Protein AF-A4S7V4-F1 (afdb_monomer)

InterPro domains:
  IPR039261 Ferredoxin-NADP reductase (FNR), nucleotide-binding domain [G3DSA:3.40.50.80] (466-604)
  IPR039261 Ferredoxin-NADP reductase (FNR), nucleotide-binding domain [SSF52343] (468-603)

Mean predicted aligned error: 20.08 Å

pLDDT: mean 71.64, std 22.12, range [20.08, 97.38]

Solvent-accessible surface area (backbone atoms only — not comparable to full-atom values): 33658 Å² total; per-residue (Å²): 134,63,73,66,60,56,55,51,33,49,52,50,55,67,40,95,75,60,78,49,62,63,52,46,32,53,26,27,50,49,51,35,51,45,70,69,42,79,88,64,68,90,42,66,69,61,45,52,50,52,40,52,51,28,52,48,51,41,44,49,60,61,63,66,76,93,68,97,85,68,82,68,52,64,64,34,43,51,34,16,41,52,35,32,22,76,74,65,34,43,66,54,28,11,55,67,54,59,47,95,36,78,60,35,22,52,45,19,33,47,54,18,48,52,52,46,35,61,76,69,64,78,58,77,86,53,88,73,45,73,59,53,54,30,50,48,44,37,21,31,29,64,17,42,80,14,36,21,30,28,28,15,29,64,57,43,26,56,56,37,38,51,47,64,65,63,45,88,44,88,75,68,75,51,70,66,42,45,31,32,30,21,50,18,47,22,33,46,27,42,31,50,41,69,63,61,33,87,52,55,63,65,61,68,58,47,50,51,50,50,50,48,52,58,67,69,42,76,87,48,99,82,40,94,58,52,72,70,25,52,50,30,41,50,52,18,47,53,22,48,51,54,32,50,57,61,49,69,76,61,83,80,84,88,80,90,80,88,81,85,74,67,86,70,50,60,63,54,54,64,62,50,66,80,64,64,86,64,86,87,84,84,88,80,91,88,84,92,82,91,82,90,89,85,91,85,90,84,92,90,86,89,87,87,86,88,81,92,82,77,93,83,68,87,82,62,81,82,83,55,100,78,72,88,58,41,51,28,33,29,64,40,65,40,72,30,17,78,74,51,55,27,28,36,37,33,27,38,30,60,28,69,71,73,76,59,84,83,54,87,66,94,81,75,90,73,88,63,66,97,79,71,61,45,58,65,75,53,61,85,52,46,22,19,27,28,45,36,38,41,84,88,69,52,71,46,78,41,35,39,19,38,56,47,76,78,45,48,87,85,38,84,88,51,56,40,41,45,38,34,34,51,42,30,63,89,85,38,59,63,74,64,61,69,42,48,64,71,42,65,32,31,32,48,69,56,39,68,84,8,34,23,15,93,92,42,76,82,33,28,56,71,51,37,56,76,68,68,31,20,31,36,37,38,18,25,50,62,56,2,41,15,21,48,40,15,38,70,74,28,66,74,51,38,65,41,23,75,81,39,29,32,32,37,39,38,39,31,65,36,79,48,68,32,67,48,62,89,49,49,62,56,45,29,72,55,25,28,16,57,42,77,27,52,48,54,69,68,55,28,51,50,51,51,54,51,27,66,75,66,24,44,77,85,34,46,37,53,56,49,44,40,62,96,47,33,53,57,19,30,35,41,44,23,46,57,55,70,70,58,33,53,54,52,52,52,54,42,49,76,62,49,35,35,73,77,33,42,20,31,29,73,56,120

Organism: Ostreococcus lucimarinus (strain CCE9901) (NCBI:txid436017)

Foldseek 3Di:
DDPVVLVVLLCQLPDPPCLPLVSLQCSLLVLLVVLVPVPPVPDVPSLVSLLVSLLVVLVCLLPDPDDPRHPNDLVSNLSSLSSNCSRVNLLRSLVSQQHAGPSLLVSLLVLLVVLLCLLVVVPVPDPQDLQSSLSSLLSLLSNQAGSSVQSNQVNCSLVSLLSLLVDPDVVQDDLNSLQSSLNSLLSNLQCLLVVVHPHDHDLVSSLVSLVVSLVQQPVDPPGSHDPNSNVSSVSSNVSSVSNVVVVVVPDDDDDDDDDDDDPVVSVVVVVCVVPPPDDDDDDDDDDDDDDDDDDDDDDDDDDDDDDDDDDPPPPPDPVDPDDPFWKKFFADWAQFFLVSQKTKTKIWTQFADPPCVVDPDPDDPDDDHDPNDTLLRLPDEFLWWKWKAFPVRDIDIWHQQARLVVCCVPDVPPSTRITITMDGNVRDDCSRSVPDGGGMIGIHRIDFPAWAAPVDRCQGPVNLLVLLAFEEQEAEARFSNSRVNHVLNDPVNLVSLVPHAAEYEYEDADNRRDGNPVCLVVSLVSQYFYHYQHHDLVSSLVVVLVCQVAQPSPRHHDSHRCPPAVCSHAYETEDADDPSVVVVVVSSVVSVHHSNRYIYRPHD

Secondary structure (DSSP, 8-state):
--HHHHHHHHHHHH-TT---HHHHHHHHHHHHHHHHSGGG-S-HHHHHHHHHHHHHHHHHHHH--S-SS----HHHHHHHHHHHHHHHHHHHHHHHT----HHHHHHHHHHHHHHHHHHTTTTTT-SS-HHHHHHHHHHHHH-TTSHHHHHHHHTTHHHHHHHHHHS--SSPPPHHHHHHHHHHHHHHHHHHHTT-------HHHHHHHHHHHHHH--SSTT-SS-HHHHHHHHHHHHHHHHHHHHHHTS-----------STTHHHHHHHHTTTTTS--------------------------------SS-TT-TTS-TTS---EEEEEEEEE-SSSS-EEEEEEEEE----GGGS---TT------TTS--GGGG--STT-EEEEE-TTS-EEEEEEEE-GGGGTTT-TT-SEEEEEEEEETTTS-HHHHTPPTT-EEEEPPPBS-SSB-SS-TT-BHHHHHHTT--EEEEEEHHHHHHHHHHHHT-HHHHHHHHHS-EEEEEEES-TTT-TTGGGHHHHHHTT-EEEEEESSHHHHHHHHHHHHHHTTTTSSS-S-SS-S-GGG-EEEEES--HHHHHHHHHHHHHTT--GGGEEE-S--

Structure (mmCIF, N/CA/C/O backbone):
data_AF-A4S7V4-F1
#
_entry.id   AF-A4S7V4-F1
#
loop_
_atom_site.group_PDB
_atom_site.id
_atom_site.type_symbol
_atom_site.label_atom_id
_atom_site.label_alt_id
_atom_site.label_comp_id
_atom_site.label_asym_id
_atom_site.label_entity_id
_atom_site.label_seq_id
_atom_site.pdbx_PDB_ins_code
_atom_site.Cartn_x
_atom_site.Cartn_y
_atom_site.Cartn_z
_atom_site.occupancy
_atom_site.B_iso_or_equiv
_atom_site.auth_seq_id
_atom_site.auth_comp_id
_atom_site.auth_asym_id
_atom_site.auth_atom_id
_atom_site.pdbx_PDB_model_num
ATOM 1 N N . MET A 1 1 ? -13.646 15.409 21.646 1.00 45.00 1 MET A N 1
ATOM 2 C CA . MET A 1 1 ? -15.110 15.618 21.604 1.00 45.00 1 MET A CA 1
ATOM 3 C C . MET A 1 1 ? -15.737 14.403 22.270 1.00 45.00 1 MET A C 1
ATOM 5 O O . MET A 1 1 ? -15.413 13.305 21.851 1.00 45.00 1 MET A O 1
ATOM 9 N N . THR A 1 2 ? -16.477 14.573 23.367 1.00 41.22 2 THR A N 1
ATOM 10 C CA . THR A 1 2 ? -16.984 13.460 24.191 1.00 41.22 2 THR A CA 1
ATOM 11 C C . THR A 1 2 ? -18.103 12.693 23.479 1.00 41.22 2 THR A C 1
ATOM 13 O O . THR A 1 2 ? -18.887 13.295 22.742 1.00 41.22 2 THR A O 1
ATOM 16 N N . ARG A 1 3 ? -18.164 11.373 23.707 1.00 44.50 3 ARG A N 1
ATOM 17 C CA . ARG A 1 3 ? -19.149 10.407 23.173 1.00 44.50 3 ARG A CA 1
ATOM 18 C C . ARG A 1 3 ? -20.593 10.929 23.221 1.00 44.50 3 ARG A C 1
ATOM 20 O O . ARG A 1 3 ? -21.334 10.768 22.254 1.00 44.50 3 ARG A O 1
ATOM 27 N N . ASP A 1 4 ? -20.935 11.655 24.283 1.00 45.09 4 ASP A N 1
ATOM 28 C CA . ASP A 1 4 ? -22.266 12.229 24.507 1.00 45.09 4 ASP A CA 1
ATOM 29 C C . ASP A 1 4 ? -22.681 13.240 23.424 1.00 45.09 4 ASP A C 1
ATOM 31 O O . ASP A 1 4 ? -23.809 13.195 22.945 1.00 45.09 4 ASP A O 1
ATOM 35 N N . ARG A 1 5 ? -21.755 14.065 22.906 1.00 51.44 5 ARG A N 1
ATOM 36 C CA . ARG A 1 5 ? -22.082 15.057 21.861 1.00 51.44 5 ARG A CA 1
ATOM 37 C C . ARG A 1 5 ? -22.401 14.433 20.500 1.00 51.44 5 ARG A C 1
ATOM 39 O O . ARG A 1 5 ? -23.170 15.012 19.741 1.00 51.44 5 ARG A O 1
ATOM 46 N N . CYS A 1 6 ? -21.809 13.281 20.168 1.00 49.47 6 CYS A N 1
ATOM 47 C CA . CYS A 1 6 ? -22.135 12.570 18.923 1.00 49.47 6 CYS A CA 1
ATOM 48 C C . CYS A 1 6 ? -23.508 11.900 19.021 1.00 49.47 6 CYS A C 1
ATOM 50 O O . CYS A 1 6 ? -24.270 11.936 18.061 1.00 49.47 6 CYS A O 1
ATOM 52 N N . VAL A 1 7 ? -23.834 11.333 20.188 1.00 52.12 7 VAL A N 1
ATOM 53 C CA . VAL A 1 7 ? -25.144 10.727 20.467 1.00 52.12 7 VAL A CA 1
ATOM 54 C C . VAL A 1 7 ? -26.252 11.785 20.474 1.00 52.12 7 VAL A C 1
ATOM 56 O O . VAL A 1 7 ? -27.327 11.535 19.934 1.00 52.12 7 VAL A O 1
ATOM 59 N N . ASP A 1 8 ? -25.987 12.981 20.998 1.00 54.31 8 ASP A N 1
ATOM 60 C CA . ASP A 1 8 ? -26.950 14.086 20.978 1.00 54.31 8 ASP A CA 1
ATOM 61 C C . ASP A 1 8 ? -27.151 14.659 19.563 1.00 54.31 8 ASP A C 1
ATOM 63 O O . ASP A 1 8 ? -28.290 14.878 19.150 1.00 54.31 8 ASP A O 1
ATOM 67 N N . ALA A 1 9 ? -26.083 14.796 18.764 1.00 53.94 9 ALA A N 1
ATOM 68 C CA . ALA A 1 9 ? -26.182 15.182 17.350 1.00 53.94 9 ALA A CA 1
ATOM 69 C C . ALA A 1 9 ? -26.927 14.131 16.499 1.00 53.94 9 ALA A C 1
ATOM 71 O O . ALA A 1 9 ? -27.712 14.479 15.618 1.00 53.94 9 ALA A O 1
ATOM 72 N N . LEU A 1 10 ? -26.720 12.842 16.790 1.00 52.62 10 LEU A N 1
ATOM 73 C CA . LEU A 1 10 ? -27.449 11.720 16.190 1.00 52.62 10 LEU A CA 1
ATOM 74 C C . LEU A 1 10 ? -28.942 11.750 16.535 1.00 52.62 10 LEU A C 1
ATOM 76 O O . LEU A 1 10 ? -29.775 11.530 15.657 1.00 52.62 10 LEU A O 1
ATOM 80 N N . ARG A 1 11 ? -29.291 12.026 17.799 1.00 56.75 11 ARG A N 1
ATOM 81 C CA . ARG A 1 11 ? -30.688 12.164 18.242 1.00 56.75 11 ARG A CA 1
ATOM 82 C C . ARG A 1 11 ? -31.375 13.356 17.578 1.00 56.75 11 ARG A C 1
ATOM 84 O O . ARG A 1 11 ? -32.523 13.211 17.173 1.00 56.75 11 ARG A O 1
ATOM 91 N N . ALA A 1 12 ? -30.668 14.474 17.413 1.00 53.81 12 ALA A N 1
ATOM 92 C CA . ALA A 1 12 ? -31.172 15.648 16.702 1.00 53.81 12 ALA A CA 1
ATOM 93 C C . ALA A 1 12 ? -31.413 15.364 15.207 1.00 53.81 12 ALA A C 1
ATOM 95 O O . ALA A 1 12 ? -32.485 15.659 14.697 1.00 53.81 12 ALA A O 1
ATOM 96 N N . ALA A 1 13 ? -30.474 14.707 14.513 1.00 50.91 13 ALA A N 1
ATOM 97 C CA . ALA A 1 13 ? -30.620 14.377 13.088 1.00 50.91 13 ALA A CA 1
ATOM 98 C C . ALA A 1 13 ? -31.681 13.293 12.797 1.00 50.91 13 ALA A C 1
ATOM 100 O O . ALA A 1 13 ? -32.279 13.277 11.717 1.00 50.91 13 ALA A O 1
ATOM 101 N N . SER A 1 14 ? -31.903 12.380 13.749 1.00 50.50 14 SER A N 1
ATOM 102 C CA . SER 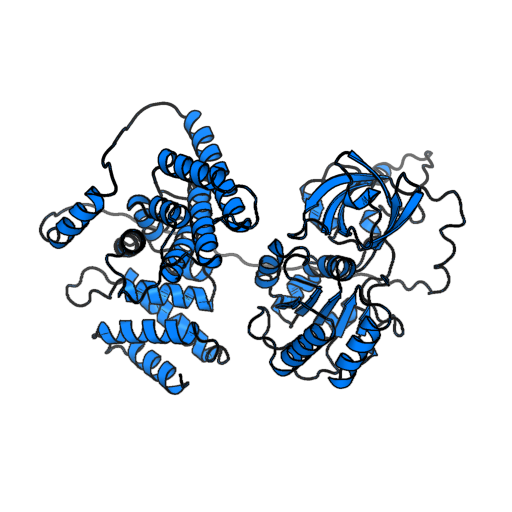A 1 14 ? -32.840 11.255 13.612 1.00 50.50 14 SER A CA 1
ATOM 103 C C . SER A 1 14 ? -34.269 11.589 14.050 1.00 50.50 14 SER A C 1
ATOM 105 O O . SER A 1 14 ? -35.187 10.820 13.754 1.00 50.50 14 SER A O 1
ATOM 107 N N . SER A 1 15 ? -34.491 12.695 14.774 1.00 53.59 15 SER A N 1
ATOM 108 C CA . SER A 1 15 ? -35.835 13.060 15.222 1.00 53.59 15 SER A CA 1
ATOM 109 C C . SER A 1 15 ? -36.698 13.462 14.016 1.00 53.59 15 SER A C 1
ATOM 111 O O . SER A 1 15 ? -36.267 14.168 13.104 1.00 53.59 15 SER A O 1
ATOM 113 N N . ARG A 1 16 ? -37.952 12.994 13.992 1.00 46.00 16 ARG A N 1
ATOM 114 C CA . ARG A 1 16 ? -38.960 13.406 12.996 1.00 46.00 16 ARG A CA 1
ATOM 115 C C . ARG A 1 16 ? -39.386 14.877 13.146 1.00 46.00 16 ARG A C 1
ATOM 117 O O . ARG A 1 16 ? -40.173 15.336 12.330 1.00 46.00 16 ARG A O 1
ATOM 124 N N . GLU A 1 17 ? -38.876 15.571 14.164 1.00 41.62 17 GLU A N 1
ATOM 125 C CA . GLU A 1 17 ? -39.132 16.983 14.480 1.00 41.62 17 GLU A CA 1
ATOM 126 C C . GLU A 1 17 ? -38.019 17.921 13.984 1.00 41.62 17 GLU A C 1
ATOM 128 O O . GLU A 1 17 ? -38.132 19.129 14.162 1.00 41.62 17 GLU A O 1
ATOM 133 N N . ALA A 1 18 ? -36.963 17.404 13.339 1.00 44.22 18 ALA A N 1
ATOM 134 C CA . ALA A 1 18 ? -35.942 18.218 12.678 1.00 44.22 18 ALA A CA 1
ATOM 135 C C . ALA A 1 18 ? -36.482 18.854 11.379 1.00 44.22 18 ALA A C 1
ATOM 137 O O . ALA A 1 18 ? -36.018 18.563 10.273 1.00 44.22 18 ALA A O 1
ATOM 138 N N . ASP A 1 19 ? -37.495 19.708 11.517 1.00 46.38 19 ASP A N 1
ATOM 139 C CA . ASP A 1 19 ? -37.868 20.697 10.504 1.00 46.38 19 ASP A CA 1
ATOM 140 C C . ASP A 1 19 ? -36.829 21.837 10.436 1.00 46.38 19 ASP A C 1
ATOM 142 O O . ASP A 1 19 ? -36.754 22.541 9.428 1.00 46.38 19 ASP A O 1
ATOM 146 N N . ASP A 1 20 ? -35.947 21.961 11.437 1.00 54.78 20 ASP A N 1
ATOM 147 C CA . ASP A 1 20 ? -34.873 22.952 11.450 1.00 54.78 20 ASP A CA 1
ATOM 148 C C . ASP A 1 20 ? -33.639 22.482 10.658 1.00 54.78 20 ASP A C 1
ATOM 150 O O . ASP A 1 20 ? -32.795 21.698 11.095 1.00 54.78 20 ASP A O 1
ATOM 154 N N . GLU A 1 21 ? -33.508 23.031 9.449 1.00 57.22 21 GLU A N 1
ATOM 155 C CA . GLU A 1 21 ? -32.388 22.860 8.514 1.00 57.22 21 GLU A CA 1
ATOM 156 C C . GLU A 1 21 ? -31.002 23.091 9.155 1.00 57.22 21 GLU A C 1
ATOM 158 O O . GLU A 1 21 ? -30.002 22.491 8.741 1.00 57.22 21 GLU A O 1
ATOM 163 N N . ALA A 1 22 ? -30.951 23.937 10.188 1.00 56.22 22 ALA A N 1
ATOM 164 C CA . ALA A 1 22 ? -29.751 24.233 10.957 1.00 56.22 22 ALA A CA 1
ATOM 165 C C . ALA A 1 22 ? -29.251 23.008 11.740 1.00 56.22 22 ALA A C 1
ATOM 167 O O . ALA A 1 22 ? -28.050 22.732 11.734 1.00 56.22 22 ALA A O 1
ATOM 168 N N . ASP A 1 23 ? -30.150 22.224 12.336 1.00 62.31 23 ASP A N 1
ATOM 169 C CA . ASP A 1 23 ? -29.788 21.074 13.169 1.00 62.31 23 ASP A CA 1
ATOM 170 C C . ASP A 1 23 ? -29.209 19.936 12.329 1.00 62.31 23 ASP A C 1
ATOM 172 O O . ASP A 1 23 ? -28.202 19.329 12.700 1.00 62.31 23 ASP A O 1
ATOM 176 N N . ALA A 1 24 ? -29.764 19.707 11.134 1.00 63.16 24 ALA A N 1
ATOM 177 C CA . ALA A 1 24 ? -29.216 18.744 10.181 1.00 63.16 24 ALA A CA 1
ATOM 178 C C . ALA A 1 24 ? -27.819 19.158 9.679 1.00 63.16 24 ALA A C 1
ATOM 180 O O . ALA A 1 24 ? -26.931 18.310 9.548 1.00 63.16 24 ALA A O 1
ATOM 181 N N . TYR A 1 25 ? -27.601 20.456 9.428 1.00 64.44 25 TYR A N 1
ATOM 182 C CA . TYR A 1 25 ? -26.291 20.995 9.052 1.00 64.44 25 TYR A CA 1
ATOM 183 C C . TYR A 1 25 ? -25.265 20.834 10.179 1.00 64.44 25 TYR A C 1
ATOM 185 O O . TYR A 1 25 ? -24.191 20.272 9.957 1.00 64.44 25 TYR A O 1
ATOM 193 N N . TYR A 1 26 ? -25.593 21.262 11.401 1.00 65.25 26 TYR A N 1
ATOM 194 C CA . TYR A 1 26 ? -24.684 21.151 12.540 1.00 65.25 26 TYR A CA 1
ATOM 195 C C . TYR A 1 26 ? -24.407 19.699 12.922 1.00 65.25 26 TYR A C 1
ATOM 197 O O . TYR A 1 26 ? -23.272 19.390 13.289 1.00 65.25 26 TYR A O 1
ATOM 205 N N . ALA A 1 27 ? -25.379 18.794 12.784 1.00 65.44 27 ALA A N 1
ATOM 206 C CA . ALA A 1 27 ? -25.168 17.368 12.995 1.00 65.44 27 ALA A CA 1
ATOM 207 C C . ALA A 1 27 ? -24.221 16.771 11.944 1.00 65.44 27 ALA A C 1
ATOM 209 O O . ALA A 1 27 ? -23.237 16.130 12.313 1.00 65.44 27 ALA A O 1
ATOM 210 N N . ALA A 1 28 ? -24.448 17.033 10.650 1.00 66.19 28 ALA A N 1
ATOM 211 C CA . ALA A 1 28 ? -23.570 16.558 9.578 1.00 66.19 28 ALA A CA 1
ATOM 212 C C . ALA A 1 28 ? -22.148 17.126 9.707 1.00 66.19 28 ALA A C 1
ATOM 214 O O . ALA A 1 28 ? -21.174 16.385 9.588 1.00 66.19 28 ALA A O 1
ATOM 215 N N . LEU A 1 29 ? -22.014 18.418 10.019 1.00 67.44 29 LEU A N 1
ATOM 216 C CA . LEU A 1 29 ? -20.727 19.074 10.249 1.00 67.44 29 LEU A CA 1
ATOM 217 C C . LEU A 1 29 ? -20.011 18.504 11.480 1.00 67.44 29 LEU A C 1
ATOM 219 O O . LEU A 1 29 ? -18.812 18.226 11.431 1.00 67.44 29 LEU A O 1
ATOM 223 N N . SER A 1 30 ? -20.737 18.299 12.580 1.00 66.25 30 SER A N 1
ATOM 224 C CA . SER A 1 30 ? -20.185 17.744 13.818 1.00 66.25 30 SER A CA 1
ATOM 225 C C . SER A 1 30 ? -19.737 16.300 13.635 1.00 66.25 30 SER A C 1
ATOM 227 O O . SER A 1 30 ? -18.648 15.958 14.083 1.00 66.25 30 SER A O 1
ATOM 229 N N . LEU A 1 31 ? -20.515 15.474 12.930 1.00 67.12 31 LEU A N 1
ATOM 230 C CA . LEU A 1 31 ? -20.145 14.101 12.581 1.00 67.12 31 LEU A CA 1
ATOM 231 C C . LEU A 1 31 ? -18.943 14.072 11.636 1.00 67.12 31 LEU A C 1
ATOM 233 O O . LEU A 1 31 ? -17.976 13.357 11.890 1.00 67.12 31 LEU A O 1
ATOM 237 N N . HIS A 1 32 ? -18.948 14.905 10.597 1.00 69.81 32 HIS A N 1
ATOM 238 C CA . HIS A 1 32 ? -17.836 15.016 9.662 1.00 69.81 32 HIS A CA 1
ATOM 239 C C . HIS A 1 32 ? -16.526 15.397 10.373 1.00 69.81 32 HIS A C 1
ATOM 241 O O . HIS A 1 32 ? -15.486 14.774 10.141 1.00 69.81 32 HIS A O 1
ATOM 247 N N . ARG A 1 33 ? -16.574 16.376 11.288 1.00 67.56 33 ARG A N 1
ATOM 248 C CA . ARG A 1 33 ? -15.438 16.808 12.124 1.00 67.56 33 ARG A CA 1
ATOM 249 C C . ARG A 1 33 ? -15.039 15.759 13.166 1.00 67.56 33 ARG A C 1
ATOM 251 O O . ARG A 1 33 ? -13.849 15.508 13.363 1.00 67.56 33 ARG A O 1
ATOM 258 N N . ALA A 1 34 ? -16.009 15.107 13.802 1.00 63.19 34 ALA A N 1
ATOM 259 C CA . ALA A 1 34 ? -15.776 14.031 14.761 1.00 63.19 34 ALA A CA 1
ATOM 260 C C . ALA A 1 34 ? -15.125 12.810 14.104 1.00 63.19 34 ALA A C 1
ATOM 262 O O . ALA A 1 34 ? -14.324 12.143 14.736 1.00 63.19 34 ALA A O 1
ATOM 263 N N . LEU A 1 35 ? -15.415 12.538 12.832 1.00 61.19 35 LEU A N 1
ATOM 264 C CA . LEU A 1 35 ? -14.782 11.467 12.058 1.00 61.19 35 LEU A CA 1
ATOM 265 C C . LEU A 1 35 ? -13.471 11.891 11.394 1.00 61.19 35 LEU A C 1
ATOM 267 O O . LEU A 1 35 ? -12.688 11.029 10.985 1.00 61.19 35 LEU A O 1
ATOM 271 N N . ALA A 1 36 ? -13.225 13.203 11.305 1.00 53.94 36 ALA A N 1
ATOM 272 C CA . ALA A 1 36 ? -11.910 13.768 11.012 1.00 53.94 36 ALA A CA 1
ATOM 273 C C . ALA A 1 36 ? -10.934 13.546 12.181 1.00 53.94 36 ALA A C 1
ATOM 275 O O . ALA A 1 36 ? -9.738 13.369 11.967 1.00 53.94 36 ALA A O 1
ATOM 276 N N . THR A 1 37 ? -11.443 13.537 13.418 1.00 50.00 37 THR A N 1
ATOM 277 C CA . THR A 1 37 ? -10.665 13.326 14.645 1.00 50.00 37 THR A CA 1
ATOM 278 C C . THR A 1 37 ? -10.775 11.863 15.096 1.00 50.00 37 THR A C 1
ATOM 280 O O . THR A 1 37 ? -11.810 11.418 15.564 1.00 50.00 37 THR A O 1
ATOM 283 N N . ARG A 1 38 ? -9.693 11.082 14.957 1.00 46.47 38 ARG A N 1
ATOM 284 C CA . ARG A 1 38 ? -9.644 9.602 15.103 1.00 46.47 38 ARG A CA 1
ATOM 285 C C . ARG A 1 38 ? -10.240 8.979 16.387 1.00 46.47 38 ARG A C 1
ATOM 287 O O . ARG A 1 38 ? -10.416 7.770 16.414 1.00 46.47 38 ARG A O 1
ATOM 294 N N . ALA A 1 39 ? -10.579 9.760 17.410 1.00 40.19 39 ALA A N 1
ATOM 295 C CA . ALA A 1 39 ? -10.985 9.296 18.741 1.00 40.19 39 ALA A CA 1
ATOM 296 C C . ALA A 1 39 ? -12.396 8.669 18.850 1.00 40.19 39 ALA A C 1
ATOM 298 O O . ALA A 1 39 ? -12.758 8.219 19.929 1.00 40.19 39 ALA A O 1
ATOM 299 N N . ASN A 1 40 ? -13.204 8.649 17.783 1.00 43.28 40 ASN A N 1
ATOM 300 C CA . ASN A 1 40 ? -14.600 8.175 17.831 1.00 43.28 40 ASN A CA 1
ATOM 301 C C . ASN A 1 40 ? -14.882 6.949 16.935 1.00 43.28 40 ASN A C 1
ATOM 303 O O . ASN A 1 40 ? -16.040 6.692 16.612 1.00 43.28 40 ASN A O 1
ATOM 307 N N . ARG A 1 41 ? -13.848 6.215 16.490 1.00 51.25 41 ARG A N 1
ATOM 308 C CA . ARG A 1 41 ? -14.004 5.039 15.605 1.00 51.25 41 ARG A CA 1
ATOM 309 C C . ARG A 1 41 ? -14.097 3.689 16.326 1.00 51.25 41 ARG A C 1
ATOM 311 O O . ARG A 1 41 ? -14.358 2.702 15.658 1.00 51.25 41 ARG A O 1
ATOM 318 N N . ASP A 1 42 ? -13.942 3.655 17.647 1.00 50.75 42 ASP A N 1
ATOM 319 C CA . ASP A 1 42 ? -13.883 2.409 18.434 1.00 50.75 42 ASP A CA 1
ATOM 320 C C . ASP A 1 42 ? -15.265 1.811 18.787 1.00 50.75 42 ASP A C 1
ATOM 322 O O . ASP A 1 42 ? -15.347 0.762 19.420 1.00 50.75 42 ASP A O 1
ATOM 326 N N . ASP A 1 43 ? -16.363 2.474 18.407 1.00 63.72 43 ASP A N 1
ATOM 327 C CA . ASP A 1 43 ? -17.742 2.014 18.623 1.00 63.72 43 ASP A CA 1
ATOM 328 C C . ASP A 1 43 ? -18.398 1.749 17.258 1.00 63.72 43 ASP A C 1
ATOM 330 O O . ASP A 1 43 ? -19.032 2.632 16.670 1.00 63.72 43 ASP A O 1
ATOM 334 N N . ASP A 1 44 ? -18.201 0.534 16.737 1.00 62.06 44 ASP A N 1
ATOM 335 C CA . ASP A 1 44 ? -18.710 0.088 15.430 1.00 62.06 44 ASP A CA 1
ATOM 336 C C . ASP A 1 44 ? -20.232 0.267 15.305 1.00 62.06 44 ASP A C 1
ATOM 338 O O . ASP A 1 44 ? -20.747 0.591 14.232 1.00 62.06 44 ASP A O 1
ATOM 342 N N . GLU A 1 45 ? -20.970 0.124 16.409 1.00 61.06 45 GLU A N 1
ATOM 343 C CA . GLU A 1 45 ? -22.424 0.278 16.441 1.00 61.06 45 GLU A CA 1
ATOM 344 C C . GLU A 1 45 ? -22.838 1.757 16.358 1.00 61.06 45 GLU A C 1
ATOM 346 O O . GLU A 1 45 ? -23.770 2.119 15.634 1.00 61.06 45 GLU A O 1
ATOM 351 N N . ALA A 1 46 ? -22.137 2.651 17.063 1.00 60.62 46 ALA A N 1
ATOM 352 C CA . ALA A 1 46 ? -22.319 4.094 16.912 1.00 60.62 46 ALA A CA 1
ATOM 353 C C . ALA A 1 46 ? -21.912 4.575 15.511 1.00 60.62 46 ALA A C 1
ATOM 355 O O . ALA A 1 46 ? -22.639 5.367 14.912 1.00 60.62 46 ALA A O 1
ATOM 356 N N . MET A 1 47 ? -20.815 4.053 14.955 1.00 68.81 47 MET A N 1
ATOM 357 C CA . MET A 1 47 ? -20.375 4.350 13.592 1.00 68.81 47 MET A CA 1
ATOM 358 C C . MET A 1 47 ? -21.414 3.915 12.559 1.00 68.81 47 MET A C 1
ATOM 360 O O . MET A 1 47 ? -21.779 4.700 11.685 1.00 68.81 47 MET A O 1
ATOM 364 N N . ALA A 1 48 ? -21.939 2.694 12.677 1.00 69.94 48 ALA A N 1
ATOM 365 C CA . ALA A 1 48 ? -22.977 2.186 11.790 1.00 69.94 48 ALA A CA 1
ATOM 366 C C . ALA A 1 48 ? -24.238 3.065 11.832 1.00 69.94 48 ALA A C 1
ATOM 368 O O . ALA A 1 48 ? -24.800 3.369 10.779 1.00 69.94 48 ALA A O 1
ATOM 369 N N . ARG A 1 49 ? -24.636 3.546 13.019 1.00 65.38 49 ARG A N 1
ATOM 370 C CA . ARG A 1 49 ? -25.743 4.506 13.184 1.00 65.38 49 ARG A CA 1
ATOM 371 C C . ARG A 1 49 ? -25.446 5.870 12.553 1.00 65.38 49 ARG A C 1
ATOM 373 O O . ARG A 1 49 ? -26.312 6.414 11.870 1.00 65.38 49 ARG A O 1
ATOM 380 N N . CYS A 1 50 ? -24.236 6.407 12.723 1.00 66.88 50 CYS A N 1
ATOM 381 C CA . CYS A 1 50 ? -23.793 7.647 12.070 1.00 66.88 50 CYS A CA 1
ATOM 382 C C . CYS A 1 50 ? -23.851 7.540 10.550 1.00 66.88 50 CYS A C 1
ATOM 384 O O . CYS A 1 50 ? -24.396 8.422 9.889 1.00 66.88 50 CYS A O 1
ATOM 386 N N . VAL A 1 51 ? -23.324 6.447 9.998 1.00 73.00 51 VAL A N 1
ATOM 387 C CA . VAL A 1 51 ? -23.330 6.223 8.554 1.00 73.00 51 VAL A CA 1
ATOM 388 C C . VAL A 1 51 ? -24.754 6.070 8.041 1.00 73.00 51 VAL A C 1
ATOM 390 O O . VAL A 1 51 ? -25.103 6.763 7.095 1.00 73.00 51 VAL A O 1
ATOM 393 N N . ALA A 1 52 ? -25.596 5.270 8.701 1.00 73.25 52 ALA A N 1
ATOM 394 C CA . ALA A 1 52 ? -27.003 5.128 8.327 1.00 73.25 52 ALA A CA 1
ATOM 395 C C . ALA A 1 52 ? -27.744 6.478 8.336 1.00 73.25 52 ALA A C 1
ATOM 397 O O . ALA A 1 52 ? -28.516 6.766 7.427 1.00 73.25 52 ALA A O 1
ATOM 398 N N . THR A 1 53 ? -27.453 7.344 9.313 1.00 71.00 53 THR A N 1
ATOM 399 C CA . THR A 1 53 ? -28.033 8.694 9.395 1.00 71.00 53 THR A CA 1
ATOM 400 C C . THR A 1 53 ? -27.561 9.581 8.239 1.00 71.00 53 THR A C 1
ATOM 402 O O . THR A 1 53 ? -28.362 10.282 7.626 1.00 71.00 53 THR A O 1
ATOM 405 N N . CYS A 1 54 ? -26.269 9.557 7.894 1.00 73.81 54 CYS A N 1
ATOM 406 C CA . CYS A 1 54 ? -25.744 10.321 6.759 1.00 73.81 54 CYS A CA 1
ATOM 407 C C . CYS A 1 54 ? -26.243 9.788 5.407 1.00 73.81 54 CYS A C 1
ATOM 409 O O . CYS A 1 54 ? -26.535 10.584 4.516 1.00 73.81 54 CYS A O 1
ATOM 411 N N . GLU A 1 55 ? -26.379 8.471 5.259 1.00 75.75 55 GLU A N 1
ATOM 412 C CA . GLU A 1 55 ? -27.005 7.838 4.093 1.00 75.75 55 GLU A CA 1
ATOM 413 C C . GLU A 1 55 ? -28.465 8.278 3.965 1.00 75.75 55 GLU A C 1
ATOM 415 O O . GLU A 1 55 ? -28.887 8.691 2.886 1.00 75.75 55 GLU A O 1
ATOM 420 N N . GLU A 1 56 ? -29.207 8.315 5.074 1.00 74.50 56 GLU A N 1
ATOM 421 C CA . GLU A 1 56 ? -30.577 8.819 5.100 1.00 74.50 56 GLU A CA 1
ATOM 422 C C . GLU A 1 56 ? -30.654 10.316 4.755 1.00 74.50 56 GLU A C 1
ATOM 424 O O . GLU A 1 56 ? -31.565 10.727 4.041 1.00 74.50 56 GLU A O 1
ATOM 429 N N . VAL A 1 57 ? -29.704 11.147 5.195 1.00 72.12 57 VAL A N 1
ATOM 430 C CA . VAL A 1 57 ? -29.628 12.573 4.817 1.00 72.12 57 VAL A CA 1
ATOM 431 C C . VAL A 1 57 ? -29.443 12.738 3.305 1.00 72.12 57 VAL A C 1
ATOM 433 O O . VAL A 1 57 ? -30.175 13.509 2.678 1.00 72.12 57 VAL A O 1
ATOM 436 N N . VAL A 1 58 ? -28.508 11.992 2.706 1.00 71.19 58 VAL A N 1
ATOM 437 C CA . VAL A 1 58 ? -28.271 12.002 1.251 1.00 71.19 58 VAL A CA 1
ATOM 438 C C . VAL A 1 58 ? -29.513 11.508 0.503 1.00 71.19 58 VAL A C 1
ATOM 440 O O . VAL A 1 58 ? -29.946 12.118 -0.477 1.00 71.19 58 VAL A O 1
ATOM 443 N N . GLU A 1 59 ? -30.151 10.456 1.005 1.00 72.56 59 GLU A N 1
ATOM 444 C CA . GLU A 1 59 ? -31.337 9.874 0.393 1.00 72.56 59 GLU A CA 1
ATOM 445 C C . GLU A 1 59 ? -32.583 10.769 0.534 1.00 72.56 59 GLU A C 1
ATOM 447 O O . GLU A 1 59 ? -33.355 10.916 -0.414 1.00 72.56 59 GLU A O 1
ATOM 452 N N . ARG A 1 60 ? -32.781 11.437 1.678 1.00 70.19 60 ARG A N 1
ATOM 453 C CA . ARG A 1 60 ? -33.851 12.431 1.885 1.00 70.19 60 ARG A CA 1
ATOM 454 C C . ARG A 1 60 ? -33.683 13.621 0.943 1.00 70.19 60 ARG A C 1
ATOM 456 O O . ARG A 1 60 ? -34.681 14.100 0.398 1.00 70.19 60 ARG A O 1
ATOM 463 N N . TYR A 1 61 ? -32.447 14.068 0.714 1.00 67.62 61 TYR A N 1
ATOM 464 C CA . TYR A 1 61 ? -32.155 15.106 -0.272 1.00 67.62 61 TYR A CA 1
ATOM 465 C C . TYR A 1 61 ? -32.546 14.669 -1.693 1.00 67.62 61 TYR A C 1
ATOM 467 O O . TYR A 1 61 ? -33.158 15.458 -2.417 1.00 67.62 61 TYR A O 1
ATOM 475 N N . ALA A 1 62 ? -32.287 13.405 -2.048 1.00 64.62 62 ALA A N 1
ATOM 476 C CA . ALA A 1 62 ? -32.651 12.812 -3.337 1.00 64.62 62 ALA A CA 1
ATOM 477 C C . ALA A 1 62 ? -34.149 12.456 -3.487 1.00 64.62 62 ALA A C 1
ATOM 479 O O . ALA A 1 62 ? -34.639 12.353 -4.605 1.00 64.62 62 ALA A O 1
ATOM 480 N N . ARG A 1 63 ? -34.890 12.239 -2.388 1.00 62.25 63 ARG A N 1
ATOM 481 C CA . ARG A 1 63 ? -36.316 11.842 -2.409 1.00 62.25 63 ARG A CA 1
ATOM 482 C C . ARG A 1 63 ? -37.302 13.010 -2.306 1.00 62.25 63 ARG A C 1
ATOM 484 O O . ARG A 1 63 ? -38.451 12.861 -2.728 1.00 62.25 63 ARG A O 1
ATOM 491 N N . ARG A 1 64 ? -36.930 14.145 -1.697 1.00 61.59 64 ARG A N 1
ATOM 492 C CA . ARG A 1 64 ? -37.866 15.267 -1.485 1.00 61.59 64 ARG A CA 1
ATOM 493 C C . ARG A 1 64 ? -38.275 15.872 -2.836 1.00 61.59 64 ARG A C 1
ATOM 495 O O . ARG A 1 64 ? -37.485 16.522 -3.504 1.00 61.59 64 ARG A O 1
ATOM 502 N N . ARG A 1 65 ? -39.541 15.711 -3.222 1.00 46.78 65 ARG A N 1
ATOM 503 C CA . ARG A 1 65 ? -40.111 16.261 -4.459 1.00 46.78 65 ARG A CA 1
ATOM 504 C C . ARG A 1 65 ? -40.850 17.566 -4.143 1.00 46.78 65 ARG A C 1
ATOM 506 O O . ARG A 1 65 ? -41.820 17.537 -3.399 1.00 46.78 65 ARG A O 1
ATOM 513 N N . GLY A 1 66 ? -40.382 18.692 -4.688 1.00 48.56 66 GLY A N 1
ATOM 514 C CA . GLY A 1 66 ? -41.145 19.945 -4.839 1.00 48.56 66 GLY A CA 1
ATOM 515 C C . GLY A 1 66 ? -42.016 20.418 -3.662 1.00 48.56 66 GLY A C 1
ATOM 516 O O . GLY A 1 66 ? -43.232 20.491 -3.808 1.00 48.56 66 GLY A O 1
ATOM 517 N N . GLY A 1 67 ? -41.411 20.812 -2.540 1.00 39.88 67 GLY A N 1
ATOM 518 C CA . GLY A 1 67 ? -42.085 21.550 -1.465 1.00 39.88 67 GLY A CA 1
ATOM 519 C C . GLY A 1 67 ? -41.298 22.813 -1.115 1.00 39.88 67 GLY A C 1
ATOM 520 O O . GLY A 1 67 ? -40.070 22.758 -1.080 1.00 39.88 67 GLY A O 1
ATOM 521 N N . ARG A 1 68 ? -41.997 23.935 -0.895 1.00 40.00 68 ARG A N 1
ATOM 522 C CA . ARG A 1 68 ? -41.420 25.253 -0.553 1.00 40.00 68 ARG A CA 1
ATOM 523 C C . ARG A 1 68 ? -40.749 25.314 0.829 1.00 40.00 68 ARG A C 1
ATOM 525 O O . ARG A 1 68 ? -40.031 26.271 1.077 1.00 40.00 68 ARG A O 1
ATOM 532 N N . ASP A 1 69 ? -40.906 24.292 1.668 1.00 38.50 69 ASP A N 1
ATOM 533 C CA . ASP A 1 69 ? -40.556 24.353 3.095 1.00 38.50 69 ASP A CA 1
ATOM 534 C C . ASP A 1 69 ? -39.406 23.411 3.491 1.00 38.50 69 ASP A C 1
ATOM 536 O O . ASP A 1 69 ? -39.561 22.525 4.320 1.00 38.50 69 ASP A O 1
ATOM 540 N N . GLY A 1 70 ? -38.221 23.563 2.896 1.00 45.62 70 GLY A N 1
ATOM 541 C CA . GLY A 1 70 ? -37.021 22.921 3.455 1.00 45.62 70 GLY A CA 1
ATOM 542 C C . GLY A 1 70 ? -35.962 22.604 2.416 1.00 45.62 70 GLY A C 1
ATOM 543 O O . GLY A 1 70 ? -35.796 21.445 2.005 1.00 45.62 70 GLY A O 1
ATOM 544 N N . ALA A 1 71 ? -35.248 23.639 1.984 1.00 51.00 71 ALA A N 1
ATOM 545 C CA . ALA A 1 71 ? -34.143 23.538 1.048 1.00 51.00 71 ALA A CA 1
ATOM 546 C C . ALA A 1 71 ? -32.869 23.113 1.788 1.00 51.00 71 ALA A C 1
ATOM 548 O O . ALA A 1 71 ? -31.963 23.912 1.949 1.00 51.00 71 ALA A O 1
ATOM 549 N N . MET A 1 72 ? -32.791 21.846 2.215 1.00 58.72 72 MET A N 1
ATOM 550 C CA . MET A 1 72 ? -31.598 21.293 2.872 1.00 58.72 72 MET A CA 1
ATOM 551 C C . MET A 1 72 ? -30.309 21.774 2.183 1.00 58.72 72 MET A C 1
ATOM 553 O O . MET A 1 72 ? -30.115 21.515 0.989 1.00 58.72 72 MET A O 1
ATOM 557 N N . ARG A 1 73 ? -29.447 22.485 2.930 1.00 67.06 73 ARG A N 1
ATOM 558 C CA . ARG A 1 73 ? -28.224 23.084 2.380 1.00 67.06 73 ARG A CA 1
ATOM 559 C C . ARG A 1 73 ? -27.406 22.051 1.612 1.00 67.06 73 ARG A C 1
ATOM 561 O O . ARG A 1 73 ? -27.104 20.970 2.114 1.00 67.06 73 ARG A O 1
ATOM 568 N N . ARG A 1 74 ? -26.961 22.429 0.411 1.00 73.62 74 ARG A N 1
ATOM 569 C CA . ARG A 1 74 ? -26.082 21.609 -0.448 1.00 73.62 74 ARG A CA 1
ATOM 570 C C . ARG A 1 74 ? -24.808 21.186 0.295 1.00 73.62 74 ARG A C 1
ATOM 572 O O . ARG A 1 74 ? -24.311 20.084 0.094 1.00 73.62 74 ARG A O 1
ATOM 579 N N . GLU A 1 75 ? -24.316 22.042 1.190 1.00 73.50 75 GLU A N 1
ATOM 580 C CA . GLU A 1 75 ? -23.176 21.751 2.066 1.00 73.50 75 GLU A CA 1
ATOM 581 C C . GLU A 1 75 ? -23.464 20.629 3.067 1.00 73.50 75 GLU A C 1
ATOM 583 O O . GLU A 1 75 ? -22.597 19.791 3.287 1.00 73.50 75 GLU A O 1
ATOM 588 N N . THR A 1 76 ? -24.678 20.544 3.622 1.00 73.00 76 THR A N 1
ATOM 589 C CA . THR A 1 76 ? -25.084 19.444 4.515 1.00 73.00 76 THR A CA 1
ATOM 590 C C . THR A 1 76 ? -24.975 18.100 3.802 1.00 73.00 76 THR A C 1
ATOM 592 O O . THR A 1 76 ? -24.440 17.139 4.351 1.00 73.00 76 THR A O 1
ATOM 595 N N . VAL A 1 77 ? -25.431 18.042 2.550 1.00 73.69 77 VAL A N 1
ATOM 596 C CA . VAL A 1 77 ? -25.380 16.830 1.720 1.00 73.69 77 VAL A CA 1
ATOM 597 C C . VAL A 1 77 ? -23.941 16.481 1.347 1.00 73.69 77 VAL A C 1
ATOM 599 O O . VAL A 1 77 ? -23.548 15.320 1.423 1.00 73.69 77 VAL A O 1
ATOM 602 N N . ALA A 1 78 ? -23.132 17.485 1.002 1.00 79.44 78 ALA A N 1
ATOM 603 C CA . ALA A 1 78 ? -21.709 17.318 0.731 1.00 79.44 78 ALA A CA 1
ATOM 604 C C . ALA A 1 78 ? -20.954 16.763 1.958 1.00 79.44 78 ALA A C 1
ATOM 606 O O . ALA A 1 78 ? -20.192 15.802 1.840 1.00 79.44 78 ALA A O 1
ATOM 607 N N . LEU A 1 79 ? -21.219 17.304 3.152 1.00 77.75 79 LEU A N 1
ATOM 608 C CA . LEU A 1 79 ? -20.654 16.832 4.420 1.00 77.75 79 LEU A CA 1
ATOM 609 C C . LEU A 1 79 ? -21.119 15.411 4.767 1.00 77.75 79 LEU A C 1
ATOM 611 O O . LEU A 1 79 ? -20.314 14.606 5.242 1.00 77.75 79 LEU A O 1
ATOM 615 N N . ALA A 1 80 ? -22.383 15.075 4.497 1.00 74.31 80 ALA A N 1
ATOM 616 C CA . ALA A 1 80 ? -22.919 13.731 4.692 1.00 74.31 80 ALA A CA 1
ATOM 617 C C . ALA A 1 80 ? -22.259 12.714 3.743 1.00 74.31 80 ALA A C 1
ATOM 619 O O . ALA A 1 80 ? -21.786 11.675 4.202 1.00 74.31 80 ALA A O 1
ATOM 620 N N . ALA A 1 81 ? -22.119 13.034 2.453 1.00 76.69 81 ALA A N 1
ATOM 621 C CA . ALA A 1 81 ? -21.434 12.177 1.482 1.00 76.69 81 ALA A CA 1
ATOM 622 C C . ALA A 1 81 ? -19.951 11.970 1.840 1.00 76.69 81 ALA A C 1
ATOM 624 O O . ALA A 1 81 ? -19.450 10.845 1.818 1.00 76.69 81 ALA A O 1
ATOM 625 N N . LEU A 1 82 ? -19.255 13.032 2.258 1.00 78.38 82 LEU A N 1
ATOM 626 C CA . LEU A 1 82 ? -17.885 12.937 2.768 1.00 78.38 82 LEU A CA 1
ATOM 627 C C . LEU A 1 82 ? -17.785 12.083 4.032 1.00 78.38 82 LEU A C 1
ATOM 629 O O . LEU A 1 82 ? -16.795 11.383 4.236 1.00 78.38 82 LEU A O 1
ATOM 633 N N . THR A 1 83 ? -18.796 12.144 4.893 1.00 78.19 83 THR A N 1
ATOM 634 C CA . THR A 1 83 ? -18.866 11.335 6.111 1.00 78.19 83 THR A CA 1
ATOM 635 C C . THR A 1 83 ? -19.015 9.852 5.779 1.00 78.19 83 THR A C 1
ATOM 637 O O . THR A 1 83 ? -18.242 9.041 6.292 1.00 78.19 83 THR A O 1
ATOM 640 N N . VAL A 1 84 ? -19.909 9.502 4.849 1.00 77.31 84 VAL A N 1
ATOM 641 C CA . VAL A 1 84 ? -20.028 8.130 4.327 1.00 77.31 84 VAL A CA 1
ATOM 642 C C . VAL A 1 84 ? -18.703 7.679 3.708 1.00 77.31 84 VAL A C 1
ATOM 644 O O . VAL A 1 84 ? -18.223 6.589 4.017 1.00 77.31 84 VAL A O 1
ATOM 647 N N . ALA A 1 85 ? -18.049 8.535 2.918 1.00 78.06 85 ALA A N 1
ATOM 648 C CA . ALA A 1 85 ? -16.771 8.208 2.290 1.00 78.06 85 ALA A CA 1
ATOM 649 C C . ALA A 1 85 ? -15.650 7.956 3.307 1.00 78.06 85 ALA A C 1
ATOM 651 O O . ALA A 1 85 ? -14.820 7.074 3.105 1.00 78.06 85 ALA A O 1
ATOM 652 N N . ARG A 1 86 ? -15.630 8.697 4.421 1.00 74.19 86 ARG A N 1
ATOM 653 C CA . ARG A 1 86 ? -14.649 8.507 5.502 1.00 74.19 86 ARG A CA 1
ATOM 654 C C . ARG A 1 86 ? -14.870 7.225 6.306 1.00 74.19 86 ARG A C 1
ATOM 656 O O . ARG A 1 86 ? -13.912 6.759 6.920 1.00 74.19 86 ARG A O 1
ATOM 663 N N . ALA A 1 87 ? -16.092 6.695 6.325 1.00 73.00 87 ALA A N 1
ATOM 664 C CA . ALA A 1 87 ? -16.453 5.509 7.098 1.00 73.00 87 ALA A CA 1
ATOM 665 C C . ALA A 1 87 ? -16.456 4.213 6.269 1.00 73.00 87 ALA A C 1
ATOM 667 O O . ALA A 1 87 ? -16.002 3.186 6.757 1.00 73.00 87 ALA A O 1
ATOM 668 N N . ARG A 1 88 ? -16.950 4.254 5.025 1.00 74.25 88 ARG A N 1
ATOM 669 C CA . ARG A 1 88 ? -17.116 3.082 4.138 1.00 74.25 88 ARG A CA 1
ATOM 670 C C . ARG A 1 88 ? -16.338 3.181 2.821 1.00 74.25 88 ARG A C 1
ATOM 672 O O . ARG A 1 88 ? -16.468 2.326 1.952 1.00 74.25 88 ARG A O 1
ATOM 679 N N . GLY A 1 89 ? -15.538 4.230 2.654 1.00 76.94 89 GLY A N 1
ATOM 680 C CA . GLY A 1 89 ? -14.775 4.481 1.438 1.00 76.94 89 GLY A CA 1
ATOM 681 C C . GLY A 1 89 ? -15.566 5.219 0.345 1.00 76.94 89 GLY A C 1
ATOM 682 O O . GLY A 1 89 ? -16.799 5.284 0.361 1.00 76.94 89 GLY A O 1
ATOM 683 N N . PRO A 1 90 ? -14.863 5.788 -0.651 1.00 76.19 90 PRO A N 1
ATOM 684 C CA . PRO A 1 90 ? -15.464 6.641 -1.679 1.00 76.19 90 PRO A CA 1
ATOM 685 C C . PRO A 1 90 ? -16.372 5.883 -2.657 1.00 76.19 90 PRO A C 1
ATOM 687 O O . PRO A 1 90 ? -17.220 6.504 -3.284 1.00 76.19 90 PRO A O 1
ATOM 690 N N . ALA A 1 91 ? -16.219 4.561 -2.798 1.00 78.19 91 ALA A N 1
ATOM 691 C CA . ALA A 1 91 ? -17.104 3.745 -3.633 1.00 78.19 91 ALA A CA 1
ATOM 692 C C . ALA A 1 91 ? -18.503 3.601 -3.010 1.00 78.19 91 ALA A C 1
ATOM 694 O O . ALA A 1 91 ? -19.499 3.781 -3.703 1.00 78.19 91 ALA A O 1
ATOM 695 N N . ALA A 1 92 ? -18.581 3.374 -1.695 1.00 76.12 92 ALA A N 1
ATOM 696 C CA . ALA A 1 92 ? -19.852 3.323 -0.975 1.00 76.12 92 ALA A CA 1
ATOM 697 C C . ALA A 1 92 ? -20.570 4.683 -0.999 1.00 76.12 92 ALA A C 1
ATOM 699 O O . ALA A 1 92 ? -21.766 4.751 -1.258 1.00 76.12 92 ALA A O 1
ATOM 700 N N . ALA A 1 93 ? -19.830 5.782 -0.816 1.00 79.56 93 ALA A N 1
ATOM 701 C CA . ALA A 1 93 ? -20.387 7.130 -0.953 1.00 79.56 93 ALA A CA 1
ATOM 702 C C . ALA A 1 93 ? -20.807 7.470 -2.393 1.00 79.56 93 ALA A C 1
ATOM 704 O O . ALA A 1 93 ? -21.738 8.240 -2.607 1.00 79.56 93 ALA A O 1
ATOM 705 N N . ALA A 1 94 ? -20.128 6.913 -3.397 1.00 80.69 94 ALA A N 1
ATOM 706 C CA . ALA A 1 94 ? -20.543 7.071 -4.784 1.00 80.69 94 ALA A CA 1
ATOM 707 C C . ALA A 1 94 ? -21.878 6.361 -5.035 1.00 80.69 94 ALA A C 1
ATOM 709 O O . ALA A 1 94 ? -22.732 6.921 -5.714 1.00 80.69 94 ALA A O 1
ATOM 710 N N . GLU A 1 95 ? -22.079 5.173 -4.456 1.00 79.81 95 GLU A N 1
ATOM 711 C CA . GLU A 1 95 ? -23.329 4.415 -4.563 1.00 79.81 95 GLU A CA 1
ATOM 712 C C . GLU A 1 95 ? -24.515 5.168 -3.948 1.00 79.81 95 GLU A C 1
ATOM 714 O O . GLU A 1 95 ? -25.586 5.216 -4.540 1.00 79.81 95 GLU A O 1
ATOM 719 N N . THR A 1 96 ? -24.321 5.854 -2.818 1.00 73.31 96 THR A N 1
ATOM 720 C CA . THR A 1 96 ? -25.394 6.649 -2.189 1.00 73.31 96 THR A CA 1
ATOM 721 C C . THR A 1 96 ? -25.780 7.884 -3.006 1.00 73.31 96 THR A C 1
ATOM 723 O O . THR A 1 96 ? -26.894 8.390 -2.876 1.00 73.31 96 THR A O 1
ATOM 726 N N . LEU A 1 97 ? -24.890 8.348 -3.889 1.00 72.44 97 LEU A N 1
ATOM 727 C CA . LEU A 1 97 ? -25.152 9.412 -4.861 1.00 72.44 97 LEU A CA 1
ATOM 728 C C . LEU A 1 97 ? -25.694 8.885 -6.203 1.00 72.44 97 LEU A C 1
ATOM 730 O O . LEU A 1 97 ? -26.074 9.689 -7.062 1.00 72.44 97 LEU A O 1
ATOM 734 N N . ARG A 1 98 ? -25.760 7.560 -6.412 1.00 69.94 98 ARG A N 1
ATOM 735 C CA . ARG A 1 98 ? -26.376 6.962 -7.605 1.00 69.94 98 ARG A CA 1
ATOM 736 C C . ARG A 1 98 ? -27.899 7.033 -7.484 1.00 69.94 98 ARG A C 1
ATOM 738 O O . ARG A 1 98 ? -28.566 6.129 -7.001 1.00 69.94 98 ARG A O 1
ATOM 745 N N . GLY A 1 99 ? -28.456 8.143 -7.959 1.00 59.28 99 GLY A N 1
ATOM 746 C CA . GLY A 1 99 ? -29.895 8.379 -8.049 1.00 59.28 99 GLY A CA 1
ATOM 747 C C . GLY A 1 99 ? -30.204 9.476 -9.066 1.00 59.28 99 GLY A C 1
ATOM 748 O O . GLY A 1 99 ? -29.556 10.521 -9.091 1.00 59.28 99 GLY A O 1
ATOM 749 N N . GLY A 1 100 ? -31.169 9.224 -9.952 1.00 52.34 100 GLY A N 1
ATOM 750 C CA . GLY A 1 100 ? -31.467 10.051 -11.127 1.00 52.34 100 GLY A CA 1
ATOM 751 C C . GLY A 1 100 ? -32.359 11.271 -10.880 1.00 52.34 100 GLY A C 1
ATOM 752 O O . GLY A 1 100 ? -33.228 11.526 -11.709 1.00 52.34 100 GLY A O 1
ATOM 753 N N . ASP A 1 101 ? -32.181 12.006 -9.778 1.00 61.03 101 ASP A N 1
ATOM 754 C CA . ASP A 1 101 ? -32.981 13.210 -9.497 1.00 61.03 101 ASP A CA 1
ATOM 755 C C . ASP A 1 101 ? -32.247 14.519 -9.857 1.00 61.03 101 ASP A C 1
ATOM 757 O O . ASP A 1 101 ? -31.019 14.617 -9.800 1.00 61.03 101 ASP A O 1
ATOM 761 N N . GLU A 1 102 ? -33.010 15.554 -10.208 1.00 61.72 102 GLU A N 1
ATOM 762 C CA . GLU A 1 102 ? -32.546 16.893 -10.610 1.00 61.72 102 GLU A CA 1
ATOM 763 C C . GLU A 1 102 ? -31.736 17.594 -9.499 1.00 61.72 102 GLU A C 1
ATOM 765 O O . GLU A 1 102 ? -30.853 18.41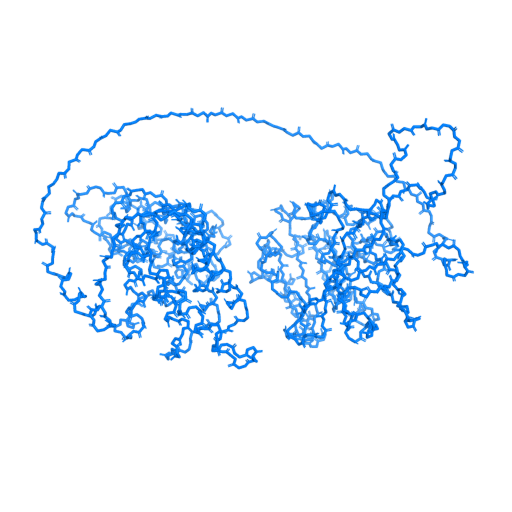8 -9.745 1.00 61.72 102 GLU A O 1
ATOM 770 N N . ARG A 1 103 ? -31.954 17.201 -8.243 1.00 65.19 103 ARG A N 1
ATOM 771 C CA . ARG A 1 103 ? -31.231 17.721 -7.074 1.00 65.19 103 ARG A CA 1
ATOM 772 C C . ARG A 1 103 ? -29.799 17.206 -6.960 1.00 65.19 103 ARG A C 1
ATOM 774 O O . ARG A 1 103 ? -28.940 17.922 -6.438 1.00 65.19 103 ARG A O 1
ATOM 781 N N . ALA A 1 104 ? -29.518 16.011 -7.482 1.00 69.25 104 ALA A N 1
ATOM 782 C CA . ALA A 1 104 ? -28.159 15.479 -7.550 1.00 69.25 104 ALA A CA 1
ATOM 783 C C . ALA A 1 104 ? -27.303 16.305 -8.525 1.00 69.25 104 ALA A C 1
ATOM 785 O O . ALA A 1 104 ? -26.158 16.626 -8.208 1.00 69.25 104 ALA A O 1
ATOM 786 N N . SER A 1 105 ? -27.871 16.756 -9.652 1.00 73.38 105 SER A N 1
ATOM 787 C CA . SER A 1 105 ? -27.189 17.705 -10.548 1.00 73.38 105 SER A CA 1
ATOM 788 C C . SER A 1 105 ? -26.863 19.032 -9.860 1.00 73.38 105 SER A C 1
ATOM 790 O O . SER A 1 105 ? -25.763 19.551 -10.030 1.00 73.38 105 SER A O 1
ATOM 792 N N . VAL A 1 106 ? -27.757 19.547 -9.008 1.00 73.12 106 VAL A N 1
ATOM 793 C CA . VAL A 1 106 ? -27.499 20.782 -8.246 1.00 73.12 106 VAL A CA 1
ATOM 794 C C . VAL A 1 106 ? -26.307 20.629 -7.291 1.00 73.12 106 VAL A C 1
ATOM 796 O O . VAL A 1 106 ? -25.538 21.575 -7.122 1.00 73.12 106 VAL A O 1
ATOM 799 N N . LEU A 1 107 ? -26.117 19.448 -6.690 1.00 79.69 107 LEU A N 1
ATOM 800 C CA . LEU A 1 107 ? -24.943 19.161 -5.860 1.00 79.69 107 LEU A CA 1
ATOM 801 C C . LEU A 1 107 ? -23.658 19.149 -6.699 1.00 79.69 107 LEU A C 1
ATOM 803 O O . LEU A 1 107 ? -22.694 19.815 -6.335 1.00 79.69 107 LEU A O 1
ATOM 807 N N . GLY A 1 108 ? -23.655 18.445 -7.834 1.00 81.06 108 GLY A N 1
ATOM 808 C CA . GLY A 1 108 ? -22.507 18.398 -8.746 1.00 81.06 108 GLY A CA 1
ATOM 809 C C . GLY A 1 108 ? -22.076 19.780 -9.243 1.00 81.06 108 GLY A C 1
ATOM 810 O O . GLY A 1 108 ? -20.905 20.144 -9.134 1.00 81.06 108 GLY A O 1
ATOM 811 N N . ALA A 1 109 ? -23.041 20.583 -9.697 1.00 79.00 109 ALA A N 1
ATOM 812 C CA . ALA A 1 109 ? -22.816 21.963 -10.123 1.00 79.00 109 ALA A CA 1
ATOM 813 C C . ALA A 1 109 ? -22.290 22.850 -8.980 1.00 79.00 109 ALA A C 1
ATOM 815 O O . ALA A 1 109 ? -21.394 23.670 -9.180 1.00 79.00 109 ALA A O 1
ATOM 816 N N . ALA A 1 110 ? -22.812 22.672 -7.760 1.00 79.88 110 ALA A N 1
ATOM 817 C CA . ALA A 1 110 ? -22.344 23.412 -6.593 1.00 79.88 110 ALA A CA 1
ATOM 818 C C . ALA A 1 110 ? -20.890 23.073 -6.241 1.00 79.88 110 ALA A C 1
ATOM 820 O O . ALA A 1 110 ? -20.112 23.990 -5.999 1.00 79.88 110 ALA A O 1
ATOM 821 N N . VAL A 1 111 ? -20.497 21.795 -6.276 1.00 84.38 111 VAL A N 1
ATOM 822 C CA . VAL A 1 111 ? -19.106 21.382 -6.011 1.00 84.38 111 VAL A CA 1
ATOM 823 C C . VAL A 1 111 ? -18.152 21.948 -7.066 1.00 84.38 111 VAL A C 1
ATOM 825 O O . VAL A 1 111 ? -17.105 22.480 -6.699 1.00 84.38 111 VAL A O 1
ATOM 828 N N . ALA A 1 112 ? -18.521 21.909 -8.352 1.00 82.62 112 ALA A N 1
ATOM 829 C CA . ALA A 1 112 ? -17.730 22.530 -9.419 1.00 82.62 112 ALA A CA 1
ATOM 830 C C . ALA A 1 112 ? -17.549 24.040 -9.182 1.00 82.62 112 ALA A C 1
ATOM 832 O O . ALA A 1 112 ? -16.431 24.552 -9.236 1.00 82.62 112 ALA A O 1
ATOM 833 N N . ARG A 1 113 ? -18.629 24.742 -8.812 1.00 80.12 113 ARG A N 1
ATOM 834 C CA . ARG A 1 113 ? -18.582 26.171 -8.471 1.00 80.12 113 ARG A CA 1
ATOM 835 C C . ARG A 1 113 ? -17.705 26.449 -7.252 1.00 80.12 113 ARG A C 1
ATOM 837 O O . ARG A 1 113 ? -16.941 27.406 -7.272 1.00 80.12 113 ARG A O 1
ATOM 844 N N . TRP A 1 114 ? -17.805 25.653 -6.191 1.00 85.31 114 TRP A N 1
ATOM 845 C CA . TRP A 1 114 ? -16.991 25.854 -4.991 1.00 85.31 114 TRP A CA 1
ATOM 846 C C . TRP A 1 114 ? -15.506 25.645 -5.274 1.00 85.31 114 TRP A C 1
ATOM 848 O O . TRP A 1 114 ? -14.702 26.427 -4.782 1.00 85.31 114 TRP A O 1
ATOM 858 N N . LEU A 1 115 ? -15.137 24.668 -6.109 1.00 82.56 115 LEU A N 1
ATOM 859 C CA . LEU A 1 115 ? -13.752 24.520 -6.574 1.00 82.56 115 LEU A CA 1
ATOM 860 C C . LEU A 1 115 ? -13.290 25.760 -7.348 1.00 82.56 115 LEU A C 1
ATOM 862 O O . LEU A 1 115 ? -12.221 26.289 -7.059 1.00 82.56 115 LEU A O 1
ATOM 866 N N . ALA A 1 116 ? -14.114 26.268 -8.267 1.00 78.88 116 ALA A N 1
ATOM 867 C CA . ALA A 1 116 ? -13.794 27.471 -9.030 1.00 78.88 116 ALA A CA 1
ATOM 868 C C . ALA A 1 116 ? -13.641 28.719 -8.138 1.00 78.88 116 ALA A C 1
ATOM 870 O O . ALA A 1 116 ? -12.726 29.511 -8.331 1.00 78.88 116 ALA A O 1
ATOM 871 N N . LEU A 1 117 ? -14.488 28.883 -7.117 1.00 77.12 117 LEU A N 1
ATOM 872 C CA . LEU A 1 117 ? -14.384 29.999 -6.168 1.00 77.12 117 LEU A CA 1
ATOM 873 C C . LEU A 1 117 ? -13.108 29.933 -5.319 1.00 77.12 117 LEU A C 1
ATOM 875 O O . LEU A 1 117 ? -12.561 30.978 -4.970 1.00 77.12 117 LEU A O 1
ATOM 879 N N . ARG A 1 118 ? -12.605 28.726 -5.025 1.00 76.56 118 ARG A N 1
ATOM 880 C CA . ARG A 1 118 ? -11.327 28.536 -4.320 1.00 76.56 118 ARG A CA 1
ATOM 881 C C . ARG A 1 118 ? -10.116 28.925 -5.169 1.00 76.56 118 ARG A C 1
ATOM 883 O O . ARG A 1 118 ? -9.105 29.299 -4.593 1.00 76.56 118 ARG A O 1
ATOM 890 N N . LEU A 1 119 ? -10.220 28.897 -6.499 1.00 70.38 119 LEU A N 1
ATOM 891 C CA . LEU A 1 119 ? -9.159 29.375 -7.397 1.00 70.38 119 LEU A CA 1
ATOM 892 C C . LEU A 1 119 ? -9.007 30.904 -7.390 1.00 70.38 119 LEU A C 1
ATOM 894 O O . LEU A 1 119 ? -7.941 31.405 -7.727 1.00 70.38 119 LEU A O 1
ATOM 898 N N . VAL A 1 120 ? -10.061 31.641 -7.024 1.00 68.31 120 VAL A N 1
ATOM 899 C CA . VAL A 1 120 ? -10.096 33.118 -7.059 1.00 68.31 120 VAL A CA 1
ATOM 900 C C . VAL A 1 120 ? -10.115 33.726 -5.643 1.00 68.31 120 VAL A C 1
ATOM 902 O O . VAL A 1 120 ? -10.222 34.936 -5.488 1.00 68.31 120 VAL A O 1
ATOM 905 N N . ASP A 1 121 ? -10.014 32.890 -4.603 1.00 66.12 121 ASP A N 1
ATOM 906 C CA . ASP A 1 121 ? -10.023 33.267 -3.176 1.00 66.12 121 ASP A CA 1
ATOM 907 C C . ASP A 1 121 ? -11.236 34.120 -2.730 1.00 66.12 121 ASP A C 1
ATOM 909 O O . ASP A 1 121 ? -11.185 34.885 -1.771 1.00 66.12 121 ASP A O 1
ATOM 913 N N . VAL A 1 122 ? -12.373 33.993 -3.425 1.00 55.19 122 VAL A N 1
ATOM 914 C CA . VAL A 1 122 ? -13.577 34.819 -3.178 1.00 55.19 122 VAL A CA 1
ATOM 915 C C . VAL A 1 122 ? -14.437 34.275 -2.023 1.00 55.19 122 VAL A C 1
ATOM 917 O O . VAL A 1 122 ? -15.368 34.938 -1.579 1.00 55.19 122 VAL A O 1
ATOM 920 N N . ASP A 1 123 ? -14.143 33.073 -1.516 1.00 56.84 123 ASP A N 1
ATOM 921 C CA . ASP A 1 123 ? -15.010 32.361 -0.561 1.00 56.84 123 ASP A CA 1
ATOM 922 C C . ASP A 1 123 ? -14.201 31.572 0.493 1.00 56.84 123 ASP A C 1
ATOM 924 O O . ASP A 1 123 ? -14.481 30.407 0.795 1.00 56.84 123 ASP A O 1
ATOM 928 N N . ALA A 1 124 ? -13.137 32.201 1.018 1.00 55.41 124 ALA A N 1
ATOM 929 C CA . ALA A 1 124 ? -12.205 31.626 1.996 1.00 55.41 124 ALA A CA 1
ATOM 930 C C . ALA A 1 124 ? -12.908 31.072 3.256 1.00 55.41 124 ALA A C 1
ATOM 932 O O . ALA A 1 124 ? -12.492 30.038 3.780 1.00 55.41 124 ALA A O 1
ATOM 933 N N . GLU A 1 125 ? -14.008 31.704 3.680 1.00 55.97 125 GLU A N 1
ATOM 934 C CA . GLU A 1 125 ? -14.714 31.457 4.947 1.00 55.97 125 GLU A CA 1
ATOM 935 C C . GLU A 1 125 ? -15.624 30.214 4.957 1.00 55.97 125 GLU A C 1
ATOM 937 O O . GLU A 1 125 ? -16.118 29.820 6.015 1.00 55.97 125 GLU A O 1
ATOM 942 N N . ARG A 1 126 ? -15.845 29.553 3.810 1.00 66.31 126 ARG A N 1
ATOM 943 C CA . ARG A 1 126 ? -16.628 28.307 3.762 1.00 66.31 126 ARG A CA 1
ATOM 944 C C . ARG A 1 126 ? -15.957 27.173 4.535 1.00 66.31 126 ARG A C 1
ATOM 946 O O . ARG A 1 126 ? -14.759 26.934 4.398 1.00 66.31 126 ARG A O 1
ATOM 953 N N . GLU A 1 127 ? -16.779 26.388 5.227 1.00 70.94 127 GLU A N 1
ATOM 954 C CA . GLU A 1 127 ? -16.361 25.240 6.047 1.00 70.94 127 GLU A CA 1
ATOM 955 C C . GLU A 1 127 ? -15.760 24.076 5.237 1.00 70.94 127 GLU A C 1
ATOM 957 O O . GLU A 1 127 ? -14.909 23.342 5.737 1.00 70.94 127 GLU A O 1
ATOM 962 N N . LEU A 1 128 ? -16.175 23.892 3.976 1.00 77.81 128 LEU A N 1
ATOM 963 C CA . LEU A 1 128 ? -15.612 22.863 3.095 1.00 77.81 128 LEU A CA 1
ATOM 964 C C . LEU A 1 128 ? -14.254 23.306 2.542 1.00 77.81 128 LEU A C 1
ATOM 966 O O . LEU A 1 128 ? -14.177 24.232 1.730 1.00 77.81 128 LEU A O 1
ATOM 970 N N . THR A 1 129 ? -13.191 22.611 2.942 1.00 83.56 129 THR A N 1
ATOM 971 C CA . THR A 1 129 ? -11.821 22.894 2.490 1.00 83.56 129 THR A CA 1
ATOM 972 C C . THR A 1 129 ? -11.589 22.458 1.037 1.00 83.56 129 THR A C 1
ATOM 974 O O . THR A 1 129 ? -12.337 21.645 0.491 1.00 83.56 129 THR A O 1
ATOM 977 N N . VAL A 1 130 ? -10.506 22.929 0.403 1.00 84.31 130 VAL A N 1
ATOM 978 C CA . VAL A 1 130 ? -10.096 22.447 -0.936 1.00 84.31 130 VAL A CA 1
ATOM 979 C C . VAL A 1 130 ? -9.871 20.927 -0.934 1.00 84.31 130 VAL A C 1
ATOM 981 O O . VAL A 1 130 ? -10.259 20.236 -1.874 1.00 84.31 130 VAL A O 1
ATOM 984 N N . ALA A 1 131 ? -9.326 20.374 0.153 1.00 84.81 131 ALA A N 1
ATOM 985 C CA . ALA A 1 131 ? -9.155 18.930 0.317 1.00 84.81 131 ALA A CA 1
ATOM 986 C C . ALA A 1 131 ? -10.499 18.176 0.386 1.00 84.81 131 ALA A C 1
ATOM 988 O O . ALA A 1 131 ? -10.623 17.069 -0.131 1.00 84.81 131 ALA A O 1
ATOM 989 N N . ASP A 1 132 ? -11.530 18.762 0.993 1.00 85.25 132 ASP A N 1
ATOM 990 C CA . ASP A 1 132 ? -12.859 18.147 1.045 1.00 85.25 132 ASP A CA 1
ATOM 991 C C . ASP A 1 132 ? -13.570 18.213 -0.316 1.00 85.25 132 ASP A C 1
ATOM 993 O O . ASP A 1 132 ? -14.184 17.234 -0.744 1.00 85.25 132 ASP A O 1
ATOM 997 N N . LEU A 1 133 ? -13.433 19.327 -1.041 1.00 87.88 133 LEU A N 1
ATOM 998 C CA . LEU A 1 133 ? -14.008 19.495 -2.381 1.00 87.88 133 LEU A CA 1
ATOM 999 C C . LEU A 1 133 ? -13.361 18.566 -3.421 1.00 87.88 133 LEU A C 1
ATOM 1001 O O . LEU A 1 133 ? -14.054 17.996 -4.264 1.00 87.88 133 LEU A O 1
ATOM 1005 N N . THR A 1 134 ? -12.048 18.359 -3.343 1.00 89.75 134 THR A N 1
ATOM 1006 C CA . THR A 1 134 ? -11.321 17.428 -4.225 1.00 89.75 134 THR A CA 1
ATOM 1007 C C . THR A 1 134 ? -11.679 15.972 -3.930 1.00 89.75 134 THR A C 1
ATOM 1009 O O . THR A 1 134 ? -11.932 15.202 -4.856 1.00 89.75 134 THR A O 1
ATOM 1012 N N . ARG A 1 135 ? -11.855 15.597 -2.656 1.00 88.19 135 ARG A N 1
ATOM 1013 C CA . ARG A 1 135 ? -12.398 14.279 -2.278 1.00 88.19 135 ARG A CA 1
ATOM 1014 C C . ARG A 1 135 ? -13.827 14.064 -2.762 1.00 88.19 135 ARG A C 1
ATOM 1016 O O . ARG A 1 135 ? -14.150 12.967 -3.214 1.00 88.19 135 ARG A O 1
ATOM 1023 N N . LEU A 1 136 ? -14.676 15.092 -2.717 1.00 88.19 136 LEU A N 1
ATOM 1024 C CA . LEU A 1 136 ? -16.004 15.036 -3.334 1.00 88.19 136 LEU A CA 1
ATOM 1025 C C . LEU A 1 136 ? -15.906 14.787 -4.840 1.00 88.19 136 LEU A C 1
ATOM 1027 O O . LEU A 1 136 ? -16.635 13.944 -5.354 1.00 88.19 136 LEU A O 1
ATOM 1031 N N . ALA A 1 137 ? -14.969 15.431 -5.537 1.00 90.81 137 ALA A N 1
ATOM 1032 C CA . ALA A 1 137 ? -14.745 15.175 -6.957 1.00 90.81 137 ALA A CA 1
ATOM 1033 C C . ALA A 1 137 ? -14.294 13.726 -7.241 1.00 90.81 137 ALA A C 1
ATOM 1035 O O . ALA A 1 137 ? -14.749 13.132 -8.218 1.00 90.81 137 ALA A O 1
ATOM 1036 N N . VAL A 1 138 ? -13.480 13.115 -6.368 1.00 90.44 138 VAL A N 1
ATOM 1037 C CA . VAL A 1 138 ? -13.120 11.683 -6.458 1.00 90.44 138 VAL A CA 1
ATOM 1038 C C . VAL A 1 138 ? -14.342 10.778 -6.265 1.00 90.44 138 VAL A C 1
ATOM 1040 O O . VAL A 1 138 ? -14.481 9.767 -6.951 1.00 90.44 138 VAL A O 1
ATOM 1043 N N . ILE A 1 139 ? -15.246 11.116 -5.342 1.00 89.00 139 ILE A N 1
ATOM 1044 C CA . ILE A 1 139 ? -16.497 10.366 -5.152 1.00 89.00 139 ILE A CA 1
ATOM 1045 C C . ILE A 1 139 ? -17.366 10.479 -6.415 1.00 89.00 139 ILE A C 1
ATOM 1047 O O . ILE A 1 139 ? -17.860 9.470 -6.920 1.00 89.00 139 ILE A O 1
ATOM 1051 N N . LEU A 1 140 ? -17.500 11.686 -6.972 1.00 88.81 140 LEU A N 1
ATOM 1052 C CA . LEU A 1 140 ? -18.267 11.932 -8.194 1.00 88.81 140 LEU A CA 1
ATOM 1053 C C . LEU A 1 140 ? -17.684 11.192 -9.408 1.00 88.81 140 LEU A C 1
ATOM 1055 O O . LEU A 1 140 ? -18.448 10.628 -10.187 1.00 88.81 140 LEU A O 1
ATOM 1059 N N . SER A 1 141 ? -16.356 11.096 -9.539 1.00 89.75 141 SER A N 1
ATOM 1060 C CA . SER A 1 141 ? -15.721 10.350 -10.637 1.00 89.75 141 SER A CA 1
ATOM 1061 C C . SER A 1 141 ? -15.937 8.830 -10.551 1.00 89.75 141 SER A C 1
ATOM 1063 O O . SER A 1 141 ? -15.852 8.125 -11.560 1.00 89.75 141 SER A O 1
ATOM 1065 N N . LYS A 1 142 ? -16.271 8.309 -9.361 1.00 86.75 142 LYS A N 1
ATOM 1066 C CA . LYS A 1 142 ? -16.709 6.917 -9.141 1.00 86.75 142 LYS A CA 1
ATOM 1067 C C . LYS A 1 142 ? -18.224 6.730 -9.321 1.00 86.75 142 LYS A C 1
ATOM 1069 O O . LYS A 1 142 ? -18.679 5.621 -9.617 1.00 86.75 142 LYS A O 1
ATOM 1074 N N . ALA A 1 143 ? -19.009 7.800 -9.212 1.00 83.69 143 ALA A N 1
ATOM 1075 C CA . ALA A 1 143 ? -20.448 7.833 -9.478 1.00 83.69 143 ALA A CA 1
ATOM 1076 C C . ALA A 1 143 ? -20.744 8.169 -10.956 1.00 83.69 143 ALA A C 1
ATOM 1078 O O . ALA A 1 143 ? -21.521 9.078 -11.249 1.00 83.69 143 ALA A O 1
ATOM 1079 N N . ARG A 1 144 ? -20.104 7.439 -11.882 1.00 76.06 144 ARG A N 1
ATOM 1080 C CA . ARG A 1 144 ? -19.991 7.759 -13.324 1.00 76.06 144 ARG A CA 1
ATOM 1081 C C . ARG A 1 144 ? -21.324 7.976 -14.051 1.00 76.06 144 ARG A C 1
ATOM 1083 O O . ARG A 1 144 ? -21.380 8.795 -14.963 1.00 76.06 144 ARG A O 1
ATOM 1090 N N . ASP A 1 145 ? -22.381 7.305 -13.604 1.00 76.69 145 ASP A N 1
ATOM 1091 C CA . ASP A 1 145 ? -23.730 7.378 -14.186 1.00 76.69 145 ASP A CA 1
ATOM 1092 C C . ASP A 1 145 ? -24.669 8.351 -13.449 1.00 76.69 145 ASP A C 1
ATOM 1094 O O . ASP A 1 145 ? -25.862 8.436 -13.741 1.00 76.69 145 ASP A O 1
ATOM 1098 N N . SER A 1 146 ? -24.163 9.083 -12.453 1.00 83.31 146 SER A N 1
ATOM 1099 C CA . SER A 1 146 ? -24.979 10.009 -11.666 1.00 83.31 146 SER A CA 1
ATOM 1100 C C . SER A 1 146 ? -25.167 11.359 -12.372 1.00 83.31 146 SER A C 1
ATOM 1102 O O . SER A 1 146 ? -24.265 11.895 -13.027 1.00 83.31 146 SER A O 1
ATOM 1104 N N . ARG A 1 147 ? -26.333 11.986 -12.158 1.00 79.69 147 ARG A N 1
ATOM 1105 C CA . ARG A 1 147 ? -26.566 13.379 -12.584 1.00 79.69 147 ARG A CA 1
ATOM 1106 C C . ARG A 1 147 ? -25.645 14.373 -11.879 1.00 79.69 147 ARG A C 1
ATOM 1108 O O . ARG A 1 147 ? -25.342 15.415 -12.450 1.00 79.69 147 ARG A O 1
ATOM 1115 N N . ALA A 1 148 ? -25.170 14.043 -10.677 1.00 82.69 148 ALA A N 1
ATOM 1116 C CA . ALA A 1 148 ? -24.179 14.841 -9.963 1.00 82.69 148 ALA A CA 1
ATOM 1117 C C . ALA A 1 148 ? -22.829 14.856 -10.694 1.00 82.69 148 ALA A C 1
ATOM 1119 O O . ALA A 1 148 ? -22.271 15.926 -10.915 1.00 82.69 148 ALA A O 1
ATOM 1120 N N . ALA A 1 149 ? -22.334 13.694 -11.128 1.00 86.50 149 ALA A N 1
ATOM 1121 C CA . ALA A 1 149 ? -21.113 13.604 -11.927 1.00 86.50 149 ALA A CA 1
ATOM 1122 C C . ALA A 1 149 ? -21.256 14.351 -13.262 1.00 86.50 149 ALA A C 1
ATOM 1124 O O . ALA A 1 149 ? -20.363 15.099 -13.650 1.00 86.50 149 ALA A O 1
ATOM 1125 N N . THR A 1 150 ? -22.409 14.205 -13.923 1.00 85.56 150 THR A N 1
ATOM 1126 C CA . THR A 1 150 ? -22.715 14.904 -15.185 1.00 85.56 150 THR A CA 1
ATOM 1127 C C . THR A 1 150 ? -22.681 16.420 -15.013 1.00 85.56 150 THR A C 1
ATOM 1129 O O . THR A 1 150 ? -21.906 17.088 -15.692 1.00 85.56 150 THR A O 1
ATOM 1132 N N . ALA A 1 151 ? -23.428 16.953 -14.046 1.00 83.38 151 ALA A N 1
ATOM 1133 C CA . ALA A 1 151 ? -23.469 18.389 -13.787 1.00 83.38 151 ALA A CA 1
ATOM 1134 C C . ALA A 1 151 ? -22.118 18.950 -13.317 1.00 83.38 151 ALA A C 1
ATOM 1136 O O . ALA A 1 151 ? -21.761 20.072 -13.660 1.00 83.38 151 ALA A O 1
ATOM 1137 N N . PHE A 1 152 ? -21.336 18.171 -12.563 1.00 88.75 152 PHE A N 1
ATOM 1138 C CA . PHE A 1 152 ? -19.977 18.558 -12.187 1.00 88.75 152 PHE A CA 1
ATOM 1139 C C . PHE A 1 152 ? -19.081 18.763 -13.418 1.00 88.75 152 PHE A C 1
ATOM 1141 O O . PHE A 1 152 ? -18.373 19.767 -13.506 1.00 88.75 152 PHE A O 1
ATOM 1148 N N . CYS A 1 153 ? -19.127 17.837 -14.381 1.00 88.25 153 CYS A N 1
ATOM 1149 C CA . CYS A 1 153 ? -18.382 17.951 -15.634 1.00 88.25 153 CYS A CA 1
ATOM 1150 C C . CYS A 1 153 ? -18.872 19.124 -16.496 1.00 88.25 153 CYS A C 1
ATOM 1152 O O . CYS A 1 153 ? -18.050 19.915 -16.956 1.00 88.25 153 CYS A O 1
ATOM 1154 N N . GLU A 1 154 ? -20.189 19.263 -16.675 1.00 84.50 154 GLU A N 1
ATOM 1155 C CA . GLU A 1 154 ? -20.803 20.312 -17.504 1.00 84.50 154 GLU A CA 1
ATOM 1156 C C . GLU A 1 154 ? -20.543 21.724 -16.962 1.00 84.50 154 GLU A C 1
ATOM 1158 O O . GLU A 1 154 ? -20.368 22.661 -17.736 1.00 84.50 154 GLU A O 1
ATOM 1163 N N . CYS A 1 155 ? -20.443 21.883 -15.639 1.00 82.25 155 CYS A N 1
ATOM 1164 C CA . CYS A 1 155 ? -20.103 23.155 -14.998 1.00 82.25 155 CYS A CA 1
ATOM 1165 C C . CYS A 1 155 ? -18.589 23.439 -14.929 1.00 82.25 155 CYS A C 1
ATOM 1167 O O . CYS A 1 155 ? -18.170 24.305 -14.162 1.00 82.25 155 CYS A O 1
ATOM 1169 N N . GLY A 1 156 ? -17.753 22.721 -15.688 1.00 81.56 156 GLY A N 1
ATOM 1170 C CA . GLY A 1 156 ? -16.309 22.979 -15.750 1.00 81.56 156 GLY A CA 1
ATOM 1171 C C . GLY A 1 156 ? -15.526 22.495 -14.524 1.00 81.56 156 GLY A C 1
ATOM 1172 O O . GLY A 1 156 ? -14.420 22.972 -14.260 1.00 81.56 156 GLY A O 1
ATOM 1173 N N . GLY A 1 157 ? -16.063 21.533 -13.767 1.00 87.19 157 GLY A N 1
ATOM 1174 C CA . GLY A 1 157 ? -15.393 20.979 -12.591 1.00 87.19 157 GLY A CA 1
ATOM 1175 C C . GLY A 1 157 ? -14.060 20.303 -12.925 1.00 87.19 157 GLY A C 1
ATOM 1176 O O . GLY A 1 157 ? -13.096 20.464 -12.185 1.00 87.19 157 GLY A O 1
ATOM 1177 N N . VAL A 1 158 ? -13.962 19.612 -14.069 1.00 89.44 158 VAL A N 1
ATOM 1178 C CA . VAL A 1 158 ? -12.711 18.959 -14.511 1.00 89.44 158 VAL A CA 1
ATOM 1179 C C . VAL A 1 158 ? -11.625 19.991 -14.834 1.00 89.44 158 VAL A C 1
ATOM 1181 O O . VAL A 1 158 ? -10.505 19.851 -14.356 1.00 89.44 158 VAL A O 1
ATOM 1184 N N . SER A 1 159 ? -11.964 21.065 -15.552 1.00 86.25 159 SER A N 1
ATOM 1185 C CA . SER A 1 159 ? -11.040 22.178 -15.816 1.00 86.25 159 SER A CA 1
ATOM 1186 C C . SER A 1 159 ? -10.629 22.892 -14.527 1.00 86.25 159 SER A C 1
ATOM 1188 O O . SER A 1 159 ? -9.472 23.250 -14.356 1.00 86.25 159 SER A O 1
ATOM 1190 N N . SER A 1 160 ? -11.549 23.028 -13.566 1.00 87.25 160 SER A N 1
ATOM 1191 C CA . SER A 1 160 ? -11.230 23.593 -12.247 1.00 87.25 160 SER A CA 1
ATOM 1192 C C . SER A 1 160 ? -10.236 22.718 -11.469 1.00 87.25 160 SER A C 1
ATOM 1194 O O . SER A 1 160 ? -9.376 23.243 -10.770 1.00 87.25 160 SER A O 1
ATOM 1196 N N . LEU A 1 161 ? -10.308 21.387 -11.605 1.00 89.94 161 LEU A N 1
ATOM 1197 C CA . LEU A 1 161 ? -9.319 20.469 -11.025 1.00 89.94 161 LEU A CA 1
ATOM 1198 C C . LEU A 1 161 ? -7.955 20.581 -11.715 1.00 89.94 161 LEU A C 1
ATOM 1200 O O . LEU A 1 161 ? -6.938 20.554 -11.029 1.00 89.94 161 LEU A O 1
ATOM 1204 N N . CYS A 1 162 ? -7.921 20.716 -13.043 1.00 85.88 162 CYS A N 1
ATOM 1205 C CA . CYS A 1 162 ? -6.684 20.957 -13.788 1.00 85.88 162 CYS A CA 1
ATOM 1206 C C . CYS A 1 162 ? -6.036 22.283 -13.370 1.00 85.88 162 CYS A C 1
ATOM 1208 O O . CYS A 1 162 ? -4.860 22.295 -13.020 1.00 85.88 162 CYS A O 1
ATOM 1210 N N . ALA A 1 163 ? -6.818 23.361 -13.289 1.00 83.50 163 ALA A N 1
ATOM 1211 C CA . ALA A 1 163 ? -6.349 24.654 -12.802 1.00 83.50 163 ALA A CA 1
ATOM 1212 C C . ALA A 1 163 ? -5.841 24.584 -11.352 1.00 83.50 163 ALA A C 1
ATOM 1214 O O . ALA A 1 163 ? -4.831 25.193 -11.036 1.00 83.50 163 ALA A O 1
ATOM 1215 N N . LEU A 1 164 ? -6.471 23.801 -10.468 1.00 82.50 164 LEU A N 1
ATOM 1216 C CA . LEU A 1 164 ? -5.964 23.608 -9.101 1.00 82.50 164 LEU A CA 1
ATOM 1217 C C . LEU A 1 164 ? -4.585 22.938 -9.062 1.00 82.50 164 LEU A C 1
ATOM 1219 O O . LEU A 1 164 ? -3.816 23.214 -8.151 1.00 82.50 164 LEU A O 1
ATOM 1223 N N . ILE A 1 165 ? -4.284 22.052 -10.014 1.00 80.75 165 ILE A N 1
ATOM 1224 C CA . ILE A 1 165 ? -2.967 21.410 -10.124 1.00 80.75 165 ILE A CA 1
ATOM 1225 C C . ILE A 1 165 ? -1.932 22.368 -10.735 1.00 80.75 165 ILE A C 1
ATOM 1227 O O . ILE A 1 165 ? -0.768 22.322 -10.349 1.00 80.75 165 ILE A O 1
ATOM 1231 N N . ASP A 1 166 ? -2.348 23.189 -11.700 1.00 72.88 166 ASP A N 1
ATOM 1232 C CA . ASP A 1 166 ? -1.468 24.071 -12.478 1.00 72.88 166 ASP A CA 1
ATOM 1233 C C . ASP A 1 166 ? -1.135 25.390 -11.758 1.00 72.88 166 ASP A C 1
ATOM 1235 O O . ASP A 1 166 ? -0.058 25.955 -11.935 1.00 72.88 166 ASP A O 1
ATOM 1239 N N . VAL A 1 167 ? -2.048 25.896 -10.926 1.00 59.19 167 VAL A N 1
ATOM 1240 C CA . VAL A 1 167 ? -1.853 27.149 -10.191 1.00 59.19 167 VAL A CA 1
ATOM 1241 C C . VAL A 1 167 ? -0.818 26.939 -9.084 1.00 59.19 167 VAL A C 1
ATOM 1243 O O . VAL A 1 167 ? -0.987 26.078 -8.220 1.00 59.19 167 VAL A O 1
ATOM 1246 N N . GLU A 1 168 ? 0.216 27.790 -9.054 1.00 57.66 168 GLU A N 1
ATOM 1247 C CA . GLU A 1 168 ? 1.029 28.058 -7.858 1.00 57.66 168 GLU A CA 1
ATOM 1248 C C . GLU A 1 168 ? 0.110 28.641 -6.770 1.00 57.66 168 GLU A C 1
ATOM 1250 O O . GLU A 1 168 ? 0.023 29.852 -6.563 1.00 57.66 168 GLU A O 1
ATOM 1255 N N . SER A 1 169 ? -0.689 27.783 -6.134 1.00 52.78 169 SER A N 1
ATOM 1256 C CA . SER A 1 169 ? -1.696 28.217 -5.178 1.00 52.78 169 SER A CA 1
ATOM 1257 C C . SER A 1 169 ? -0.998 28.773 -3.941 1.00 52.78 169 SER A C 1
ATOM 1259 O O . SER A 1 169 ? -0.027 28.201 -3.447 1.00 52.78 169 SER A O 1
ATOM 1261 N N . SER A 1 170 ? -1.496 29.887 -3.414 1.00 47.69 170 SER A N 1
ATOM 1262 C CA . SER A 1 170 ? -1.071 30.426 -2.124 1.00 47.69 170 SER A CA 1
ATOM 1263 C C . SER A 1 170 ? -2.254 30.325 -1.159 1.00 47.69 170 SER A C 1
ATOM 1265 O O . SER A 1 170 ? -3.238 31.034 -1.369 1.00 47.69 170 SER A O 1
ATOM 1267 N N . PRO A 1 171 ? -2.219 29.448 -0.135 1.00 57.50 171 PRO A N 1
ATOM 1268 C CA . PRO A 1 171 ? -1.141 28.521 0.224 1.00 57.50 171 PRO A CA 1
ATOM 1269 C C . PRO A 1 171 ? -0.999 27.332 -0.752 1.00 57.50 171 PRO A C 1
ATOM 1271 O O . PRO A 1 171 ? -1.975 26.951 -1.409 1.00 57.50 171 PRO A O 1
ATOM 1274 N N . PRO A 1 172 ? 0.197 26.717 -0.843 1.00 66.81 172 PRO A N 1
ATOM 1275 C CA . PRO A 1 172 ? 0.439 25.581 -1.730 1.00 66.81 172 PRO A CA 1
ATOM 1276 C C . PRO A 1 172 ? -0.449 24.394 -1.350 1.00 66.81 172 PRO A C 1
ATOM 1278 O O . PRO A 1 172 ? -0.583 24.055 -0.168 1.00 66.81 172 PRO A O 1
ATOM 1281 N N . LEU A 1 173 ? -1.069 23.761 -2.351 1.00 76.88 173 LEU A N 1
ATOM 1282 C CA . LEU A 1 173 ? -1.862 22.555 -2.134 1.00 76.88 173 LEU A CA 1
ATOM 1283 C C . LEU A 1 173 ? -0.996 21.444 -1.535 1.00 76.88 173 LEU A C 1
ATOM 1285 O O . LEU A 1 173 ? 0.156 21.237 -1.913 1.00 76.88 173 LEU A O 1
ATOM 1289 N N . SER A 1 174 ? -1.579 20.674 -0.615 1.00 82.62 174 SER A N 1
ATOM 1290 C CA . SER A 1 174 ? -0.907 19.483 -0.096 1.00 82.62 174 SER A CA 1
ATOM 1291 C C . SER A 1 174 ? -0.743 18.433 -1.200 1.00 82.62 174 SER A C 1
ATOM 1293 O O . SER A 1 174 ? -1.627 18.277 -2.047 1.00 82.62 174 SER A O 1
ATOM 1295 N N . ALA A 1 175 ? 0.330 17.640 -1.146 1.00 78.00 175 ALA A N 1
ATOM 1296 C CA . ALA A 1 175 ? 0.557 16.548 -2.097 1.00 78.00 175 ALA A CA 1
ATOM 1297 C C . ALA A 1 175 ? -0.636 15.572 -2.186 1.00 78.00 175 ALA A C 1
ATOM 1299 O O . ALA A 1 175 ? -0.960 15.086 -3.268 1.00 78.00 175 ALA A O 1
ATOM 1300 N N . GLY A 1 176 ? -1.337 15.339 -1.067 1.00 78.25 176 GLY A N 1
ATOM 1301 C CA . GLY A 1 176 ? -2.554 14.522 -1.035 1.00 78.25 176 GLY A CA 1
ATOM 1302 C C . GLY A 1 176 ? -3.721 15.149 -1.804 1.00 78.25 176 GLY A C 1
ATOM 1303 O O . GLY A 1 176 ? -4.420 14.452 -2.529 1.00 78.25 176 GLY A O 1
ATOM 1304 N N . THR A 1 177 ? -3.897 16.469 -1.713 1.00 83.81 177 THR A N 1
ATOM 1305 C CA . THR A 1 177 ? -4.921 17.205 -2.475 1.00 83.81 177 THR A CA 1
ATOM 1306 C C . THR A 1 177 ? -4.622 17.193 -3.973 1.00 83.81 177 THR A C 1
ATOM 1308 O O . THR A 1 177 ? -5.527 16.970 -4.771 1.00 83.81 177 THR A O 1
ATOM 1311 N N . ILE A 1 178 ? -3.353 17.362 -4.357 1.00 83.88 178 ILE A N 1
ATOM 1312 C CA . ILE A 1 178 ? -2.916 17.283 -5.760 1.00 83.88 178 ILE A CA 1
ATOM 1313 C C . ILE A 1 178 ? -3.160 15.874 -6.320 1.00 83.88 178 ILE A C 1
ATOM 1315 O O . ILE A 1 178 ? -3.651 15.717 -7.440 1.00 83.88 178 ILE A O 1
ATOM 1319 N N . PHE A 1 179 ? -2.878 14.837 -5.526 1.00 84.62 179 PHE A N 1
ATOM 1320 C CA . PHE A 1 179 ? -3.180 13.458 -5.900 1.00 84.62 179 PHE A CA 1
ATOM 1321 C C . PHE A 1 179 ? -4.688 13.199 -6.038 1.00 84.62 179 PHE A C 1
ATOM 1323 O O . PHE A 1 179 ? -5.103 12.599 -7.030 1.00 84.62 179 PHE A O 1
ATOM 1330 N N . ASP A 1 180 ? -5.517 13.694 -5.113 1.00 87.06 180 ASP A N 1
ATOM 1331 C CA . ASP A 1 180 ? -6.980 13.583 -5.198 1.00 87.06 180 ASP A CA 1
ATOM 1332 C C . ASP A 1 180 ? -7.529 14.285 -6.459 1.00 87.06 180 ASP A C 1
ATOM 1334 O O . ASP A 1 180 ? -8.379 13.716 -7.150 1.00 87.06 180 ASP A O 1
ATOM 1338 N N . CYS A 1 181 ? -6.995 15.459 -6.835 1.00 89.50 181 CYS A N 1
ATOM 1339 C CA . CYS A 1 181 ? -7.321 16.114 -8.109 1.00 89.50 181 CYS A CA 1
ATOM 1340 C C . CYS A 1 181 ? -6.998 15.211 -9.307 1.00 89.50 181 CYS A C 1
ATOM 1342 O O . CYS A 1 181 ? -7.863 14.959 -10.148 1.00 89.50 181 CYS A O 1
ATOM 1344 N N . ALA A 1 182 ? -5.773 14.683 -9.370 1.00 87.69 182 ALA A N 1
ATOM 1345 C CA . ALA A 1 182 ? -5.330 13.838 -10.476 1.00 87.69 182 ALA A CA 1
ATOM 1346 C C . ALA A 1 182 ? -6.142 12.532 -10.570 1.00 87.69 182 ALA A C 1
ATOM 1348 O O . ALA A 1 182 ? -6.516 12.104 -11.664 1.00 87.69 182 ALA A O 1
ATOM 1349 N N . LYS A 1 183 ? -6.494 11.932 -9.425 1.00 88.69 183 LYS A N 1
ATOM 1350 C CA . LYS A 1 183 ? -7.345 10.736 -9.334 1.00 88.69 183 LYS A CA 1
ATOM 1351 C C . LYS A 1 183 ? -8.774 11.012 -9.807 1.00 88.69 183 LYS A C 1
ATOM 1353 O O . LYS A 1 183 ? -9.354 10.187 -10.517 1.00 88.69 183 LYS A O 1
ATOM 1358 N N . ALA A 1 184 ? -9.345 12.164 -9.452 1.00 91.19 184 ALA A N 1
ATOM 1359 C CA . ALA A 1 184 ? -10.658 12.579 -9.938 1.00 91.19 184 ALA A CA 1
ATOM 1360 C C . ALA A 1 184 ? -10.653 12.773 -11.464 1.00 91.19 184 ALA A C 1
ATOM 1362 O O . ALA A 1 184 ? -11.502 12.195 -12.145 1.00 91.19 184 ALA A O 1
ATOM 1363 N N . ILE A 1 185 ? -9.664 13.501 -12.003 1.00 92.81 185 ILE A N 1
ATOM 1364 C CA . ILE A 1 185 ? -9.509 13.736 -13.449 1.00 92.81 185 ILE A CA 1
ATOM 1365 C C . ILE A 1 185 ? -9.375 12.408 -14.207 1.00 92.81 185 ILE A C 1
ATOM 1367 O O . ILE A 1 185 ? -10.104 12.181 -15.174 1.00 92.81 185 ILE A O 1
ATOM 1371 N N . ALA A 1 186 ? -8.510 11.501 -13.743 1.00 90.06 186 ALA A N 1
ATOM 1372 C CA . ALA A 1 186 ? -8.342 10.178 -14.343 1.00 90.06 186 ALA A CA 1
ATOM 1373 C C . ALA A 1 186 ? -9.650 9.373 -14.345 1.00 90.06 186 ALA A C 1
ATOM 1375 O O . ALA A 1 186 ? -10.003 8.773 -15.360 1.00 90.06 186 ALA A O 1
ATOM 1376 N N . GLY A 1 187 ? -10.410 9.416 -13.245 1.00 89.06 187 GLY A N 1
ATOM 1377 C CA . GLY A 1 187 ? -11.710 8.753 -13.145 1.00 89.06 187 GLY A CA 1
ATOM 1378 C C . GLY A 1 187 ? -12.730 9.255 -14.173 1.00 89.06 187 GLY A C 1
ATOM 1379 O O . GLY A 1 187 ? -13.385 8.439 -14.823 1.00 89.06 187 GLY A O 1
ATOM 1380 N N . PHE A 1 188 ? -12.832 10.575 -14.366 1.00 90.25 188 PHE A N 1
ATOM 1381 C CA . PHE A 1 188 ? -13.731 11.164 -15.366 1.00 90.25 188 PHE A CA 1
ATOM 1382 C C . PHE A 1 188 ? -13.282 10.877 -16.806 1.00 90.25 188 PHE A C 1
ATOM 1384 O O . PHE A 1 188 ? -14.116 10.563 -17.653 1.00 90.25 188 PHE A O 1
ATOM 1391 N N . CYS A 1 189 ? -11.976 10.922 -17.085 1.00 90.31 189 CYS A N 1
ATOM 1392 C CA . CYS A 1 189 ? -11.437 10.629 -18.417 1.00 90.31 189 CYS A CA 1
ATOM 1393 C C . CYS A 1 189 ? -11.614 9.153 -18.806 1.00 90.31 189 CYS A C 1
ATOM 1395 O O . CYS A 1 189 ? -11.974 8.865 -19.945 1.00 90.31 189 CYS A O 1
ATOM 1397 N N . ALA A 1 190 ? -11.419 8.227 -17.862 1.00 87.25 190 ALA A N 1
ATOM 1398 C CA . ALA A 1 190 ? -11.649 6.799 -18.083 1.00 87.25 190 ALA A CA 1
ATOM 1399 C C . ALA A 1 190 ? -13.136 6.491 -18.332 1.00 87.25 190 ALA A C 1
ATOM 1401 O O . ALA A 1 190 ? -13.480 5.735 -19.239 1.00 87.25 190 ALA A O 1
ATOM 1402 N N . ALA A 1 191 ? -14.034 7.122 -17.565 1.00 84.12 191 ALA A N 1
ATOM 1403 C CA . ALA A 1 191 ? -15.474 6.982 -17.775 1.00 84.12 191 ALA A CA 1
ATOM 1404 C C . ALA A 1 191 ? -15.883 7.432 -19.188 1.00 84.12 191 ALA A C 1
ATOM 1406 O O . ALA A 1 191 ? -16.658 6.748 -19.858 1.00 84.12 191 ALA A O 1
ATOM 1407 N N . LEU A 1 192 ? -15.315 8.549 -19.655 1.00 83.81 192 LEU A N 1
ATOM 1408 C CA . LEU A 1 192 ? -15.544 9.071 -20.998 1.00 83.81 192 LEU A CA 1
ATOM 1409 C C . LEU A 1 192 ? -15.011 8.123 -22.087 1.00 83.81 192 LEU A C 1
ATOM 1411 O O . LEU A 1 192 ? -15.696 7.893 -23.084 1.00 83.81 192 LEU A O 1
ATOM 1415 N N . SER A 1 193 ? -13.815 7.551 -21.906 1.00 83.06 193 SER A N 1
ATOM 1416 C CA . SER A 1 193 ? -13.183 6.678 -22.905 1.00 83.06 193 SER A CA 1
ATOM 1417 C C . SER A 1 193 ? -13.871 5.333 -23.082 1.00 83.06 193 SER A C 1
ATOM 1419 O O . SER A 1 193 ? -13.865 4.785 -24.182 1.00 83.06 193 SER A O 1
ATOM 1421 N N . ASP A 1 194 ? -14.458 4.803 -22.012 1.00 81.31 194 ASP A N 1
ATOM 1422 C CA . ASP A 1 194 ? -15.119 3.498 -22.029 1.00 81.31 194 ASP A CA 1
ATOM 1423 C C . ASP A 1 194 ? -16.611 3.607 -22.390 1.00 81.31 194 ASP A C 1
ATOM 1425 O O . ASP A 1 194 ? -17.322 2.605 -22.420 1.00 81.31 194 ASP A O 1
ATOM 1429 N N . GLY A 1 195 ? -17.099 4.824 -22.675 1.00 73.81 195 GLY A N 1
ATOM 1430 C CA . GLY A 1 195 ? -18.499 5.088 -23.020 1.00 73.81 195 GLY A CA 1
ATOM 1431 C C . GLY A 1 195 ? -19.473 4.825 -21.870 1.00 73.81 195 GLY A C 1
ATOM 1432 O O . GLY A 1 195 ? -20.683 4.820 -22.077 1.00 73.81 195 GLY A O 1
ATOM 1433 N N . SER A 1 196 ? -18.955 4.618 -20.657 1.00 68.50 196 SER A N 1
ATOM 1434 C CA . SER A 1 196 ? -19.716 4.256 -19.461 1.00 68.50 196 SER A CA 1
ATOM 1435 C C . SER A 1 196 ? -20.317 5.480 -18.765 1.00 68.50 196 SER A C 1
ATOM 1437 O O . SER A 1 196 ? -20.497 5.469 -17.555 1.00 68.50 196 SER A O 1
ATOM 1439 N N . THR A 1 197 ? -20.470 6.597 -19.471 1.00 69.81 197 THR A N 1
ATOM 1440 C CA . THR A 1 197 ? -21.013 7.832 -18.914 1.00 69.81 197 THR A CA 1
ATOM 1441 C C . THR A 1 197 ? -21.574 8.711 -20.022 1.00 69.81 197 THR A C 1
ATOM 1443 O O . THR A 1 197 ? -21.085 8.716 -21.153 1.00 69.81 197 THR A O 1
ATOM 1446 N N . THR A 1 198 ? -22.599 9.491 -19.688 1.00 66.25 198 THR A N 1
ATOM 1447 C CA . THR A 1 198 ? -23.114 10.567 -20.541 1.00 66.25 198 THR A CA 1
ATOM 1448 C C . THR A 1 198 ? -22.408 11.899 -20.295 1.00 66.25 198 THR A C 1
ATOM 1450 O O . THR A 1 198 ? -22.739 12.877 -20.966 1.00 66.25 198 THR A O 1
ATOM 1453 N N . THR A 1 199 ? -21.472 11.968 -19.337 1.00 66.38 199 THR A N 1
ATOM 1454 C CA . THR A 1 199 ? -20.765 13.207 -19.000 1.00 66.38 199 THR A CA 1
ATOM 1455 C C . THR A 1 199 ? -19.980 13.736 -20.199 1.00 66.38 199 THR A C 1
ATOM 1457 O O . THR A 1 199 ? -19.375 12.987 -20.968 1.00 66.38 199 THR A O 1
ATOM 1460 N N . ARG A 1 200 ? -20.000 15.058 -20.382 1.00 77.25 200 ARG A N 1
ATOM 1461 C CA . ARG A 1 200 ? -19.219 15.752 -21.407 1.00 77.25 200 ARG A CA 1
ATOM 1462 C C . ARG A 1 200 ? -18.492 16.922 -20.763 1.00 77.25 200 ARG A C 1
ATOM 1464 O O . ARG A 1 200 ? -19.057 17.625 -19.933 1.00 77.25 200 ARG A O 1
ATOM 1471 N N . PHE A 1 201 ? -17.241 17.114 -21.149 1.00 83.62 201 PHE A N 1
ATOM 1472 C CA . PHE A 1 201 ? -16.424 18.269 -20.791 1.00 83.62 201 PHE A CA 1
ATOM 1473 C C . PHE A 1 201 ? -15.484 18.594 -21.958 1.00 83.62 201 PHE A C 1
ATOM 1475 O O . PHE A 1 201 ? -15.408 17.825 -22.923 1.00 83.62 201 PHE A O 1
ATOM 1482 N N . ASP A 1 202 ? -14.803 19.739 -21.898 1.00 82.56 202 ASP A N 1
ATOM 1483 C CA . ASP A 1 202 ? -13.876 20.182 -22.942 1.00 82.56 202 ASP A CA 1
ATOM 1484 C C . ASP A 1 202 ? -12.644 19.264 -23.016 1.00 82.56 202 ASP A C 1
ATOM 1486 O O . ASP A 1 202 ? -11.633 19.478 -22.350 1.00 82.56 202 ASP A O 1
ATOM 1490 N N . VAL A 1 203 ? -12.743 18.208 -23.826 1.00 86.44 203 VAL A N 1
ATOM 1491 C CA . VAL A 1 203 ? -11.675 17.217 -24.015 1.00 86.44 203 VAL A CA 1
ATOM 1492 C C . VAL A 1 203 ? -10.409 17.865 -24.567 1.00 86.44 203 VAL A C 1
ATOM 1494 O O . VAL A 1 203 ? -9.312 17.487 -24.159 1.00 86.44 203 VAL A O 1
ATOM 1497 N N . GLU A 1 204 ? -10.535 18.827 -25.483 1.00 84.62 204 GLU A N 1
ATOM 1498 C CA . GLU A 1 204 ? -9.378 19.481 -26.096 1.00 84.62 204 GLU A CA 1
ATOM 1499 C C . GLU A 1 204 ? -8.685 20.419 -25.107 1.00 84.62 204 GLU A C 1
ATOM 1501 O O . GLU A 1 204 ? -7.457 20.375 -24.994 1.00 84.62 204 GLU A O 1
ATOM 1506 N N . GLY A 1 205 ? -9.456 21.223 -24.370 1.00 81.25 205 GLY A N 1
ATOM 1507 C CA . GLY A 1 205 ? -8.956 22.086 -23.300 1.00 81.25 205 GLY A CA 1
ATOM 1508 C C . GLY A 1 205 ? -8.271 21.290 -22.194 1.00 81.25 205 GLY A C 1
ATOM 1509 O O . GLY A 1 205 ? -7.093 21.516 -21.927 1.00 81.25 205 GLY A O 1
ATOM 1510 N N . VAL A 1 206 ? -8.944 20.274 -21.645 1.00 87.38 206 VAL A N 1
ATOM 1511 C CA . VAL A 1 206 ? -8.386 19.412 -20.587 1.00 87.38 206 VAL A CA 1
ATOM 1512 C C . VAL A 1 206 ? -7.149 18.655 -21.076 1.00 87.38 206 VAL A C 1
ATOM 1514 O O . VAL A 1 206 ? -6.155 18.571 -20.361 1.00 87.38 206 VAL A O 1
ATOM 1517 N N . SER A 1 207 ? -7.137 18.151 -22.316 1.00 88.56 207 SER A N 1
ATOM 1518 C CA . SER A 1 207 ? -5.939 17.503 -22.874 1.00 88.56 207 SER A CA 1
ATOM 1519 C C . SER A 1 207 ? -4.771 18.478 -23.033 1.00 88.56 207 SER A C 1
ATOM 1521 O O . SER A 1 207 ? -3.613 18.083 -22.899 1.00 88.56 207 SER A O 1
ATOM 1523 N N . ARG A 1 208 ? -5.043 19.746 -23.361 1.00 87.00 208 ARG A N 1
ATOM 1524 C CA . ARG A 1 208 ? -4.018 20.792 -23.468 1.00 87.00 208 ARG A CA 1
ATOM 1525 C C . ARG A 1 208 ? -3.444 21.132 -22.096 1.00 87.00 208 ARG A C 1
ATOM 1527 O O . ARG A 1 208 ? -2.226 21.164 -21.965 1.00 87.00 208 ARG A O 1
ATOM 1534 N N . GLU A 1 209 ? -4.300 21.315 -21.095 1.00 84.94 209 GLU A N 1
ATOM 1535 C CA . GLU A 1 209 ? -3.904 21.590 -19.709 1.00 84.94 209 GLU A CA 1
ATOM 1536 C C . GLU A 1 209 ? -3.115 20.423 -19.110 1.00 84.94 209 GLU A C 1
ATOM 1538 O O . GLU A 1 209 ? -2.032 20.630 -18.577 1.00 84.94 209 GLU A O 1
ATOM 1543 N N . LEU A 1 210 ? -3.564 19.177 -19.291 1.00 87.88 210 LEU A N 1
ATOM 1544 C CA . LEU A 1 210 ? -2.821 17.999 -18.832 1.00 87.88 210 LEU A CA 1
ATOM 1545 C C . LEU A 1 210 ? -1.439 17.890 -19.482 1.00 87.88 210 LEU A C 1
ATOM 1547 O O . LEU A 1 210 ? -0.477 17.535 -18.806 1.00 87.88 210 LEU A O 1
ATOM 1551 N N . ARG A 1 211 ? -1.309 18.210 -20.776 1.00 88.06 211 ARG A N 1
ATOM 1552 C CA . ARG A 1 211 ? 0.005 18.261 -21.437 1.00 88.06 211 ARG A CA 1
ATOM 1553 C C . ARG A 1 211 ? 0.868 19.394 -20.893 1.00 88.06 211 ARG A C 1
ATOM 1555 O O . ARG A 1 211 ? 2.057 19.167 -20.706 1.00 88.06 211 ARG A O 1
ATOM 1562 N N . ALA A 1 212 ? 0.290 20.563 -20.617 1.00 82.12 212 ALA A N 1
ATOM 1563 C CA . ALA A 1 212 ? 1.002 21.682 -20.006 1.00 82.12 212 ALA A CA 1
ATOM 1564 C C . ALA A 1 212 ? 1.533 21.300 -18.613 1.00 82.12 212 ALA A C 1
ATOM 1566 O O . ALA A 1 212 ? 2.744 21.352 -18.407 1.00 82.12 212 ALA A O 1
ATOM 1567 N N . ILE A 1 213 ? 0.669 20.774 -17.738 1.00 82.19 213 ILE A N 1
ATOM 1568 C CA . ILE A 1 213 ? 0.996 20.265 -16.394 1.00 82.19 213 ILE A CA 1
ATOM 1569 C C . ILE A 1 213 ? 2.090 19.184 -16.449 1.00 82.19 213 ILE A C 1
ATOM 1571 O O . ILE A 1 213 ? 3.031 19.177 -15.659 1.00 82.19 213 ILE A O 1
ATOM 1575 N N . LEU A 1 214 ? 1.991 18.243 -17.393 1.00 82.94 214 LEU A N 1
ATOM 1576 C CA . LEU A 1 214 ? 2.991 17.182 -17.549 1.00 82.94 214 LEU A CA 1
ATOM 1577 C C . LEU A 1 214 ? 4.306 17.686 -18.159 1.00 82.94 214 LEU A C 1
ATOM 1579 O O . LEU A 1 214 ? 5.341 17.067 -17.933 1.00 82.94 214 LEU A O 1
ATOM 1583 N N . SER A 1 215 ? 4.273 18.776 -18.931 1.00 78.94 215 SER A N 1
ATOM 1584 C CA . SER A 1 215 ? 5.466 19.404 -19.511 1.00 78.94 215 SER A CA 1
ATOM 1585 C C . SER A 1 215 ? 6.196 20.328 -18.535 1.00 78.94 215 SER A C 1
ATOM 1587 O O . SER A 1 215 ? 7.407 20.498 -18.663 1.00 78.94 215 SER A O 1
ATOM 1589 N N . SER A 1 216 ? 5.480 20.902 -17.562 1.00 67.06 216 SER A N 1
ATOM 1590 C CA . SER A 1 216 ? 6.051 21.719 -16.488 1.00 67.06 216 SER A CA 1
ATOM 1591 C C . SER A 1 216 ? 6.633 20.874 -15.348 1.00 67.06 216 SER A C 1
ATOM 1593 O O . SER A 1 216 ? 7.505 21.353 -14.627 1.00 67.06 216 SER A O 1
ATOM 1595 N N . ALA A 1 217 ? 6.235 19.603 -15.223 1.00 64.25 217 ALA A N 1
ATOM 1596 C CA . ALA A 1 217 ? 6.856 18.634 -14.321 1.00 64.25 217 ALA A CA 1
ATOM 1597 C C . ALA A 1 217 ? 8.227 18.178 -14.870 1.00 64.25 217 ALA A C 1
ATOM 1599 O O . ALA A 1 217 ? 8.311 17.343 -15.772 1.00 64.25 217 ALA A O 1
ATOM 1600 N N . SER A 1 218 ? 9.320 18.732 -14.338 1.00 49.62 218 SER A N 1
ATOM 1601 C CA . SER A 1 218 ? 10.697 18.515 -14.812 1.00 49.62 218 SER A CA 1
ATOM 1602 C C . SER A 1 218 ? 11.311 17.142 -14.471 1.00 49.62 218 SER A C 1
ATOM 1604 O O . SER A 1 218 ? 12.457 16.866 -14.836 1.00 49.62 218 SER A O 1
ATOM 1606 N N . GLY A 1 219 ? 10.569 16.273 -13.782 1.00 49.38 219 GLY A N 1
ATOM 1607 C CA . GLY A 1 219 ? 11.032 15.008 -13.217 1.00 49.38 219 GLY A CA 1
ATOM 1608 C C . GLY A 1 219 ? 12.012 15.162 -12.046 1.00 49.38 219 GLY A C 1
ATOM 1609 O O . GLY A 1 219 ? 12.716 14.204 -11.733 1.00 49.38 219 GLY A O 1
ATOM 1610 N N . LYS A 1 220 ? 12.111 16.345 -11.424 1.00 43.16 220 LYS A N 1
ATOM 1611 C CA . LYS A 1 220 ? 13.075 16.658 -10.351 1.00 43.16 220 LYS A CA 1
ATOM 1612 C C . LYS A 1 220 ? 12.376 16.782 -8.995 1.00 43.16 220 LYS A C 1
ATOM 1614 O O . LYS A 1 220 ? 11.211 17.143 -8.921 1.00 43.16 220 LYS A O 1
ATOM 1619 N N . MET A 1 221 ? 13.119 16.557 -7.904 1.00 35.16 221 MET A N 1
ATOM 1620 C CA . MET A 1 221 ? 12.617 16.609 -6.512 1.00 35.16 221 MET A CA 1
ATOM 1621 C C . MET A 1 221 ? 11.892 17.909 -6.110 1.00 35.16 221 MET A C 1
ATOM 1623 O O . MET A 1 221 ? 11.166 17.907 -5.123 1.00 35.16 221 MET A O 1
ATOM 1627 N N . ALA A 1 222 ? 12.087 19.009 -6.841 1.00 41.75 222 ALA A N 1
ATOM 1628 C CA . ALA A 1 222 ? 11.444 20.298 -6.579 1.00 41.75 222 ALA A CA 1
ATOM 1629 C C . ALA A 1 222 ? 10.172 20.535 -7.417 1.00 41.75 222 ALA A C 1
ATOM 1631 O O . ALA A 1 222 ? 9.659 21.653 -7.429 1.00 41.75 222 ALA A O 1
ATOM 1632 N N . ASP A 1 223 ? 9.687 19.529 -8.150 1.00 52.91 223 ASP A N 1
ATOM 1633 C CA . ASP A 1 223 ? 8.513 19.701 -8.997 1.00 52.91 223 ASP A CA 1
ATOM 1634 C C . ASP A 1 223 ? 7.230 19.875 -8.174 1.00 52.91 223 ASP A C 1
ATOM 1636 O O . ASP A 1 223 ? 6.989 19.124 -7.225 1.00 52.91 223 ASP A O 1
ATOM 1640 N N . PRO A 1 224 ? 6.345 20.800 -8.581 1.00 57.41 224 PRO A N 1
ATOM 1641 C CA . PRO A 1 224 ? 5.074 21.041 -7.902 1.00 57.41 224 PRO A CA 1
ATOM 1642 C C . PRO A 1 224 ? 4.088 19.865 -8.027 1.00 57.41 224 PRO A C 1
ATOM 1644 O O . PRO A 1 224 ? 3.106 19.806 -7.290 1.00 57.41 224 PRO A O 1
ATOM 1647 N N . LEU A 1 225 ? 4.341 18.906 -8.929 1.00 67.44 225 LEU A N 1
ATOM 1648 C CA . LEU A 1 225 ? 3.467 17.766 -9.201 1.00 67.44 225 LEU A CA 1
ATOM 1649 C C . LEU A 1 225 ? 4.072 16.447 -8.680 1.00 67.44 225 LEU A C 1
ATOM 1651 O O . LEU A 1 225 ? 5.023 15.935 -9.276 1.00 67.44 225 LEU A O 1
ATOM 1655 N N . PRO A 1 226 ? 3.497 15.818 -7.635 1.00 71.88 226 PRO A N 1
ATOM 1656 C CA . PRO A 1 226 ? 3.946 14.514 -7.150 1.00 71.88 226 PRO A CA 1
ATOM 1657 C C . PRO A 1 226 ? 3.927 13.440 -8.250 1.00 71.88 226 PRO A C 1
ATOM 1659 O O . PRO A 1 226 ? 2.979 13.354 -9.033 1.00 71.88 226 PRO A O 1
ATOM 1662 N N . ALA A 1 227 ? 4.922 12.546 -8.273 1.00 67.69 227 ALA A N 1
ATOM 1663 C CA . ALA A 1 227 ? 5.073 11.520 -9.317 1.00 67.69 227 ALA A CA 1
ATOM 1664 C C . ALA A 1 227 ? 3.839 10.605 -9.489 1.00 67.69 227 ALA A C 1
ATOM 1666 O O . ALA A 1 227 ? 3.509 10.179 -10.604 1.00 67.69 227 ALA A O 1
ATOM 1667 N N . VAL A 1 228 ? 3.122 10.329 -8.394 1.00 66.81 228 VAL A N 1
ATOM 1668 C CA . VAL A 1 228 ? 1.879 9.542 -8.409 1.00 66.81 228 VAL A CA 1
ATOM 1669 C C . VAL A 1 228 ? 0.745 10.321 -9.091 1.00 66.81 228 VAL A C 1
ATOM 1671 O O . VAL A 1 228 ? 0.034 9.770 -9.931 1.00 66.81 228 VAL A O 1
ATOM 1674 N N . ALA A 1 229 ? 0.631 11.627 -8.825 1.00 76.00 229 ALA A N 1
ATOM 1675 C CA . ALA A 1 229 ? -0.319 12.509 -9.502 1.00 76.00 229 ALA A CA 1
ATOM 1676 C C . ALA A 1 229 ? 0.014 12.646 -10.999 1.00 76.00 229 ALA A C 1
ATOM 1678 O O . ALA A 1 229 ? -0.875 12.527 -11.839 1.00 76.00 229 ALA A O 1
ATOM 1679 N N . ALA A 1 230 ? 1.298 12.765 -11.355 1.00 78.25 230 ALA A N 1
ATOM 1680 C CA . ALA A 1 230 ? 1.742 12.770 -12.750 1.00 78.25 230 ALA A CA 1
ATOM 1681 C C . ALA A 1 230 ? 1.363 11.475 -13.491 1.00 78.25 230 ALA A C 1
ATOM 1683 O O . ALA A 1 230 ? 1.001 11.501 -14.666 1.00 78.25 230 ALA A O 1
ATOM 1684 N N . THR A 1 231 ? 1.408 10.329 -12.808 1.00 79.12 231 THR A N 1
ATOM 1685 C CA . THR A 1 231 ? 1.001 9.041 -13.386 1.00 79.12 231 THR A CA 1
ATOM 1686 C C . THR A 1 231 ? -0.504 8.983 -13.637 1.00 79.12 231 THR A C 1
ATOM 1688 O O . THR A 1 231 ? -0.912 8.592 -14.730 1.00 79.12 231 THR A O 1
ATOM 1691 N N . ALA A 1 232 ? -1.322 9.458 -12.696 1.00 79.69 232 ALA A N 1
ATOM 1692 C CA . ALA A 1 232 ? -2.764 9.590 -12.902 1.00 79.69 232 ALA A CA 1
ATOM 1693 C C . ALA A 1 232 ? -3.101 10.577 -14.041 1.00 79.69 232 ALA A C 1
ATOM 1695 O O . ALA A 1 232 ? -3.939 10.272 -14.888 1.00 79.69 232 ALA A O 1
ATOM 1696 N N . CYS A 1 233 ? -2.389 11.705 -14.153 1.00 85.12 233 CYS A N 1
ATOM 1697 C CA . CYS A 1 233 ? -2.535 12.644 -15.274 1.00 85.12 233 CYS A CA 1
ATOM 1698 C C . CYS A 1 233 ? -2.159 12.013 -16.628 1.00 85.12 233 CYS A C 1
ATOM 1700 O O . CYS A 1 233 ? -2.848 12.235 -17.623 1.00 85.12 233 CYS A O 1
ATOM 1702 N N . ARG A 1 234 ? -1.109 11.179 -16.680 1.00 87.12 234 ARG A N 1
ATOM 1703 C CA . ARG A 1 234 ? -0.747 10.412 -17.889 1.00 87.12 234 ARG A CA 1
ATOM 1704 C C . ARG A 1 234 ? -1.824 9.398 -18.274 1.00 87.12 234 ARG A C 1
ATOM 1706 O O . ARG A 1 234 ? -2.161 9.291 -19.449 1.00 87.12 234 ARG A O 1
ATOM 1713 N N . GLN A 1 235 ? -2.393 8.685 -17.301 1.00 88.25 235 GLN A N 1
ATOM 1714 C CA . GLN A 1 235 ? -3.512 7.762 -17.534 1.00 88.25 235 GLN A CA 1
ATOM 1715 C C . GLN A 1 235 ? -4.760 8.496 -18.043 1.00 88.25 235 GLN A C 1
ATOM 1717 O O . GLN A 1 235 ? -5.429 8.020 -18.965 1.00 88.25 235 GLN A O 1
ATOM 1722 N N . ALA A 1 236 ? -5.051 9.674 -17.485 1.00 88.75 236 ALA A N 1
ATOM 1723 C CA . ALA A 1 236 ? -6.135 10.532 -17.946 1.00 88.75 236 ALA A CA 1
ATOM 1724 C C . ALA A 1 236 ? -5.932 10.938 -19.414 1.00 88.75 236 ALA A C 1
ATOM 1726 O O . ALA A 1 236 ? -6.830 10.744 -20.232 1.00 88.75 236 ALA A O 1
ATOM 1727 N N . LEU A 1 237 ? -4.731 11.409 -19.765 1.00 89.50 237 LEU A N 1
ATOM 1728 C CA . LEU A 1 237 ? -4.390 11.806 -21.130 1.00 89.50 237 LEU A CA 1
ATOM 1729 C C . LEU A 1 237 ? -4.513 10.635 -22.119 1.00 89.50 237 LEU A C 1
ATOM 1731 O O . LEU A 1 237 ? -5.147 10.785 -23.161 1.00 89.50 237 LEU A O 1
ATOM 1735 N N . ALA A 1 238 ? -4.002 9.453 -21.762 1.00 88.94 238 ALA A N 1
ATOM 1736 C CA . ALA A 1 238 ? -4.132 8.249 -22.584 1.00 88.94 238 ALA A CA 1
ATOM 1737 C C . ALA A 1 238 ? -5.604 7.849 -22.811 1.00 88.94 238 ALA A C 1
ATOM 1739 O O . ALA A 1 238 ? -5.981 7.424 -23.904 1.00 88.94 238 ALA A O 1
ATOM 1740 N N . SER A 1 239 ? -6.458 8.030 -21.799 1.00 89.81 239 SER A N 1
ATOM 1741 C CA . SER A 1 239 ? -7.901 7.770 -21.907 1.00 89.81 239 SER A CA 1
ATOM 1742 C C . SER A 1 239 ? -8.581 8.754 -22.868 1.00 89.81 239 SER A C 1
ATOM 1744 O O . SER A 1 239 ? -9.384 8.347 -23.709 1.00 89.81 239 SER A O 1
ATOM 1746 N N . LEU A 1 240 ? -8.220 10.041 -22.813 1.00 88.50 240 LEU A N 1
ATOM 1747 C CA . LEU A 1 240 ? -8.731 11.054 -23.744 1.00 88.50 240 LEU A CA 1
ATOM 1748 C C . LEU A 1 240 ? -8.256 10.813 -25.185 1.00 88.50 240 LEU A C 1
ATOM 1750 O O . LEU A 1 240 ? -9.028 10.995 -26.125 1.00 88.50 240 LEU A O 1
ATOM 1754 N N . GLU A 1 241 ? -7.023 10.347 -25.374 1.00 88.06 241 GLU A N 1
ATOM 1755 C CA . GLU A 1 241 ? -6.489 9.990 -26.694 1.00 88.06 241 GLU A CA 1
ATOM 1756 C C . GLU A 1 241 ? -7.189 8.754 -27.276 1.00 88.06 241 GLU A C 1
ATOM 1758 O O . GLU A 1 241 ? -7.586 8.764 -28.444 1.00 88.06 241 GLU A O 1
ATOM 1763 N N . LYS A 1 242 ? -7.452 7.732 -26.449 1.00 86.88 242 LYS A N 1
ATOM 1764 C CA . LYS A 1 242 ? -8.292 6.578 -26.813 1.00 86.88 242 LYS A CA 1
ATOM 1765 C C . LYS A 1 242 ? -9.701 7.021 -27.224 1.00 86.88 242 LYS A C 1
ATOM 1767 O O . LYS A 1 242 ? -10.224 6.561 -28.241 1.00 86.88 242 LYS A O 1
ATOM 1772 N N . TYR A 1 243 ? -10.307 7.940 -26.472 1.00 84.88 243 TYR A N 1
ATOM 1773 C CA . TYR A 1 243 ? -11.620 8.504 -26.792 1.00 84.88 243 TYR A CA 1
ATOM 1774 C C . TYR A 1 243 ? -11.612 9.258 -28.134 1.00 84.88 243 TYR A C 1
ATOM 1776 O O . TYR A 1 243 ? -12.468 9.018 -28.988 1.00 84.88 243 TYR A O 1
ATOM 1784 N N . ALA A 1 244 ? -10.616 10.119 -28.362 1.00 82.25 244 ALA A N 1
ATOM 1785 C CA . ALA A 1 244 ? -10.463 10.870 -29.607 1.00 82.25 244 ALA A CA 1
ATOM 1786 C C . ALA A 1 244 ? -10.258 9.947 -30.821 1.00 82.25 244 ALA A C 1
ATOM 1788 O O . ALA A 1 244 ? -10.895 10.149 -31.855 1.00 82.25 244 ALA A O 1
ATOM 1789 N N . ALA A 1 245 ? -9.442 8.895 -30.685 1.00 78.69 245 ALA A N 1
ATOM 1790 C CA . ALA A 1 245 ? -9.224 7.895 -31.731 1.00 78.69 245 ALA A CA 1
ATOM 1791 C C . ALA A 1 245 ? -10.511 7.126 -32.078 1.00 78.69 245 ALA A C 1
ATOM 1793 O O . ALA A 1 245 ? -10.818 6.916 -33.251 1.00 78.69 245 ALA A O 1
ATOM 1794 N N . THR A 1 246 ? -11.304 6.773 -31.063 1.00 76.50 246 THR A N 1
ATOM 1795 C CA . THR A 1 246 ? -12.593 6.085 -31.240 1.00 76.50 246 THR A CA 1
ATOM 1796 C C . THR A 1 246 ? -13.612 6.980 -31.956 1.00 76.50 246 THR A C 1
ATOM 1798 O O . THR A 1 246 ? -14.387 6.511 -32.787 1.00 76.50 246 THR A O 1
ATOM 1801 N N . ARG A 1 247 ? -13.581 8.293 -31.694 1.00 69.62 247 ARG A N 1
ATOM 1802 C CA . ARG A 1 247 ? -14.483 9.279 -32.307 1.00 69.62 247 ARG A CA 1
ATOM 1803 C C . ARG A 1 247 ? -14.051 9.707 -33.716 1.00 69.62 247 ARG A C 1
ATOM 1805 O O . ARG A 1 247 ? -14.909 9.984 -34.547 1.00 69.62 247 ARG A O 1
ATOM 1812 N N . ALA A 1 248 ? -12.752 9.697 -34.023 1.00 56.75 248 ALA A N 1
ATOM 1813 C CA . ALA A 1 248 ? -12.218 9.973 -35.362 1.00 56.75 248 ALA A CA 1
ATOM 1814 C C . ALA A 1 248 ? -12.605 8.903 -36.407 1.00 56.75 248 ALA A C 1
ATOM 1816 O O . ALA A 1 248 ? -12.637 9.198 -37.599 1.00 56.75 248 ALA A O 1
ATOM 1817 N N . GLY A 1 249 ? -12.958 7.686 -35.973 1.00 47.41 249 GLY A N 1
ATOM 1818 C CA . GLY A 1 249 ? -13.540 6.645 -36.831 1.00 47.41 249 GLY A CA 1
ATOM 1819 C C . GLY A 1 249 ? -15.022 6.858 -37.183 1.00 47.41 249 GLY A C 1
ATOM 1820 O O . GLY A 1 249 ? -15.544 6.178 -38.061 1.00 47.41 249 GLY A O 1
ATOM 1821 N N . ALA A 1 250 ? -15.697 7.812 -36.532 1.00 47.44 250 ALA A N 1
ATOM 1822 C CA . ALA A 1 250 ? -17.113 8.123 -36.704 1.00 47.44 250 ALA A CA 1
ATOM 1823 C C . ALA A 1 250 ? -17.287 9.578 -37.177 1.00 47.44 250 ALA A C 1
ATOM 1825 O O . ALA A 1 250 ? -17.709 10.447 -36.417 1.00 47.44 250 ALA A O 1
ATOM 1826 N N . VAL A 1 251 ? -16.942 9.887 -38.430 1.00 37.00 251 VAL A N 1
ATOM 1827 C CA . VAL A 1 251 ? -17.139 11.245 -38.968 1.00 37.00 251 VAL A CA 1
ATOM 1828 C C . VAL A 1 251 ? -18.431 11.324 -39.775 1.00 37.00 251 VAL A C 1
ATOM 1830 O O . VAL A 1 251 ? -18.502 10.849 -40.903 1.00 37.00 251 VAL A O 1
ATOM 1833 N N . SER A 1 252 ? -19.446 11.993 -39.229 1.00 34.50 252 SER A N 1
ATOM 1834 C CA . SER A 1 252 ? -19.967 13.247 -39.798 1.00 34.50 252 SER A CA 1
ATOM 1835 C C . SER A 1 252 ? -21.196 13.751 -39.028 1.00 34.50 252 SER A C 1
ATOM 1837 O O . SER A 1 252 ? -22.044 12.976 -38.603 1.00 34.50 252 SER A O 1
ATOM 1839 N N . THR A 1 253 ? -21.285 15.083 -38.939 1.00 30.80 253 THR A N 1
ATOM 1840 C CA . THR A 1 253 ? -22.434 15.937 -38.567 1.00 30.80 253 THR A CA 1
ATOM 1841 C C . THR A 1 253 ? -22.680 16.278 -37.080 1.00 30.80 253 THR A C 1
ATOM 1843 O O . THR A 1 253 ? -23.077 15.437 -36.287 1.00 30.80 253 THR A O 1
ATOM 1846 N N . VAL A 1 254 ? -22.532 17.595 -36.799 1.00 31.22 254 VAL A N 1
ATOM 1847 C CA . VAL A 1 254 ? -23.199 18.420 -35.755 1.00 31.22 254 VAL A CA 1
ATOM 1848 C C . VAL A 1 254 ? -22.633 18.257 -34.320 1.00 31.22 254 VAL A C 1
ATOM 1850 O O . VAL A 1 254 ? -22.593 17.161 -33.787 1.00 31.22 254 VAL A O 1
ATOM 1853 N N . GLU A 1 255 ? -22.134 19.267 -33.593 1.00 30.12 255 GLU A N 1
ATOM 1854 C CA . GLU A 1 255 ? -22.219 20.730 -33.698 1.00 30.12 255 GLU A C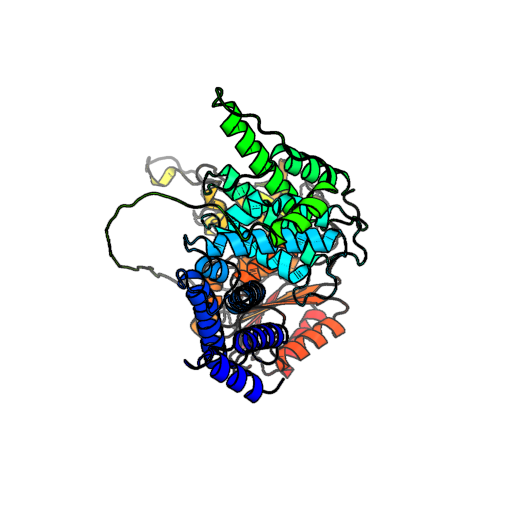A 1
ATOM 1855 C C . GLU A 1 255 ? -21.051 21.391 -32.935 1.00 30.12 255 GLU A C 1
ATOM 1857 O O . GLU A 1 255 ? -20.675 20.961 -31.843 1.00 30.12 255 GLU A O 1
ATOM 1862 N N . ARG A 1 256 ? -20.506 22.475 -33.503 1.00 36.78 256 ARG A N 1
ATOM 1863 C CA . ARG A 1 256 ? -19.777 23.509 -32.760 1.00 36.78 256 ARG A CA 1
ATOM 1864 C C . ARG A 1 256 ? -20.799 24.278 -31.920 1.00 36.78 256 ARG A C 1
ATOM 1866 O O . ARG A 1 256 ? -21.612 24.991 -32.497 1.00 36.78 256 ARG A O 1
ATOM 1873 N N . GLN A 1 257 ? -20.675 24.244 -30.599 1.00 27.19 257 GLN A N 1
ATOM 1874 C CA . GLN A 1 257 ? -21.030 25.395 -29.769 1.00 27.19 257 GLN A CA 1
ATOM 1875 C C . GLN A 1 257 ? -19.821 25.773 -28.921 1.00 27.19 257 GLN A C 1
ATOM 1877 O O . GLN A 1 257 ? -19.539 25.214 -27.868 1.00 27.19 257 GLN A O 1
ATOM 1882 N N . SER A 1 258 ? -19.067 26.713 -29.485 1.00 33.06 258 SER A N 1
ATOM 1883 C CA . SER A 1 258 ? -18.167 27.594 -28.764 1.00 33.06 258 SER A CA 1
ATOM 1884 C C . SER A 1 258 ? -19.018 28.684 -28.111 1.00 33.06 258 SER A C 1
ATOM 1886 O O . SER A 1 258 ? -19.647 29.473 -28.810 1.00 33.06 258 SER A O 1
ATOM 1888 N N . SER A 1 259 ? -19.043 28.682 -26.782 1.00 28.42 259 SER A N 1
ATOM 1889 C CA . SER A 1 259 ? -19.356 29.800 -25.878 1.00 28.42 259 SER A CA 1
ATOM 1890 C C . SER A 1 259 ? -19.066 29.242 -24.478 1.00 28.42 259 SER A C 1
ATOM 1892 O O . SER A 1 259 ? -19.704 28.270 -24.096 1.00 28.42 259 SER A O 1
ATOM 1894 N N . TYR A 1 260 ? -18.055 29.648 -23.712 1.00 29.34 260 TYR A N 1
ATOM 1895 C CA . TYR A 1 260 ? -17.655 30.998 -23.323 1.00 29.34 260 TYR A CA 1
ATOM 1896 C C . TYR A 1 260 ? -16.136 31.073 -23.095 1.00 29.34 260 TYR A C 1
ATOM 1898 O O . TYR A 1 260 ? -15.510 30.099 -22.680 1.00 29.34 260 TYR A O 1
ATOM 1906 N N . GLY A 1 261 ? -15.549 32.231 -23.396 1.00 28.38 261 GLY A N 1
ATOM 1907 C CA . GLY A 1 261 ? -14.136 32.523 -23.176 1.00 28.38 261 GLY A CA 1
ATOM 1908 C C . GLY A 1 261 ? -13.878 33.162 -21.810 1.00 28.38 261 GLY A C 1
ATOM 1909 O O . GLY A 1 261 ? -14.746 33.824 -21.267 1.00 28.38 261 GLY A O 1
ATOM 1910 N N . ALA A 1 262 ? -12.643 32.989 -21.329 1.00 33.72 262 ALA A N 1
ATOM 1911 C CA . ALA A 1 262 ? -11.999 33.664 -20.197 1.00 33.72 262 ALA A CA 1
ATOM 1912 C C . ALA A 1 262 ? -12.646 33.505 -18.799 1.00 33.72 262 ALA A C 1
ATOM 1914 O O . ALA A 1 262 ? -13.826 33.756 -18.586 1.00 33.72 262 ALA A O 1
ATOM 1915 N N . LEU A 1 263 ? -11.801 33.214 -17.796 1.00 36.97 263 LEU A N 1
ATOM 1916 C CA . LEU A 1 263 ? -12.119 33.177 -16.354 1.00 36.97 263 LEU A CA 1
ATOM 1917 C C . LEU A 1 263 ? -12.927 34.392 -15.827 1.00 36.97 263 LEU A C 1
ATOM 1919 O O . LEU A 1 263 ? -13.512 34.313 -14.749 1.00 36.97 263 LEU A O 1
ATOM 1923 N N . GLY A 1 264 ? -12.975 35.505 -16.569 1.00 31.12 264 GLY A N 1
ATOM 1924 C CA . GLY A 1 264 ? -13.762 36.696 -16.241 1.00 31.12 264 GLY A CA 1
ATOM 1925 C C . GLY A 1 264 ? -15.284 36.529 -16.372 1.00 31.12 264 GLY A C 1
ATOM 1926 O O . GLY A 1 264 ? -16.018 37.164 -15.617 1.00 31.12 264 GLY A O 1
ATOM 1927 N N . ASP A 1 265 ? -15.780 35.643 -17.241 1.00 32.75 265 ASP A N 1
ATOM 1928 C CA . ASP A 1 265 ? -17.227 35.500 -17.484 1.00 32.75 265 ASP A CA 1
ATOM 1929 C C . ASP A 1 265 ? -17.923 34.591 -16.453 1.00 32.75 265 ASP A C 1
ATOM 1931 O O . ASP A 1 265 ? -19.117 34.744 -16.180 1.00 32.75 265 ASP A O 1
ATOM 1935 N N . CYS A 1 266 ? -17.171 33.716 -15.774 1.00 34.91 266 CYS A N 1
ATOM 1936 C CA . CYS A 1 266 ? -17.669 32.899 -14.662 1.00 34.91 266 CYS A CA 1
ATOM 1937 C C . CYS A 1 266 ? -18.096 33.758 -13.456 1.00 34.91 266 CYS A C 1
ATOM 1939 O O . CYS A 1 266 ? -19.029 33.403 -12.737 1.00 34.91 266 CYS A O 1
ATOM 1941 N N . VAL A 1 267 ? -17.450 34.914 -13.259 1.00 34.59 267 VAL A N 1
ATOM 1942 C CA . VAL A 1 267 ? -17.767 35.885 -12.196 1.00 34.59 267 VAL A CA 1
ATOM 1943 C C . VAL A 1 267 ? -19.057 36.657 -12.508 1.00 34.59 267 VAL A C 1
ATOM 1945 O O . VAL A 1 267 ? -19.806 37.010 -11.595 1.00 34.59 267 VAL A O 1
ATOM 1948 N N . THR A 1 268 ? -19.361 36.875 -13.790 1.00 30.14 268 THR A N 1
ATOM 1949 C CA . THR A 1 268 ? -20.575 37.575 -14.244 1.00 30.14 268 THR A CA 1
ATOM 1950 C C . THR A 1 268 ? -21.789 36.642 -14.231 1.00 30.14 268 THR A C 1
ATOM 1952 O O . THR A 1 268 ? -22.826 37.000 -13.675 1.00 30.14 268 THR A O 1
ATOM 1955 N N . ALA A 1 269 ? -21.635 35.393 -14.687 1.00 32.78 269 ALA A N 1
ATOM 1956 C CA . ALA A 1 269 ? -22.664 34.355 -14.556 1.00 32.78 269 ALA A CA 1
ATOM 1957 C C . ALA A 1 269 ? -22.975 34.007 -13.082 1.00 32.78 269 ALA A C 1
ATOM 1959 O O . ALA A 1 269 ? -24.114 33.687 -12.734 1.00 32.78 269 ALA A O 1
ATOM 1960 N N . ALA A 1 270 ? -21.986 34.134 -12.186 1.00 35.56 270 ALA A N 1
ATOM 1961 C CA . ALA A 1 270 ? -22.172 33.964 -10.744 1.00 35.56 270 ALA A CA 1
ATOM 1962 C C . ALA A 1 270 ? -23.075 35.035 -10.102 1.00 35.56 270 ALA A C 1
ATOM 1964 O O . ALA A 1 270 ? -23.628 34.763 -9.037 1.00 35.56 270 ALA A O 1
ATOM 1965 N N . LYS A 1 271 ? -23.245 36.206 -10.738 1.00 30.56 271 LYS A N 1
ATOM 1966 C CA . LYS A 1 271 ? -24.173 37.266 -10.304 1.00 30.56 271 LYS A CA 1
ATOM 1967 C C . LYS A 1 271 ? -25.577 37.124 -10.900 1.00 30.56 271 LYS A C 1
ATOM 1969 O O . LYS A 1 271 ? -26.534 37.590 -10.292 1.00 30.56 271 LYS A O 1
ATOM 1974 N N . GLU A 1 272 ? -25.725 36.479 -12.056 1.00 32.12 272 GLU A N 1
ATOM 1975 C CA . GLU A 1 272 ? -27.026 36.346 -12.735 1.00 32.12 272 GLU A CA 1
ATOM 1976 C C . GLU A 1 272 ? -27.877 35.169 -12.215 1.00 32.12 272 GLU A C 1
ATOM 1978 O O . GLU A 1 272 ? -29.105 35.211 -12.292 1.00 32.12 272 GLU A O 1
ATOM 1983 N N . LEU A 1 273 ? -27.261 34.153 -11.599 1.00 38.09 273 LEU A N 1
ATOM 1984 C CA . LEU A 1 273 ? -27.972 33.000 -11.019 1.00 38.09 273 LEU A CA 1
ATOM 1985 C C . LEU A 1 273 ? -28.673 33.274 -9.675 1.00 38.09 273 LEU A C 1
ATOM 1987 O O . LEU A 1 273 ? -29.473 32.443 -9.256 1.00 38.09 273 LEU A O 1
ATOM 1991 N N . ASP A 1 274 ? -28.445 34.431 -9.045 1.00 31.84 274 ASP A N 1
ATOM 1992 C CA . ASP A 1 274 ? -29.270 34.898 -7.916 1.00 31.84 274 ASP A CA 1
ATOM 1993 C C . ASP A 1 274 ? -30.594 35.541 -8.385 1.00 31.84 274 ASP A C 1
ATOM 1995 O O . ASP A 1 274 ? -31.495 35.760 -7.580 1.00 31.84 274 ASP A O 1
ATOM 1999 N N . PHE A 1 275 ? -30.754 35.810 -9.691 1.00 29.89 275 PHE A N 1
ATOM 2000 C CA . PHE A 1 275 ? -31.952 36.448 -10.259 1.00 29.89 275 PHE A CA 1
ATOM 2001 C C . PHE A 1 275 ? -32.788 35.550 -11.184 1.00 29.89 275 PHE A C 1
ATOM 2003 O O . PHE A 1 275 ? -33.915 35.909 -11.525 1.00 29.89 275 PHE A O 1
ATOM 2010 N N . ALA A 1 276 ? -32.298 34.365 -11.556 1.00 29.70 276 ALA A N 1
ATOM 2011 C CA . ALA A 1 276 ? -33.011 33.439 -12.443 1.00 29.70 276 ALA A CA 1
ATOM 2012 C C . ALA A 1 276 ? -33.977 32.478 -11.711 1.00 29.70 276 ALA A C 1
ATOM 2014 O O . ALA A 1 276 ? -34.405 31.479 -12.286 1.00 29.70 276 ALA A O 1
ATOM 2015 N N . ASP A 1 277 ? -34.360 32.794 -10.468 1.00 30.31 277 ASP A N 1
ATOM 2016 C CA . ASP A 1 277 ? -35.362 32.054 -9.679 1.00 30.31 277 ASP A CA 1
ATOM 2017 C C . ASP A 1 277 ? -36.817 32.423 -10.055 1.00 30.31 277 ASP A C 1
ATOM 2019 O O . ASP A 1 277 ? -37.794 31.962 -9.463 1.00 30.31 277 ASP A O 1
ATOM 2023 N N . ALA A 1 278 ? -36.996 33.244 -11.092 1.00 30.05 278 ALA A N 1
ATOM 2024 C CA . ALA A 1 278 ? -38.297 33.586 -11.637 1.00 30.05 278 ALA A CA 1
ATOM 2025 C C . ALA A 1 278 ? -38.317 33.345 -13.148 1.00 30.05 278 ALA A C 1
ATOM 2027 O O . ALA A 1 278 ? -37.654 34.037 -13.911 1.00 30.05 278 ALA A O 1
ATOM 2028 N N . SER A 1 279 ? -39.177 32.419 -13.572 1.00 30.41 279 SER A N 1
ATOM 2029 C CA . SER A 1 279 ? -39.595 32.150 -14.955 1.00 30.41 279 SER A CA 1
ATOM 2030 C C . SER A 1 279 ? -38.691 31.241 -15.807 1.00 30.41 279 SER A C 1
ATOM 2032 O O . SER A 1 279 ? -37.826 31.685 -16.550 1.00 30.41 279 SER A O 1
ATOM 2034 N N . ARG A 1 280 ? -39.050 29.952 -15.868 1.00 26.59 280 ARG A N 1
ATOM 2035 C CA . ARG A 1 280 ? -39.665 29.383 -17.083 1.00 26.59 280 ARG A CA 1
ATOM 2036 C C . ARG A 1 280 ? -40.205 27.973 -16.849 1.00 26.59 280 ARG A C 1
ATOM 2038 O O . ARG A 1 280 ? -39.581 27.110 -16.251 1.00 26.59 280 ARG A O 1
ATOM 2045 N N . SER A 1 281 ? -41.429 27.805 -17.322 1.00 27.11 281 SER A N 1
ATOM 2046 C CA . SER A 1 281 ? -42.329 26.671 -17.179 1.00 27.11 281 SER A CA 1
ATOM 2047 C C . SER A 1 281 ? -42.248 25.710 -18.367 1.00 27.11 281 SER A C 1
ATOM 2049 O O . SER A 1 281 ? -42.277 26.169 -19.506 1.00 27.11 281 SER A O 1
ATOM 2051 N N . GLY A 1 282 ? -42.374 24.408 -18.095 1.00 23.83 282 GLY A N 1
ATOM 2052 C CA . GLY A 1 282 ? -43.356 23.577 -18.803 1.00 23.83 282 GLY A CA 1
ATOM 2053 C C . GLY A 1 282 ? -42.864 22.421 -19.689 1.00 23.83 282 GLY A C 1
ATOM 2054 O O . GLY A 1 282 ? -42.424 22.644 -20.810 1.00 23.83 282 GLY A O 1
ATOM 2055 N N . SER A 1 283 ? -43.226 21.202 -19.243 1.00 24.52 283 SER A N 1
ATOM 2056 C CA . SER A 1 283 ? -43.668 20.020 -20.029 1.00 24.52 283 SER A CA 1
ATOM 2057 C C . SER A 1 283 ? -42.590 19.139 -20.710 1.00 24.52 283 SER A C 1
ATOM 2059 O O . SER A 1 283 ? -41.595 19.665 -21.171 1.00 24.52 283 SER A O 1
ATOM 2061 N N . HIS A 1 284 ? -42.666 17.800 -20.829 1.00 24.48 284 HIS A N 1
ATOM 2062 C CA . HIS A 1 284 ? -43.755 16.809 -20.742 1.00 24.48 284 HIS A CA 1
ATOM 2063 C C . HIS A 1 284 ? -43.172 15.364 -20.601 1.00 24.48 284 HIS A C 1
ATOM 2065 O O . HIS A 1 284 ? -42.135 15.095 -21.193 1.00 24.48 284 HIS A O 1
ATOM 2071 N N . ALA A 1 285 ? -43.915 14.472 -19.907 1.00 24.78 285 ALA A N 1
ATOM 2072 C CA . ALA A 1 285 ? -44.061 12.987 -20.012 1.00 24.78 285 ALA A CA 1
ATOM 2073 C C . ALA A 1 285 ? -42.835 12.021 -20.015 1.00 24.78 285 ALA A C 1
ATOM 2075 O O . ALA A 1 285 ? -41.783 12.368 -20.515 1.00 24.78 285 ALA A O 1
ATOM 2076 N N . SER A 1 286 ? -42.852 10.718 -19.670 1.00 22.88 286 SER A N 1
ATOM 2077 C CA . SER A 1 286 ? -43.628 9.709 -18.893 1.00 22.88 286 SER A CA 1
ATOM 2078 C C . SER A 1 286 ? -43.241 8.318 -19.470 1.00 22.88 286 SER A C 1
ATOM 2080 O O . SER A 1 286 ? -43.159 8.238 -20.690 1.00 22.88 286 SER A O 1
ATOM 2082 N N . LEU A 1 287 ? -43.136 7.252 -18.635 1.00 23.64 287 LEU A N 1
ATOM 2083 C CA . LEU A 1 287 ? -43.300 5.771 -18.879 1.00 23.64 287 LEU A CA 1
ATOM 2084 C C . LEU A 1 287 ? -42.099 4.907 -18.379 1.00 23.64 287 LEU A C 1
ATOM 2086 O O . LEU A 1 287 ? -40.986 5.102 -18.842 1.00 23.64 287 LEU A O 1
ATOM 2090 N N . HIS A 1 288 ? -42.213 4.115 -17.284 1.00 21.75 288 HIS A N 1
ATOM 2091 C CA . HIS A 1 288 ? -42.641 2.682 -17.144 1.00 21.75 288 HIS A CA 1
ATOM 2092 C C . HIS A 1 288 ? -41.679 1.656 -17.822 1.00 21.75 288 HIS A C 1
ATOM 2094 O O . HIS A 1 288 ? -41.309 1.896 -18.956 1.00 21.75 288 HIS A O 1
ATOM 2100 N N . ARG A 1 289 ? -41.268 0.467 -17.314 1.00 22.20 289 ARG A N 1
ATOM 2101 C CA . ARG A 1 289 ? -41.575 -0.426 -16.160 1.00 22.20 289 ARG A CA 1
ATOM 2102 C C . ARG A 1 289 ? -40.668 -1.704 -16.243 1.00 22.20 289 ARG A C 1
ATOM 2104 O O . ARG A 1 289 ? -40.468 -2.160 -17.358 1.00 22.20 289 ARG A O 1
ATOM 2111 N N . ALA A 1 290 ? -40.321 -2.332 -15.094 1.00 21.47 290 ALA A N 1
ATOM 2112 C CA . ALA A 1 290 ? -40.019 -3.784 -14.842 1.00 21.47 290 ALA A CA 1
ATOM 2113 C C . ALA A 1 290 ? -38.762 -4.441 -15.508 1.00 21.47 290 ALA A C 1
ATOM 2115 O O . ALA A 1 290 ? -38.360 -4.008 -16.568 1.00 21.47 290 ALA A O 1
ATOM 2116 N N . GLN A 1 291 ? -38.080 -5.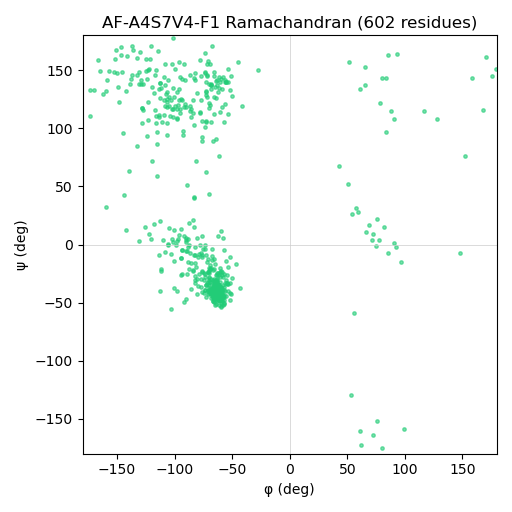492 -15.002 1.00 23.08 291 GLN A N 1
ATOM 2117 C CA . GLN A 1 291 ? -38.362 -6.527 -13.985 1.00 23.08 291 GLN A CA 1
ATOM 2118 C C . GLN A 1 291 ? -37.077 -7.312 -13.569 1.00 23.08 291 GLN A C 1
ATOM 2120 O O . GLN A 1 291 ? -36.121 -7.387 -14.330 1.00 23.08 291 GLN A O 1
ATOM 2125 N N . LYS A 1 292 ? -37.149 -7.923 -12.372 1.00 21.53 292 LYS A N 1
ATOM 2126 C CA . LYS A 1 292 ? -36.331 -8.958 -11.680 1.00 21.53 292 LYS A CA 1
ATOM 2127 C C . LYS A 1 292 ? -35.530 -9.985 -12.510 1.00 21.53 292 LYS A C 1
ATOM 2129 O O . LYS A 1 292 ? -36.083 -10.516 -13.462 1.00 21.53 292 LYS A O 1
ATOM 2134 N N . TYR A 1 293 ? -34.396 -10.447 -11.952 1.00 22.36 293 TYR A N 1
ATOM 2135 C CA . TYR A 1 293 ? -34.089 -11.877 -11.723 1.00 22.36 293 TYR A CA 1
ATOM 2136 C C . TYR A 1 293 ? -33.131 -12.067 -10.527 1.00 22.36 293 TYR A C 1
ATOM 2138 O O . TYR A 1 293 ? -32.317 -11.199 -10.232 1.00 22.36 293 TYR A O 1
ATOM 2146 N N . ASP A 1 294 ? -33.305 -13.197 -9.846 1.00 21.27 294 ASP A N 1
ATOM 2147 C CA . ASP A 1 294 ? -32.705 -13.658 -8.587 1.00 21.27 294 ASP A CA 1
ATOM 2148 C C . ASP A 1 294 ? -32.010 -15.010 -8.871 1.00 21.27 294 ASP A C 1
ATOM 2150 O O . ASP A 1 294 ? -32.486 -15.739 -9.749 1.00 21.27 294 ASP A O 1
ATOM 2154 N N . GLY A 1 295 ? -30.928 -15.373 -8.168 1.00 21.33 295 GLY A N 1
ATOM 2155 C CA . GLY A 1 295 ? -30.293 -16.696 -8.328 1.00 21.33 295 GLY A CA 1
ATOM 2156 C C . GLY A 1 295 ? -28.902 -16.878 -7.695 1.00 21.33 295 GLY A C 1
ATOM 2157 O O . GLY A 1 295 ? -27.933 -16.255 -8.110 1.00 21.33 295 GLY A O 1
ATOM 2158 N N . SER A 1 296 ? -28.825 -17.780 -6.713 1.00 21.00 296 SER A N 1
ATOM 2159 C CA . SER A 1 296 ? -27.719 -18.110 -5.789 1.00 21.00 296 SER A CA 1
ATOM 2160 C C . SER A 1 296 ? -26.892 -19.378 -6.131 1.00 21.00 296 SER A C 1
ATOM 2162 O O . SER A 1 296 ? -27.332 -20.166 -6.964 1.00 21.00 296 SER A O 1
ATOM 2164 N N . PHE A 1 297 ? -25.850 -19.641 -5.305 1.00 20.47 297 PHE A N 1
ATOM 2165 C CA . PHE A 1 297 ? -24.996 -20.856 -5.101 1.00 20.47 297 PHE A CA 1
ATOM 2166 C C . PHE A 1 297 ? -23.804 -21.048 -6.067 1.00 20.47 297 PHE A C 1
ATOM 2168 O O . PHE A 1 297 ? -23.933 -20.767 -7.246 1.00 20.47 297 PHE A O 1
ATOM 2175 N N . GLY A 1 298 ? -22.612 -21.549 -5.693 1.00 20.39 298 GLY A N 1
ATOM 2176 C CA . GLY A 1 298 ? -22.072 -22.159 -4.467 1.00 20.39 298 GLY A CA 1
ATOM 2177 C C . GLY A 1 298 ? -20.662 -22.767 -4.729 1.00 20.39 298 GLY A C 1
ATOM 2178 O O . GLY A 1 298 ? -20.284 -22.988 -5.873 1.00 20.39 298 GLY A O 1
ATOM 2179 N N . SER A 1 299 ? -19.914 -22.993 -3.644 1.00 23.17 299 SER A N 1
ATOM 2180 C CA . SER A 1 299 ? -18.533 -23.501 -3.405 1.00 23.17 299 SER A CA 1
ATOM 2181 C C . SER A 1 299 ? -17.979 -24.742 -4.145 1.00 23.17 299 SER A C 1
ATOM 2183 O O . SER A 1 299 ? -18.742 -25.677 -4.367 1.00 23.17 299 SER A O 1
ATOM 2185 N N . GLN A 1 300 ? -16.634 -24.860 -4.259 1.00 22.28 300 GLN A N 1
ATOM 2186 C CA . GLN A 1 300 ? -15.833 -26.009 -3.749 1.00 22.28 300 GLN A CA 1
ATOM 2187 C C . GLN A 1 300 ? -14.297 -25.804 -3.868 1.00 22.28 300 GLN A C 1
ATOM 2189 O O . GLN A 1 300 ? -13.799 -25.410 -4.917 1.00 22.28 300 GLN A O 1
ATOM 2194 N N . ILE A 1 301 ? -13.568 -26.099 -2.782 1.00 21.12 301 ILE A N 1
ATOM 2195 C CA . ILE A 1 301 ? -12.096 -26.181 -2.656 1.00 21.12 301 ILE A CA 1
ATOM 2196 C C . ILE A 1 301 ? -11.752 -27.653 -2.391 1.00 21.12 301 ILE A C 1
ATOM 2198 O O . ILE A 1 301 ? -12.442 -28.283 -1.588 1.00 21.12 301 ILE A O 1
ATOM 2202 N N . ASP A 1 302 ? -10.690 -28.172 -3.014 1.00 20.08 302 ASP A N 1
ATOM 2203 C CA . ASP A 1 302 ? -10.196 -29.541 -2.818 1.00 20.08 302 ASP A CA 1
ATOM 2204 C C . ASP A 1 302 ? -8.766 -29.532 -2.242 1.00 20.08 302 ASP A C 1
ATOM 2206 O O . ASP A 1 302 ? -7.881 -28.825 -2.727 1.00 20.08 302 ASP A O 1
ATOM 2210 N N . LEU A 1 303 ? -8.561 -30.307 -1.174 1.00 23.55 303 LEU A N 1
ATOM 2211 C CA . LEU A 1 303 ? -7.337 -30.435 -0.374 1.00 23.55 303 LEU A CA 1
ATOM 2212 C C . LEU A 1 303 ? -6.676 -31.789 -0.650 1.00 23.55 303 LEU A C 1
ATOM 2214 O O . LEU A 1 303 ? -7.313 -32.815 -0.420 1.00 23.55 303 LEU A O 1
ATOM 2218 N N . SER A 1 304 ? -5.370 -31.834 -0.958 1.00 21.75 304 SER A N 1
ATOM 2219 C CA . SER A 1 304 ? -4.555 -32.996 -0.562 1.00 21.75 304 SER A CA 1
ATOM 2220 C C . SER A 1 304 ? -3.030 -32.792 -0.577 1.00 21.75 304 SER A C 1
ATOM 2222 O O . SER A 1 304 ? -2.445 -32.514 -1.616 1.00 21.75 304 SER A O 1
ATOM 2224 N N . ARG A 1 305 ? -2.443 -33.180 0.568 1.00 23.89 305 ARG A N 1
ATOM 2225 C CA . ARG A 1 305 ? -1.199 -33.950 0.803 1.00 23.89 305 ARG A CA 1
ATOM 2226 C C . ARG A 1 305 ? 0.170 -33.259 0.963 1.00 23.89 305 ARG A C 1
ATOM 2228 O O . ARG A 1 305 ? 0.862 -32.909 0.020 1.00 23.89 305 ARG A O 1
ATOM 2235 N N . THR A 1 306 ? 0.580 -33.322 2.230 1.00 26.08 306 THR A N 1
ATOM 2236 C CA . THR A 1 306 ? 1.904 -33.278 2.858 1.00 26.08 306 THR A CA 1
ATOM 2237 C C . THR A 1 306 ? 2.938 -34.257 2.282 1.00 26.08 306 THR A C 1
ATOM 2239 O O . THR A 1 306 ? 2.626 -35.421 2.011 1.00 26.08 306 THR A O 1
ATOM 2242 N N . ARG A 1 307 ? 4.214 -33.838 2.240 1.00 25.73 307 ARG A N 1
ATOM 2243 C CA . ARG A 1 307 ? 5.361 -34.760 2.274 1.00 25.73 307 ARG A CA 1
ATOM 2244 C C . ARG A 1 307 ? 6.577 -34.129 2.961 1.00 25.73 307 ARG A C 1
ATOM 2246 O O . ARG A 1 307 ? 7.056 -33.079 2.563 1.00 25.73 307 ARG A O 1
ATOM 2253 N N . SER A 1 308 ? 7.040 -34.808 4.005 1.00 27.72 308 SER A N 1
ATOM 2254 C CA . SER A 1 308 ? 8.262 -34.555 4.765 1.00 27.72 308 SER A CA 1
ATOM 2255 C C . SER A 1 308 ? 9.489 -35.060 4.001 1.00 27.72 308 SER A C 1
ATOM 2257 O O . SER A 1 308 ? 9.558 -36.259 3.721 1.00 27.72 308 SER A O 1
ATOM 2259 N N . GLU A 1 309 ? 10.479 -34.206 3.746 1.00 26.75 309 GLU A N 1
ATOM 2260 C CA . GLU A 1 309 ? 11.840 -34.640 3.413 1.00 26.75 309 GLU A CA 1
ATOM 2261 C C . GLU A 1 309 ? 12.871 -33.922 4.294 1.00 26.75 309 GLU A C 1
ATOM 2263 O O . GLU A 1 309 ? 12.744 -32.758 4.657 1.00 26.75 309 GLU A O 1
ATOM 2268 N N . SER A 1 310 ? 13.843 -34.715 4.726 1.00 26.75 310 SER A N 1
ATOM 2269 C CA . SER A 1 310 ? 14.781 -34.523 5.828 1.00 26.75 310 SER A CA 1
ATOM 2270 C C . SER A 1 310 ? 15.878 -33.475 5.582 1.00 26.75 310 SER A C 1
ATOM 2272 O O . SER A 1 310 ? 16.525 -33.478 4.536 1.00 26.75 310 SER A O 1
ATOM 2274 N N . LEU A 1 311 ? 16.171 -32.698 6.628 1.00 28.30 311 LEU A N 1
ATOM 2275 C CA . LEU A 1 311 ? 17.098 -31.555 6.754 1.00 28.30 311 LEU A CA 1
ATOM 2276 C C . LEU A 1 311 ? 18.607 -31.780 6.468 1.00 28.30 311 LEU A C 1
ATOM 2278 O O . LEU A 1 311 ? 19.401 -30.886 6.730 1.00 28.30 311 LEU A O 1
ATOM 2282 N N . ASN A 1 312 ? 19.046 -32.906 5.895 1.00 25.06 312 ASN A N 1
ATOM 2283 C CA . ASN A 1 312 ? 20.484 -33.245 5.825 1.00 25.06 312 ASN A CA 1
ATOM 2284 C C . ASN A 1 312 ? 21.121 -33.254 4.416 1.00 25.06 312 ASN A C 1
ATOM 2286 O O . ASN A 1 312 ? 22.172 -33.865 4.241 1.00 25.06 312 ASN A O 1
ATOM 2290 N N . SER A 1 313 ? 20.545 -32.595 3.400 1.00 25.27 313 SER A N 1
ATOM 2291 C CA . SER A 1 313 ? 21.117 -32.595 2.027 1.00 25.27 313 SER A CA 1
ATOM 2292 C C . SER A 1 313 ? 21.448 -31.220 1.417 1.00 25.27 313 SER A C 1
ATOM 2294 O O . SER A 1 313 ? 21.805 -31.138 0.241 1.00 25.27 313 SER A O 1
ATOM 2296 N N . LEU A 1 314 ? 21.385 -30.132 2.192 1.00 34.78 314 LEU A N 1
ATOM 2297 C CA . LEU A 1 314 ? 21.335 -28.767 1.644 1.00 34.78 314 LEU A CA 1
ATOM 2298 C C . LEU A 1 314 ? 22.657 -28.158 1.121 1.00 34.78 314 LEU A C 1
ATOM 2300 O O . LEU A 1 314 ? 22.595 -27.132 0.445 1.00 34.78 314 LEU A O 1
ATOM 2304 N N . ASP A 1 315 ? 23.823 -28.791 1.307 1.00 31.44 315 ASP A N 1
ATOM 2305 C CA . ASP A 1 315 ? 25.121 -28.159 0.980 1.00 31.44 315 ASP A CA 1
ATOM 2306 C C . ASP A 1 315 ? 25.849 -28.659 -0.286 1.00 31.44 315 ASP A C 1
ATOM 2308 O O . ASP A 1 315 ? 26.904 -28.136 -0.645 1.00 31.44 315 ASP A O 1
ATOM 2312 N N . ALA A 1 316 ? 25.304 -29.615 -1.046 1.00 31.28 316 ALA A N 1
ATOM 2313 C CA . ALA A 1 316 ? 26.062 -30.260 -2.135 1.00 31.28 316 ALA A CA 1
ATOM 2314 C C . ALA A 1 316 ? 25.813 -29.724 -3.565 1.00 31.28 316 ALA A C 1
ATOM 2316 O O . ALA A 1 316 ? 26.366 -30.258 -4.525 1.00 31.28 316 ALA A O 1
ATOM 2317 N N . SER A 1 317 ? 24.995 -28.687 -3.776 1.00 38.38 317 SER A N 1
ATOM 2318 C CA . SER A 1 317 ? 24.525 -28.371 -5.141 1.00 38.38 317 S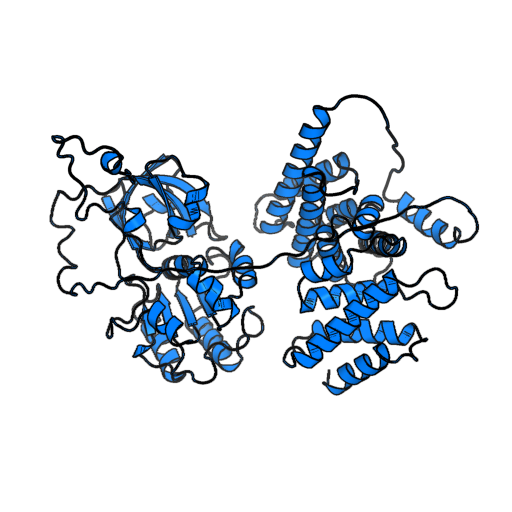ER A CA 1
ATOM 2319 C C . SER A 1 317 ? 25.423 -27.447 -5.979 1.00 38.38 317 SER A C 1
ATOM 2321 O O . SER A 1 317 ? 25.040 -27.134 -7.101 1.00 38.38 317 SER A O 1
ATOM 2323 N N . PHE A 1 318 ? 26.559 -26.962 -5.463 1.00 41.78 318 PHE A N 1
ATOM 2324 C CA . PHE A 1 318 ? 27.485 -26.104 -6.234 1.00 41.78 318 PHE A CA 1
ATOM 2325 C C . PHE A 1 318 ? 28.791 -26.797 -6.633 1.00 41.78 318 PHE A C 1
ATOM 2327 O O . PHE A 1 318 ? 29.547 -26.248 -7.428 1.00 41.78 318 PHE A O 1
ATOM 2334 N N . SER A 1 319 ? 29.038 -28.019 -6.153 1.00 34.75 319 SER A N 1
ATOM 2335 C CA . SER A 1 319 ? 30.234 -28.798 -6.502 1.00 34.75 319 SER A CA 1
ATOM 2336 C C . SER A 1 319 ? 30.033 -29.753 -7.687 1.00 34.75 319 SER A C 1
ATOM 2338 O O . SER A 1 319 ? 30.995 -30.375 -8.130 1.00 34.75 319 SER A O 1
ATOM 2340 N N . SER A 1 320 ? 28.814 -29.868 -8.229 1.00 32.09 320 SER A N 1
ATOM 2341 C CA . SER A 1 320 ? 28.519 -30.734 -9.380 1.00 32.09 320 SER A CA 1
ATOM 2342 C C . SER A 1 320 ? 28.301 -29.911 -10.659 1.00 32.09 320 SER A C 1
ATOM 2344 O O . SER A 1 320 ? 27.353 -29.125 -10.718 1.00 32.09 320 SER A O 1
ATOM 2346 N N . PRO A 1 321 ? 29.122 -30.080 -11.713 1.00 31.55 321 PRO A N 1
ATOM 2347 C CA . PRO A 1 321 ? 29.120 -29.217 -12.895 1.00 31.55 321 PRO A CA 1
ATOM 2348 C C . PRO A 1 321 ? 28.047 -29.610 -13.929 1.00 31.55 321 PRO A C 1
ATOM 2350 O O . PRO A 1 321 ? 28.333 -29.659 -15.124 1.00 31.55 321 PRO A O 1
ATOM 2353 N N . THR A 1 322 ? 26.828 -29.984 -13.517 1.00 33.41 322 THR A N 1
ATOM 2354 C CA . THR A 1 322 ? 25.836 -30.529 -14.476 1.00 33.41 322 THR A CA 1
ATOM 2355 C C . THR A 1 322 ? 24.367 -30.464 -14.035 1.00 33.41 322 THR A C 1
ATOM 2357 O O . THR A 1 322 ? 23.575 -31.319 -14.416 1.00 33.41 322 THR A O 1
ATOM 2360 N N . LYS A 1 323 ? 23.947 -29.449 -13.268 1.00 47.72 323 LYS A N 1
ATOM 2361 C CA . LYS A 1 323 ? 22.515 -29.093 -13.201 1.00 47.72 323 LYS A CA 1
ATOM 2362 C C . LYS A 1 323 ? 22.313 -27.868 -14.090 1.00 47.72 323 LYS A C 1
ATOM 2364 O O . LYS A 1 323 ? 22.860 -26.812 -13.787 1.00 47.72 323 LYS A O 1
ATOM 2369 N N . LEU A 1 324 ? 21.631 -28.038 -15.227 1.00 51.41 324 LEU A N 1
ATOM 2370 C CA . LEU A 1 324 ? 21.301 -26.947 -16.152 1.00 51.41 324 LEU A CA 1
ATOM 2371 C C . LEU A 1 324 ? 20.593 -25.843 -15.361 1.00 51.41 324 LEU A C 1
ATOM 2373 O O . LEU A 1 324 ? 19.506 -26.060 -14.833 1.00 51.41 324 LEU A O 1
ATOM 2377 N N . ILE A 1 325 ? 21.250 -24.693 -15.226 1.00 65.88 325 ILE A N 1
ATOM 2378 C CA . ILE A 1 325 ? 20.697 -23.538 -14.526 1.00 65.88 325 ILE A CA 1
ATOM 2379 C C . ILE A 1 325 ? 19.823 -22.795 -15.547 1.00 65.88 325 ILE A C 1
ATOM 2381 O O . ILE A 1 325 ? 20.390 -22.303 -16.532 1.00 65.88 325 ILE A O 1
ATOM 2385 N N . PRO A 1 326 ? 18.486 -22.739 -15.380 1.00 68.69 326 PRO A N 1
ATOM 2386 C CA . PRO A 1 326 ? 17.617 -22.086 -16.351 1.00 68.69 326 PRO A CA 1
ATOM 2387 C C . PRO A 1 326 ? 18.051 -20.638 -16.578 1.00 68.69 326 PRO A C 1
ATOM 2389 O O . PRO A 1 326 ? 18.472 -19.931 -15.653 1.00 68.69 326 PRO A O 1
ATOM 2392 N N . ALA A 1 327 ? 17.996 -20.221 -17.840 1.00 81.69 327 ALA A N 1
ATOM 2393 C CA . ALA A 1 327 ? 18.261 -18.845 -18.211 1.00 81.69 327 ALA A CA 1
ATOM 2394 C C . ALA A 1 327 ? 17.080 -17.969 -17.772 1.00 81.69 327 ALA A C 1
ATOM 2396 O O . ALA A 1 327 ? 15.918 -18.297 -18.023 1.00 81.69 327 ALA A O 1
ATOM 2397 N N . ALA A 1 328 ? 17.399 -16.858 -17.120 1.00 87.31 328 ALA A N 1
ATOM 2398 C CA . ALA A 1 328 ? 16.488 -15.781 -16.785 1.00 87.31 328 ALA A CA 1
ATOM 2399 C C . ALA A 1 328 ? 16.816 -14.581 -17.676 1.00 87.31 328 ALA A C 1
ATOM 2401 O O . ALA A 1 328 ? 17.931 -14.057 -17.644 1.00 87.31 328 ALA A O 1
ATOM 2402 N N . VAL A 1 329 ? 15.846 -14.158 -18.480 1.00 87.81 329 VAL A N 1
ATOM 2403 C CA . VAL A 1 329 ? 15.958 -12.990 -19.358 1.00 87.81 329 VAL A CA 1
ATOM 2404 C C . VAL A 1 329 ? 15.247 -11.822 -18.697 1.00 87.81 329 VAL A C 1
ATOM 2406 O O . VAL A 1 329 ? 14.076 -11.927 -18.329 1.00 87.81 329 VAL A O 1
ATOM 2409 N N . VAL A 1 330 ? 15.935 -10.694 -18.559 1.00 88.31 330 VAL A N 1
ATOM 2410 C CA . VAL A 1 330 ? 15.346 -9.462 -18.034 1.00 88.31 330 VAL A CA 1
ATOM 2411 C C . VAL A 1 330 ? 14.344 -8.920 -19.046 1.00 88.31 330 VAL A C 1
ATOM 2413 O O . VAL A 1 330 ? 14.690 -8.611 -20.182 1.00 88.31 330 VAL A O 1
ATOM 2416 N N . ILE A 1 331 ? 13.090 -8.795 -18.628 1.00 87.44 331 ILE A N 1
ATOM 2417 C CA . ILE A 1 331 ? 12.015 -8.178 -19.408 1.00 87.44 331 ILE A CA 1
ATOM 2418 C C . ILE A 1 331 ? 11.976 -6.685 -19.091 1.00 87.44 331 ILE A C 1
ATOM 2420 O O . ILE A 1 331 ? 11.922 -5.855 -19.994 1.00 87.44 331 ILE A O 1
ATOM 2424 N N . GLU A 1 332 ? 12.029 -6.339 -17.803 1.00 87.69 332 GLU A N 1
ATOM 2425 C CA . GLU A 1 332 ? 11.952 -4.958 -17.339 1.00 87.69 332 GLU A CA 1
ATOM 2426 C C . GLU A 1 332 ? 12.822 -4.728 -16.102 1.00 87.69 332 GLU A C 1
ATOM 2428 O O . GLU A 1 332 ? 12.973 -5.611 -15.259 1.00 87.69 332 GLU A O 1
ATOM 2433 N N . ASN A 1 333 ? 13.344 -3.509 -15.973 1.00 90.75 333 ASN A N 1
ATOM 2434 C CA . ASN A 1 333 ? 14.036 -3.026 -14.782 1.00 90.75 333 ASN A CA 1
ATOM 2435 C C . ASN A 1 333 ? 13.402 -1.692 -14.368 1.00 90.75 333 ASN A C 1
ATOM 2437 O O . ASN A 1 333 ? 13.600 -0.662 -15.019 1.00 90.75 333 ASN A O 1
ATOM 2441 N N . ARG A 1 334 ? 12.586 -1.725 -13.314 1.00 92.25 334 ARG A N 1
ATOM 2442 C CA . ARG A 1 334 ? 11.801 -0.579 -12.837 1.00 92.25 334 ARG A CA 1
ATOM 2443 C C . ARG A 1 334 ? 12.417 -0.018 -11.562 1.00 92.25 334 ARG A C 1
ATOM 2445 O O . ARG A 1 334 ? 12.866 -0.781 -10.712 1.00 92.25 334 ARG A O 1
ATOM 2452 N N . ALA A 1 335 ? 12.415 1.303 -11.401 1.00 90.25 335 ALA A N 1
ATOM 2453 C CA . ALA A 1 335 ? 12.734 1.905 -10.107 1.00 90.25 335 ALA A CA 1
ATOM 2454 C C . ALA A 1 335 ? 11.701 1.457 -9.061 1.00 90.25 335 ALA A C 1
ATOM 2456 O O . ALA A 1 335 ? 10.501 1.481 -9.336 1.00 90.25 335 ALA A O 1
ATOM 2457 N N . ALA A 1 336 ? 12.177 1.006 -7.902 1.00 91.25 336 ALA A N 1
ATOM 2458 C CA . ALA A 1 336 ? 11.343 0.550 -6.794 1.00 91.25 336 ALA A CA 1
ATOM 2459 C C . ALA A 1 336 ? 11.415 1.484 -5.579 1.00 91.25 336 ALA A C 1
ATOM 2461 O O . ALA A 1 336 ? 10.481 1.487 -4.785 1.00 91.25 336 ALA A O 1
ATOM 2462 N N . SER A 1 337 ? 12.475 2.277 -5.441 1.00 91.94 337 SER A N 1
ATOM 2463 C CA . SER A 1 337 ? 12.612 3.370 -4.467 1.00 91.94 337 SER A CA 1
ATOM 2464 C C . SER A 1 337 ? 12.685 4.729 -5.176 1.00 91.94 337 SER A C 1
ATOM 2466 O O . SER A 1 337 ? 12.852 4.788 -6.399 1.00 91.94 337 SER A O 1
ATOM 2468 N N . LEU A 1 338 ? 12.540 5.825 -4.422 1.00 84.19 338 LEU A N 1
ATOM 2469 C CA . LEU A 1 338 ? 12.578 7.188 -4.969 1.00 84.19 338 LEU A CA 1
ATOM 2470 C C . LEU A 1 338 ? 13.999 7.612 -5.366 1.00 84.19 338 LEU A C 1
ATOM 2472 O O . LEU A 1 338 ? 14.164 8.293 -6.375 1.00 84.19 338 LEU A O 1
ATOM 2476 N N . ASP A 1 339 ? 15.007 7.169 -4.612 1.00 86.12 339 ASP A N 1
ATOM 2477 C CA . ASP A 1 339 ? 16.431 7.358 -4.934 1.00 86.12 339 ASP A CA 1
ATOM 2478 C C . ASP A 1 339 ? 16.893 6.543 -6.163 1.00 86.12 339 ASP A C 1
ATOM 2480 O O . ASP A 1 339 ? 17.908 6.854 -6.784 1.00 86.12 339 ASP A O 1
ATOM 2484 N N . GLY A 1 340 ? 16.119 5.528 -6.566 1.00 86.50 340 GLY A N 1
ATOM 2485 C CA . GLY A 1 340 ? 16.426 4.639 -7.684 1.00 86.50 340 GLY A CA 1
ATOM 2486 C C . GLY A 1 340 ? 17.472 3.558 -7.387 1.00 86.50 340 GLY A C 1
ATOM 2487 O O . GLY A 1 340 ? 17.804 2.797 -8.306 1.00 86.50 340 GLY A O 1
ATOM 2488 N N . ASP A 1 341 ? 17.952 3.455 -6.143 1.00 88.88 341 ASP A N 1
ATOM 2489 C CA . ASP A 1 341 ? 18.924 2.443 -5.707 1.00 88.88 341 ASP A CA 1
ATOM 2490 C C . ASP A 1 341 ? 18.310 1.044 -5.648 1.00 88.88 341 ASP A C 1
ATOM 2492 O O . ASP A 1 341 ? 18.968 0.045 -5.956 1.00 88.88 341 ASP A O 1
ATOM 2496 N N . LYS A 1 342 ? 17.015 0.967 -5.322 1.00 94.19 342 LYS A N 1
ATOM 2497 C CA . LYS A 1 342 ? 16.253 -0.280 -5.323 1.00 94.19 342 LYS A CA 1
ATOM 2498 C C . LYS A 1 342 ? 15.499 -0.419 -6.632 1.00 94.19 342 LYS A C 1
ATOM 2500 O O . LYS A 1 342 ? 14.835 0.510 -7.105 1.00 94.19 342 LYS A O 1
ATOM 2505 N N . ARG A 1 343 ? 15.566 -1.607 -7.223 1.00 93.94 343 ARG A N 1
ATOM 2506 C CA . ARG A 1 343 ? 14.990 -1.920 -8.533 1.00 93.94 343 ARG A CA 1
ATOM 2507 C C . ARG A 1 343 ? 14.124 -3.165 -8.474 1.00 93.94 343 ARG A C 1
ATOM 2509 O O . ARG A 1 343 ? 14.478 -4.139 -7.824 1.00 93.94 343 ARG A O 1
ATOM 2516 N N . THR A 1 344 ? 13.009 -3.150 -9.197 1.00 94.56 344 THR A N 1
ATOM 2517 C CA . THR A 1 344 ? 12.225 -4.356 -9.480 1.00 94.56 344 THR A CA 1
ATOM 2518 C C . THR A 1 344 ? 12.644 -4.899 -10.839 1.00 94.56 344 THR A C 1
ATOM 2520 O O . THR A 1 344 ? 12.394 -4.263 -11.867 1.00 94.56 344 THR A O 1
ATOM 2523 N N . LEU A 1 345 ? 13.273 -6.071 -10.836 1.00 93.00 345 LEU A N 1
ATOM 2524 C CA . LEU A 1 345 ? 13.598 -6.828 -12.037 1.00 93.00 345 LEU A CA 1
ATOM 2525 C C . LEU A 1 345 ? 12.446 -7.767 -12.358 1.00 93.00 345 LEU A C 1
ATOM 2527 O O . LEU A 1 345 ? 12.137 -8.667 -11.583 1.00 93.00 345 LEU A O 1
ATOM 2531 N N . VAL A 1 346 ? 11.838 -7.570 -13.519 1.00 90.81 346 VAL A N 1
ATOM 2532 C CA . VAL A 1 346 ? 10.843 -8.483 -14.073 1.00 90.81 346 VAL A CA 1
ATOM 2533 C C . VAL A 1 346 ? 11.566 -9.386 -15.056 1.00 90.81 346 VAL A C 1
ATOM 2535 O O . VAL A 1 346 ? 12.147 -8.893 -16.024 1.00 90.81 346 VAL A O 1
ATOM 2538 N N . VAL A 1 347 ? 11.547 -10.693 -14.822 1.00 88.81 347 VAL A N 1
ATOM 2539 C CA . VAL A 1 347 ? 12.305 -11.666 -15.612 1.00 88.81 347 VAL A CA 1
ATOM 2540 C C . VAL A 1 347 ? 11.415 -12.763 -16.176 1.00 88.81 347 VAL A C 1
ATOM 2542 O O . VAL A 1 347 ? 10.423 -13.143 -15.559 1.00 88.81 347 VAL A O 1
ATOM 2545 N N . ALA A 1 348 ? 11.790 -13.285 -17.339 1.00 86.19 348 ALA A N 1
ATOM 2546 C CA . ALA A 1 348 ? 11.267 -14.522 -17.903 1.00 86.19 348 ALA A CA 1
ATOM 2547 C C . ALA A 1 348 ? 12.286 -15.632 -17.650 1.00 86.19 348 ALA A C 1
ATOM 2549 O O . ALA A 1 348 ? 13.409 -15.568 -18.147 1.00 86.19 348 ALA A O 1
ATOM 2550 N N . ILE A 1 349 ? 11.896 -16.637 -16.879 1.00 85.81 349 ILE A N 1
ATOM 2551 C CA . ILE A 1 349 ? 12.695 -17.829 -16.601 1.00 85.81 349 ILE A CA 1
ATOM 2552 C C . ILE A 1 349 ? 12.215 -18.930 -17.533 1.00 85.81 349 ILE A C 1
ATOM 2554 O O . ILE A 1 349 ? 11.012 -19.157 -17.633 1.00 85.81 349 ILE A O 1
ATOM 2558 N N . GLU A 1 350 ? 13.139 -19.600 -18.217 1.00 78.31 350 GLU A N 1
ATOM 2559 C CA . GLU A 1 350 ? 12.809 -20.734 -19.082 1.00 78.31 350 GLU A CA 1
ATOM 2560 C C . GLU A 1 350 ? 12.053 -21.816 -18.298 1.00 78.31 350 GLU A C 1
ATOM 2562 O O . GLU A 1 350 ? 12.562 -22.360 -17.316 1.00 78.31 350 GLU A O 1
ATOM 2567 N N . ASP A 1 351 ? 10.839 -22.127 -18.753 1.00 73.19 351 ASP A N 1
ATOM 2568 C CA . ASP A 1 351 ? 9.917 -23.027 -18.075 1.00 73.19 351 ASP A CA 1
ATOM 2569 C C . ASP A 1 351 ? 9.204 -23.935 -19.083 1.00 73.19 351 ASP A C 1
ATOM 2571 O O . ASP A 1 351 ? 7.996 -23.851 -19.309 1.00 73.19 351 ASP A O 1
ATOM 2575 N N . LYS A 1 352 ? 10.002 -24.770 -19.762 1.00 64.81 352 LYS A N 1
ATOM 2576 C CA . LYS A 1 352 ? 9.535 -25.688 -20.809 1.00 64.81 352 LYS A CA 1
ATOM 2577 C C . LYS A 1 352 ? 8.458 -26.620 -20.262 1.00 64.81 352 LYS A C 1
ATOM 2579 O O . LYS A 1 352 ? 8.763 -27.593 -19.566 1.00 64.81 352 LYS A O 1
ATOM 2584 N N . GLN A 1 353 ? 7.206 -26.369 -20.640 1.00 57.06 353 GLN A N 1
ATOM 2585 C CA . GLN A 1 353 ? 6.139 -27.327 -20.405 1.00 57.06 353 GLN A CA 1
ATOM 2586 C C . GLN A 1 353 ? 6.369 -28.514 -21.332 1.00 57.06 353 GLN A C 1
ATOM 2588 O O . GLN A 1 353 ? 6.466 -28.388 -22.551 1.00 57.06 353 GLN A O 1
ATOM 2593 N N . THR A 1 354 ? 6.504 -29.703 -20.757 1.00 49.69 354 THR A N 1
ATOM 2594 C CA . THR A 1 354 ? 6.622 -30.912 -21.563 1.00 49.69 354 THR A CA 1
ATOM 2595 C C . THR A 1 354 ? 5.273 -31.159 -22.244 1.00 49.69 354 THR A C 1
ATOM 2597 O O . THR A 1 354 ? 4.335 -31.647 -21.619 1.00 49.69 354 THR A O 1
ATOM 2600 N N . GLU A 1 355 ? 5.170 -30.894 -23.553 1.00 43.88 355 GLU A N 1
ATOM 2601 C CA . GLU A 1 355 ? 4.020 -31.299 -24.391 1.00 43.88 355 GLU A CA 1
ATOM 2602 C C . GLU A 1 355 ? 3.762 -32.832 -24.371 1.00 43.88 355 GLU A C 1
ATOM 2604 O O . GLU A 1 355 ? 2.780 -33.335 -24.924 1.00 43.88 355 GLU A O 1
ATOM 2609 N N . SER A 1 356 ? 4.625 -33.617 -23.716 1.00 42.25 356 SER A N 1
ATOM 2610 C CA . SER A 1 356 ? 4.633 -35.081 -23.736 1.00 42.25 356 SER A CA 1
ATOM 2611 C C . SER A 1 356 ? 3.506 -35.762 -22.949 1.00 42.25 356 SER A C 1
ATOM 2613 O O . SER A 1 356 ? 3.314 -36.969 -23.116 1.00 42.25 356 SER A O 1
ATOM 2615 N N . ASN A 1 357 ? 2.699 -35.042 -22.163 1.00 41.62 357 ASN A N 1
ATOM 2616 C CA . ASN A 1 357 ? 1.587 -35.665 -21.432 1.00 41.62 357 ASN A CA 1
ATOM 2617 C C . ASN A 1 357 ? 0.303 -35.859 -22.261 1.00 41.62 357 ASN A C 1
ATOM 2619 O O . ASN A 1 357 ? -0.590 -36.580 -21.818 1.00 41.62 357 ASN A O 1
ATOM 2623 N N . LEU A 1 358 ? 0.214 -35.309 -23.482 1.00 42.66 358 LEU A N 1
ATOM 2624 C CA . LEU A 1 358 ? -0.955 -35.496 -24.361 1.00 42.66 358 LEU A CA 1
ATOM 2625 C C . LEU A 1 358 ? -0.759 -36.552 -25.463 1.00 42.66 358 LEU A C 1
ATOM 2627 O O . LEU A 1 358 ? -1.742 -37.020 -26.039 1.00 42.66 358 LEU A O 1
ATOM 2631 N N . ARG A 1 359 ? 0.475 -37.001 -25.733 1.00 39.69 359 ARG A N 1
ATOM 2632 C CA . ARG A 1 359 ? 0.753 -38.128 -26.642 1.00 39.69 359 ARG A CA 1
ATOM 2633 C C . ARG A 1 359 ? 1.948 -38.943 -26.153 1.00 39.69 359 ARG A C 1
ATOM 2635 O O . ARG A 1 359 ? 3.092 -38.653 -26.492 1.00 39.69 359 ARG A O 1
ATOM 2642 N N . LYS A 1 360 ? 1.675 -40.028 -25.421 1.00 36.84 360 LYS A N 1
ATOM 2643 C CA . LYS A 1 360 ? 2.659 -41.091 -25.163 1.00 36.84 360 LYS A CA 1
ATOM 2644 C C . LYS A 1 360 ? 3.041 -41.758 -26.488 1.00 36.84 360 LYS A C 1
ATOM 2646 O O . LYS A 1 360 ? 2.406 -42.722 -26.904 1.00 36.84 360 LYS A O 1
ATOM 2651 N N . SER A 1 361 ? 4.075 -41.247 -27.146 1.00 34.41 361 SER A N 1
ATOM 2652 C CA . SER A 1 361 ? 4.784 -41.991 -28.186 1.00 34.41 361 SER A CA 1
ATOM 2653 C C . SER A 1 361 ? 5.858 -42.839 -27.497 1.00 34.41 361 SER A C 1
ATOM 2655 O O . SER A 1 361 ? 6.711 -42.277 -26.806 1.00 34.41 361 SER A O 1
ATOM 2657 N N . PRO A 1 362 ? 5.825 -44.176 -27.616 1.00 34.81 362 PRO A N 1
ATOM 2658 C CA . PRO A 1 362 ? 6.819 -45.032 -26.988 1.00 34.81 362 PRO A CA 1
ATOM 2659 C C . PRO A 1 362 ? 8.135 -44.892 -27.760 1.00 34.81 362 PRO A C 1
ATOM 2661 O O . PRO A 1 362 ? 8.249 -45.381 -28.879 1.00 34.81 362 PRO A O 1
ATOM 2664 N N . GLY A 1 363 ? 9.122 -44.201 -27.184 1.00 36.59 363 GLY A N 1
ATOM 2665 C CA . GLY A 1 363 ? 10.492 -44.239 -27.708 1.00 36.59 363 GLY A CA 1
ATOM 2666 C C . GLY A 1 363 ? 11.351 -42.985 -27.560 1.00 36.59 363 GLY A C 1
ATOM 2667 O O . GLY A 1 363 ? 12.539 -43.070 -27.848 1.00 36.59 363 GLY A O 1
ATOM 2668 N N . SER A 1 364 ? 10.828 -41.843 -27.103 1.00 34.41 364 SER A N 1
ATOM 2669 C CA . SER A 1 364 ? 11.658 -40.642 -26.919 1.00 34.41 364 SER A CA 1
ATOM 2670 C C . SER A 1 364 ? 11.909 -40.370 -25.437 1.00 34.41 364 SER A C 1
ATOM 2672 O O . SER A 1 364 ? 11.086 -39.775 -24.744 1.00 34.41 364 SER A O 1
ATOM 2674 N N . ALA A 1 365 ? 13.042 -40.860 -24.933 1.00 39.06 365 ALA A N 1
ATOM 2675 C CA . ALA A 1 365 ? 13.567 -40.471 -23.632 1.00 39.06 365 ALA A CA 1
ATOM 2676 C C . ALA A 1 365 ? 14.190 -39.073 -23.759 1.00 39.06 365 ALA A C 1
ATOM 2678 O O . ALA A 1 365 ? 15.351 -38.936 -24.139 1.00 39.06 365 ALA A O 1
ATOM 2679 N N . VAL A 1 366 ? 13.403 -38.033 -23.476 1.00 39.69 366 VAL A N 1
ATOM 2680 C CA . VAL A 1 366 ? 13.913 -36.670 -23.295 1.00 39.69 366 VAL A CA 1
ATOM 2681 C C . VAL A 1 366 ? 13.903 -36.361 -21.802 1.00 39.69 366 VAL A C 1
ATOM 2683 O O . VAL A 1 366 ? 12.877 -36.447 -21.130 1.00 39.69 366 VAL A O 1
ATOM 2686 N N . TYR A 1 367 ? 15.102 -36.088 -21.301 1.00 37.50 367 TYR A N 1
ATOM 2687 C CA . TYR A 1 367 ? 15.482 -35.913 -19.907 1.00 37.50 367 TYR A CA 1
ATOM 2688 C C . TYR A 1 367 ? 14.731 -34.748 -19.243 1.00 37.50 367 TYR A C 1
ATOM 2690 O O . TYR A 1 367 ? 14.939 -33.590 -19.597 1.00 37.50 367 TYR A O 1
ATOM 2698 N N . GLY A 1 368 ? 13.874 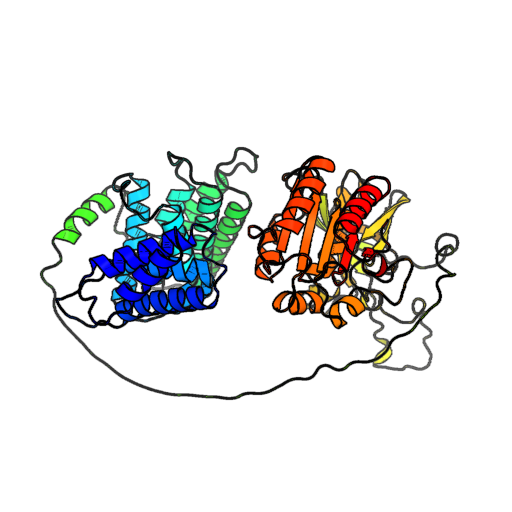-35.060 -18.268 1.00 36.62 368 GLY A N 1
ATOM 2699 C CA . GLY A 1 368 ? 13.269 -34.081 -17.364 1.00 36.62 368 GLY A CA 1
ATOM 2700 C C . GLY A 1 368 ? 14.216 -33.729 -16.214 1.00 36.62 368 GLY A C 1
ATOM 2701 O O . GLY A 1 368 ? 14.904 -34.601 -15.681 1.00 36.62 368 GLY A O 1
ATOM 2702 N N . ASN A 1 369 ? 14.243 -32.456 -15.817 1.00 43.34 369 ASN A N 1
ATOM 2703 C CA . ASN A 1 369 ? 14.945 -32.004 -14.618 1.00 43.34 369 ASN A CA 1
ATOM 2704 C C . ASN A 1 369 ? 14.381 -32.726 -13.382 1.00 43.34 369 ASN A C 1
ATOM 2706 O O . ASN A 1 369 ? 13.199 -32.589 -13.079 1.00 43.34 369 ASN A O 1
ATOM 2710 N N . GLY A 1 370 ? 15.233 -33.490 -12.690 1.00 41.44 370 GLY A N 1
ATOM 2711 C CA . GLY A 1 370 ? 15.152 -33.911 -11.279 1.00 41.44 370 GLY A CA 1
ATOM 2712 C C . GLY A 1 370 ? 13.903 -34.653 -10.780 1.00 41.44 370 GLY A C 1
ATOM 2713 O O . GLY A 1 370 ? 14.033 -35.764 -10.286 1.00 41.44 370 GLY A O 1
ATOM 2714 N N . ASN A 1 371 ? 12.718 -34.051 -10.898 1.00 42.34 371 ASN A N 1
ATOM 2715 C CA . ASN A 1 371 ? 11.428 -34.544 -10.402 1.00 42.34 371 ASN A CA 1
ATOM 2716 C C . ASN A 1 371 ? 10.305 -34.498 -11.460 1.00 42.34 371 ASN A C 1
ATOM 2718 O O . ASN A 1 371 ? 9.161 -34.809 -11.142 1.00 42.34 371 ASN A O 1
ATOM 2722 N N . GLY A 1 372 ? 10.597 -34.088 -12.702 1.00 49.81 372 GLY A N 1
ATOM 2723 C CA . GLY A 1 372 ? 9.587 -33.947 -13.762 1.00 49.81 372 GLY A CA 1
ATOM 2724 C C . GLY A 1 372 ? 8.619 -32.770 -13.574 1.00 49.81 372 GLY A C 1
ATOM 2725 O O . GLY A 1 372 ? 7.708 -32.621 -14.382 1.00 49.81 372 GLY A O 1
ATOM 2726 N N . LYS A 1 373 ? 8.825 -31.949 -12.535 1.00 53.16 373 LYS A N 1
ATOM 2727 C CA . LYS A 1 373 ? 8.094 -30.704 -12.288 1.00 53.16 373 LYS A CA 1
ATOM 2728 C C . LYS A 1 373 ? 8.688 -29.548 -13.089 1.00 53.16 373 LYS A C 1
ATOM 2730 O O . LYS A 1 373 ? 9.905 -29.443 -13.245 1.00 53.16 373 LYS A O 1
ATOM 2735 N N . VAL A 1 374 ? 7.803 -28.684 -13.554 1.00 73.44 374 VAL A N 1
ATOM 2736 C CA . VAL A 1 374 ? 8.087 -27.418 -14.246 1.00 73.44 374 VAL A CA 1
ATOM 2737 C C . VAL A 1 374 ? 8.591 -26.398 -13.192 1.00 73.44 374 VAL A C 1
ATOM 2739 O O . VAL A 1 374 ? 8.212 -26.505 -12.028 1.00 73.44 374 VAL A O 1
ATOM 2742 N N . TRP A 1 375 ? 9.481 -25.451 -13.525 1.00 82.25 375 TRP A N 1
ATOM 2743 C CA . TRP A 1 375 ? 10.111 -24.506 -12.573 1.00 82.25 375 TRP A CA 1
ATOM 2744 C C . TRP A 1 375 ? 9.065 -23.785 -11.716 1.00 82.25 375 TRP A C 1
ATOM 2746 O O . TRP A 1 375 ? 9.222 -23.685 -10.500 1.00 82.25 375 TRP A O 1
ATOM 2756 N N . THR A 1 376 ? 7.952 -23.367 -12.329 1.00 78.75 376 THR A N 1
ATOM 2757 C CA . THR A 1 376 ? 6.832 -22.749 -11.605 1.00 78.75 376 THR A CA 1
ATOM 2758 C C . THR A 1 376 ? 6.228 -23.673 -10.539 1.00 78.75 376 THR A C 1
ATOM 2760 O O . THR A 1 376 ? 5.879 -23.205 -9.463 1.00 78.75 376 THR A O 1
ATOM 2763 N N . GLU A 1 377 ? 6.134 -24.981 -10.799 1.00 80.06 377 GLU A N 1
ATOM 2764 C CA . GLU A 1 377 ? 5.572 -25.987 -9.874 1.00 80.06 377 GLU A CA 1
ATOM 2765 C C . GLU A 1 377 ? 6.508 -26.346 -8.708 1.00 80.06 377 GLU A C 1
ATOM 2767 O O . GLU A 1 377 ? 6.166 -27.185 -7.870 1.00 80.06 377 GLU A O 1
ATOM 2772 N N . MET A 1 378 ? 7.718 -25.782 -8.702 1.00 82.44 378 MET A N 1
ATOM 2773 C CA . MET A 1 378 ? 8.659 -25.870 -7.585 1.00 82.44 378 MET A CA 1
ATOM 2774 C C . MET A 1 378 ? 8.555 -24.663 -6.643 1.00 82.44 378 MET A C 1
ATOM 2776 O O . MET A 1 378 ? 9.137 -24.693 -5.561 1.00 82.44 378 MET A O 1
ATOM 2780 N N . TYR A 1 379 ? 7.847 -23.602 -7.052 1.00 85.81 379 TYR A N 1
ATOM 2781 C CA . TYR A 1 379 ? 7.457 -22.524 -6.153 1.00 85.81 379 TYR A CA 1
ATOM 2782 C C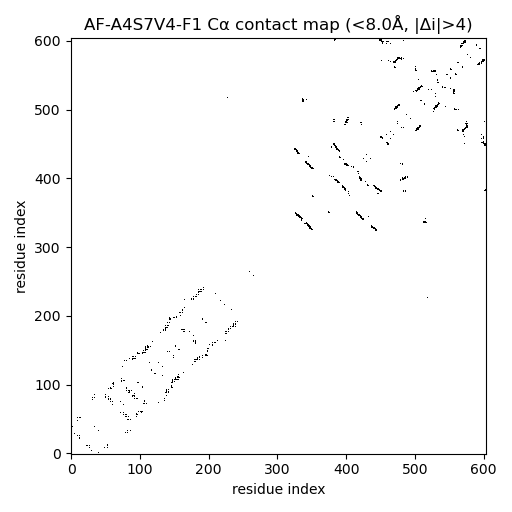 . TYR A 1 379 ? 6.147 -22.910 -5.467 1.00 85.81 379 TYR A C 1
ATOM 2784 O O . TYR A 1 379 ? 5.095 -22.950 -6.110 1.00 85.81 379 TYR A O 1
ATOM 2792 N N . ASP A 1 380 ? 6.236 -23.189 -4.172 1.00 83.81 380 ASP A N 1
ATOM 2793 C CA . ASP A 1 380 ? 5.135 -23.722 -3.371 1.00 83.81 380 ASP A CA 1
ATOM 2794 C C . ASP A 1 380 ? 4.653 -22.703 -2.321 1.00 83.81 380 ASP A C 1
ATOM 2796 O O . ASP A 1 380 ? 3.448 -22.555 -2.128 1.00 83.81 380 ASP A O 1
ATOM 2800 N N . GLU A 1 381 ? 5.565 -21.961 -1.680 1.00 86.19 381 GLU A N 1
ATOM 2801 C CA . GLU A 1 381 ? 5.258 -21.118 -0.511 1.00 86.19 381 GLU A CA 1
ATOM 2802 C C . GLU A 1 381 ? 5.937 -19.730 -0.580 1.00 86.19 381 GLU A C 1
ATOM 2804 O O . GLU A 1 381 ? 7.077 -19.608 -1.051 1.00 86.19 381 GLU A O 1
ATOM 2809 N N . PRO A 1 382 ? 5.295 -18.661 -0.064 1.00 90.31 382 PRO A N 1
ATOM 2810 C CA . PRO A 1 382 ? 5.930 -17.356 0.108 1.00 90.31 382 PRO A CA 1
ATOM 2811 C C . PRO A 1 382 ? 7.186 -17.403 0.986 1.00 90.31 382 PRO A C 1
ATOM 2813 O O . PRO A 1 382 ? 7.247 -18.124 1.983 1.00 90.31 382 PRO A O 1
ATOM 2816 N N . GLY A 1 383 ? 8.182 -16.583 0.645 1.00 89.94 383 GLY A N 1
ATOM 2817 C CA . GLY A 1 383 ? 9.486 -16.549 1.322 1.00 89.94 383 GLY A CA 1
ATOM 2818 C C . GLY A 1 383 ? 10.547 -17.488 0.732 1.00 89.94 383 GLY A C 1
ATOM 2819 O O . GLY A 1 383 ? 11.670 -17.523 1.233 1.00 89.94 383 GLY A O 1
ATOM 2820 N N . GLN A 1 384 ? 10.229 -18.231 -0.334 1.00 92.12 384 GLN A N 1
ATOM 2821 C CA . GLN A 1 384 ? 11.226 -18.959 -1.123 1.00 92.12 384 GLN A CA 1
ATOM 2822 C C . GLN A 1 384 ? 12.140 -18.014 -1.924 1.00 92.12 384 GLN A C 1
ATOM 2824 O O . GLN A 1 384 ? 11.772 -16.893 -2.287 1.00 92.12 384 GLN A O 1
ATOM 2829 N N . TYR A 1 385 ? 13.342 -18.492 -2.241 1.00 93.00 385 TYR A N 1
ATOM 2830 C CA . TYR A 1 385 ? 14.375 -17.726 -2.941 1.00 93.00 385 TYR A CA 1
ATOM 2831 C C . TYR A 1 385 ? 15.055 -18.548 -4.039 1.00 93.00 385 TYR A C 1
ATOM 2833 O O . TYR A 1 385 ? 14.942 -19.771 -4.097 1.00 93.00 385 TYR A O 1
ATOM 2841 N N . VAL A 1 386 ? 15.814 -17.878 -4.901 1.00 92.50 386 VAL A N 1
ATOM 2842 C CA . VAL A 1 386 ? 16.700 -18.511 -5.887 1.00 92.50 386 VAL A CA 1
ATOM 2843 C C . VAL A 1 386 ? 18.136 -18.062 -5.686 1.00 92.50 386 VAL A C 1
ATOM 2845 O O . VAL A 1 386 ? 18.402 -17.013 -5.107 1.00 92.50 386 VAL A O 1
ATOM 2848 N N . ARG A 1 387 ? 19.089 -18.832 -6.207 1.00 92.25 387 ARG A N 1
ATOM 2849 C CA . ARG A 1 387 ? 20.463 -18.356 -6.395 1.00 92.25 387 ARG A CA 1
ATOM 2850 C C . ARG A 1 387 ? 20.628 -17.873 -7.826 1.00 92.25 387 ARG A C 1
ATOM 2852 O O . ARG A 1 387 ? 20.379 -18.640 -8.752 1.00 92.25 387 ARG A O 1
ATOM 2859 N N . ALA A 1 388 ? 21.048 -16.627 -7.989 1.00 91.50 388 ALA A N 1
ATOM 2860 C CA . ALA A 1 388 ? 21.335 -16.005 -9.268 1.00 91.50 388 ALA A CA 1
ATOM 2861 C C . ALA A 1 388 ? 22.845 -15.979 -9.522 1.00 91.50 388 ALA A C 1
ATOM 2863 O O . ALA A 1 388 ? 23.619 -15.596 -8.647 1.00 91.50 388 ALA A O 1
ATOM 2864 N N . ARG A 1 389 ? 23.255 -16.352 -10.734 1.00 91.12 389 ARG A N 1
ATOM 2865 C CA . ARG A 1 389 ? 24.623 -16.229 -11.241 1.00 91.12 389 ARG A CA 1
ATOM 2866 C C . ARG 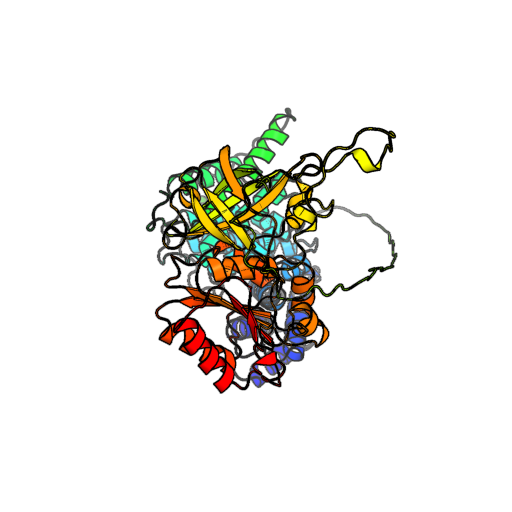A 1 389 ? 24.625 -15.288 -12.439 1.00 91.12 389 ARG A C 1
ATOM 2868 O O . ARG A 1 389 ? 24.025 -15.581 -13.475 1.00 91.12 389 ARG A O 1
ATOM 2875 N N . CYS A 1 390 ? 25.312 -14.164 -12.290 1.00 86.50 390 CYS A N 1
ATOM 2876 C CA . CYS A 1 390 ? 25.447 -13.143 -13.322 1.00 86.50 390 CYS A CA 1
ATOM 2877 C C . CYS A 1 390 ? 26.476 -13.562 -14.382 1.00 86.50 390 CYS A C 1
ATOM 2879 O O . CYS A 1 390 ? 27.387 -14.339 -14.096 1.00 86.50 390 CYS A O 1
ATOM 2881 N N . GLY A 1 391 ? 26.410 -12.971 -15.581 1.00 74.12 391 GLY A N 1
ATOM 2882 C CA . GLY A 1 391 ? 27.421 -13.186 -16.628 1.00 74.12 391 GLY A CA 1
ATOM 2883 C C . GLY A 1 391 ? 28.847 -12.782 -16.216 1.00 74.12 391 GLY A C 1
ATOM 2884 O O . GLY A 1 391 ? 29.816 -13.326 -16.735 1.00 74.12 391 GLY A O 1
ATOM 2885 N N . CYS A 1 392 ? 28.989 -11.887 -15.231 1.00 75.12 392 CYS A N 1
ATOM 2886 C CA . CYS A 1 392 ? 30.276 -11.520 -14.632 1.00 75.12 392 CYS A CA 1
ATOM 2887 C C . CYS A 1 392 ? 30.823 -12.552 -13.624 1.00 75.12 392 CYS A C 1
ATOM 2889 O O . CYS A 1 392 ? 31.885 -12.331 -13.049 1.00 75.12 392 CYS A O 1
ATOM 2891 N N . GLY A 1 393 ? 30.104 -13.651 -13.378 1.00 79.69 393 GLY A N 1
ATOM 2892 C CA . GLY A 1 393 ? 30.476 -14.696 -12.421 1.00 79.69 393 GLY A CA 1
ATOM 2893 C C . GLY A 1 393 ? 30.049 -14.425 -10.976 1.00 79.69 393 GLY A C 1
ATOM 2894 O O . GLY A 1 393 ? 30.166 -15.322 -10.147 1.00 79.69 393 GLY A O 1
ATOM 2895 N N . ALA A 1 394 ? 29.522 -13.235 -10.667 1.00 84.69 394 ALA A N 1
ATOM 2896 C CA . ALA A 1 394 ? 28.986 -12.932 -9.343 1.00 84.69 394 ALA A CA 1
ATOM 2897 C C . ALA A 1 394 ? 27.753 -13.794 -9.036 1.00 84.69 394 ALA A C 1
ATOM 2899 O O . ALA A 1 394 ? 26.855 -13.927 -9.875 1.00 84.69 394 ALA A O 1
ATOM 2900 N N . GLU A 1 395 ? 27.702 -14.338 -7.824 1.00 88.44 395 GLU A N 1
ATOM 2901 C CA . GLU A 1 395 ? 26.564 -15.096 -7.315 1.00 88.44 395 GLU A CA 1
ATOM 2902 C C . GLU A 1 395 ? 25.892 -14.348 -6.174 1.00 88.44 395 GLU A C 1
ATOM 2904 O O . GLU A 1 395 ? 26.563 -13.779 -5.316 1.00 88.44 395 GLU A O 1
ATOM 2909 N N . THR A 1 396 ? 24.564 -14.366 -6.158 1.00 91.56 396 THR A N 1
ATOM 2910 C CA . THR A 1 396 ? 23.771 -13.819 -5.057 1.00 91.56 396 THR A CA 1
ATOM 2911 C C . THR A 1 396 ? 22.492 -14.626 -4.857 1.00 91.56 396 THR A C 1
ATOM 2913 O O . THR A 1 396 ? 22.093 -15.411 -5.722 1.00 91.56 396 THR A O 1
ATOM 2916 N N . ARG A 1 397 ? 21.848 -14.467 -3.704 1.00 90.88 397 ARG A N 1
ATOM 2917 C CA . ARG A 1 397 ? 20.513 -15.007 -3.440 1.00 90.88 397 ARG A CA 1
ATOM 2918 C C . ARG A 1 397 ? 19.492 -13.921 -3.766 1.00 90.88 397 ARG A C 1
ATOM 2920 O O . ARG A 1 397 ? 19.744 -12.760 -3.494 1.00 90.88 397 ARG A O 1
ATOM 2927 N N . LEU A 1 398 ? 18.354 -14.301 -4.336 1.00 93.06 398 LEU A N 1
ATOM 2928 C CA . LEU A 1 398 ? 17.249 -13.391 -4.634 1.00 93.06 398 LEU A CA 1
ATOM 2929 C C . LEU A 1 398 ? 15.954 -13.970 -4.062 1.00 93.06 398 LEU A C 1
ATOM 2931 O O . LEU A 1 398 ? 15.538 -15.045 -4.518 1.00 93.06 398 LEU A O 1
ATOM 2935 N N . PRO A 1 399 ? 15.294 -13.298 -3.104 1.00 93.75 399 PRO A N 1
ATOM 2936 C CA . PRO A 1 399 ? 13.948 -13.673 -2.699 1.00 93.75 399 PRO A CA 1
ATOM 2937 C C . PRO A 1 399 ? 12.994 -13.508 -3.878 1.00 93.75 399 PRO A C 1
ATOM 2939 O O . PRO A 1 399 ? 13.049 -12.508 -4.599 1.00 93.75 399 PRO A O 1
ATOM 2942 N N . ILE A 1 400 ? 12.103 -14.475 -4.080 1.00 92.88 400 ILE A N 1
ATOM 2943 C CA . ILE A 1 400 ? 11.070 -14.369 -5.110 1.00 92.88 400 ILE A CA 1
ATOM 2944 C C . ILE A 1 400 ? 10.055 -13.343 -4.611 1.00 92.88 400 ILE A C 1
ATOM 2946 O O . ILE A 1 400 ? 9.285 -13.642 -3.707 1.00 92.88 400 ILE A O 1
ATOM 2950 N N . ALA A 1 401 ? 10.069 -12.132 -5.172 1.00 91.31 401 ALA A N 1
ATOM 2951 C CA . ALA A 1 401 ? 9.303 -11.012 -4.632 1.00 91.31 401 ALA A CA 1
ATOM 2952 C C . ALA A 1 401 ? 7.820 -11.065 -5.008 1.00 91.31 401 ALA A C 1
ATOM 2954 O O . ALA A 1 401 ? 6.982 -10.525 -4.295 1.00 91.31 401 ALA A O 1
ATOM 2955 N N . ARG A 1 402 ? 7.483 -11.722 -6.120 1.00 86.12 402 ARG A N 1
ATOM 2956 C CA . ARG A 1 402 ? 6.101 -11.927 -6.560 1.00 86.12 402 ARG A CA 1
ATOM 2957 C C . ARG A 1 402 ? 5.919 -13.339 -7.085 1.00 86.12 402 ARG A C 1
ATOM 2959 O O . ARG A 1 402 ? 6.766 -13.843 -7.822 1.00 86.12 402 ARG A O 1
ATOM 2966 N N . SER A 1 403 ? 4.794 -13.951 -6.725 1.00 71.38 403 SER A N 1
ATOM 2967 C CA . SER A 1 403 ? 4.464 -15.313 -7.132 1.00 71.38 403 SER A CA 1
ATOM 2968 C C . SER A 1 403 ? 4.412 -15.456 -8.666 1.00 71.38 403 SER A C 1
ATOM 2970 O O . SER A 1 403 ? 3.734 -14.658 -9.326 1.00 71.38 403 SER A O 1
ATOM 2972 N N . PRO A 1 404 ? 5.037 -16.501 -9.248 1.00 70.06 404 PRO A N 1
ATOM 2973 C CA . PRO A 1 404 ? 4.960 -16.797 -10.683 1.00 70.06 404 PRO A CA 1
ATOM 2974 C C . PRO A 1 404 ? 3.525 -17.074 -11.163 1.00 70.06 404 PRO A C 1
ATOM 2976 O O . PRO A 1 404 ? 3.221 -16.938 -12.348 1.00 70.06 404 PRO A O 1
ATOM 2979 N N . TYR A 1 405 ? 2.607 -17.429 -10.256 1.00 65.56 405 TYR A N 1
ATOM 2980 C CA . TYR A 1 405 ? 1.203 -17.693 -10.585 1.00 65.56 405 TYR A CA 1
ATOM 2981 C C . TYR A 1 405 ? 0.388 -16.422 -10.834 1.00 65.56 405 TYR A C 1
ATOM 2983 O O . TYR A 1 405 ? -0.607 -16.469 -11.556 1.00 65.56 405 TYR A O 1
ATOM 2991 N N . HIS A 1 406 ? 0.828 -15.278 -10.305 1.00 57.91 406 HIS A N 1
ATOM 2992 C CA . HIS A 1 406 ? 0.129 -14.004 -10.469 1.00 57.91 406 HIS A CA 1
ATOM 2993 C C . HIS A 1 406 ? 0.222 -13.471 -11.912 1.00 57.91 406 HIS A C 1
ATOM 2995 O O . HIS A 1 406 ? -0.599 -12.668 -12.346 1.00 57.91 406 HIS A O 1
ATOM 3001 N N . VAL A 1 407 ? 1.198 -13.947 -12.693 1.00 53.69 407 VAL A N 1
ATOM 3002 C CA . VAL A 1 407 ? 1.506 -13.423 -14.032 1.00 53.69 407 VAL A CA 1
ATOM 3003 C C . VAL A 1 407 ? 0.957 -14.295 -15.175 1.00 53.69 407 VAL A C 1
ATOM 3005 O O . VAL A 1 407 ? 1.125 -13.981 -16.358 1.00 53.69 407 VAL A O 1
ATOM 3008 N N . ARG A 1 408 ? 0.240 -15.380 -14.851 1.00 49.22 408 ARG A N 1
ATOM 3009 C CA . ARG A 1 408 ? -0.253 -16.354 -15.843 1.00 49.22 408 ARG A CA 1
ATOM 3010 C C . ARG A 1 408 ? -1.306 -15.807 -16.819 1.00 49.22 408 ARG A C 1
ATOM 3012 O O . ARG A 1 408 ? -1.537 -16.439 -17.846 1.00 49.22 408 ARG A O 1
ATOM 3019 N N . TYR A 1 409 ? -1.888 -14.630 -16.570 1.00 43.75 409 TYR A N 1
ATOM 3020 C CA . TYR A 1 409 ? -2.836 -14.016 -17.511 1.00 43.75 409 TYR A CA 1
ATOM 3021 C C . TYR A 1 409 ? -2.175 -13.407 -18.763 1.00 43.75 409 TYR A C 1
ATOM 3023 O O . TYR A 1 409 ? -2.810 -13.394 -19.813 1.00 43.75 409 TYR A O 1
ATOM 3031 N N . ASP A 1 410 ? -0.892 -13.024 -18.710 1.00 41.16 410 ASP A N 1
ATOM 3032 C CA . ASP A 1 410 ? -0.163 -12.484 -19.879 1.00 41.16 410 ASP A CA 1
ATOM 3033 C C . ASP A 1 410 ? 0.642 -13.547 -20.650 1.00 41.16 410 ASP A C 1
ATOM 3035 O O . ASP A 1 410 ? 1.156 -13.286 -21.736 1.00 41.16 410 ASP A O 1
ATOM 3039 N N . SER A 1 411 ? 0.794 -14.748 -20.087 1.00 42.31 411 SER A N 1
ATOM 3040 C CA . SER A 1 411 ? 1.807 -15.730 -20.508 1.00 42.31 411 SER A CA 1
ATOM 3041 C C . SER A 1 411 ? 1.241 -17.107 -20.867 1.00 42.31 411 SER A C 1
ATOM 3043 O O . SER A 1 411 ? 2.002 -18.048 -21.065 1.00 42.31 411 SER A O 1
ATOM 3045 N N . ALA A 1 412 ? -0.078 -17.223 -21.064 1.00 41.81 412 ALA A N 1
ATOM 3046 C CA . ALA A 1 412 ? -0.798 -18.469 -21.375 1.00 41.81 412 ALA A CA 1
ATOM 3047 C C . ALA A 1 412 ? -0.349 -19.223 -22.659 1.00 41.81 412 ALA A C 1
ATOM 3049 O O . ALA A 1 412 ? -0.991 -20.196 -23.053 1.00 41.81 412 ALA A O 1
ATOM 3050 N N . ARG A 1 413 ? 0.721 -18.784 -23.339 1.00 43.75 413 ARG A N 1
ATOM 3051 C CA . ARG A 1 413 ? 1.311 -19.407 -24.539 1.00 43.75 413 ARG A CA 1
ATOM 3052 C C . ARG A 1 413 ? 2.849 -19.356 -24.598 1.00 43.75 413 ARG A C 1
ATOM 3054 O O . ARG A 1 413 ? 3.399 -19.585 -25.670 1.00 43.75 413 ARG A O 1
ATOM 3061 N N . LEU A 1 414 ? 3.541 -19.012 -23.510 1.00 51.94 414 LEU A N 1
ATOM 3062 C CA . LEU A 1 414 ? 5.006 -18.910 -23.490 1.00 51.94 414 LEU A CA 1
ATOM 3063 C C . LEU A 1 414 ? 5.603 -19.986 -22.573 1.00 51.94 414 LEU A C 1
ATOM 3065 O O . LEU A 1 414 ? 5.145 -20.145 -21.445 1.00 51.94 414 LEU A O 1
ATOM 3069 N N . ASP A 1 415 ? 6.650 -20.676 -23.040 1.00 63.28 415 ASP A N 1
ATOM 3070 C CA . ASP A 1 415 ? 7.476 -21.639 -22.281 1.00 63.28 415 ASP A CA 1
ATOM 3071 C C . ASP A 1 415 ? 8.351 -20.937 -21.218 1.00 63.28 415 ASP A C 1
ATOM 3073 O O . ASP A 1 415 ? 9.558 -21.174 -21.113 1.00 63.28 415 ASP A O 1
ATOM 3077 N N . SER A 1 416 ? 7.783 -19.984 -20.477 1.00 71.62 416 SER A N 1
ATOM 3078 C CA . SER A 1 416 ? 8.524 -19.164 -19.523 1.00 71.62 416 SER A CA 1
ATOM 3079 C C . SER A 1 416 ? 7.680 -18.725 -18.333 1.00 71.62 416 SER A C 1
ATOM 3081 O O . SER A 1 416 ? 6.576 -18.204 -18.507 1.00 71.62 416 SER A O 1
ATOM 3083 N N . ALA A 1 417 ? 8.250 -18.832 -17.136 1.00 77.06 417 ALA A N 1
ATOM 3084 C CA . ALA A 1 417 ? 7.704 -18.275 -15.908 1.00 77.06 417 ALA A CA 1
ATOM 3085 C C . ALA A 1 417 ? 8.109 -16.802 -15.780 1.00 77.06 417 ALA A C 1
ATOM 3087 O O . ALA A 1 417 ? 9.297 -16.477 -15.801 1.00 77.06 417 ALA A O 1
ATOM 3088 N N . LYS A 1 418 ? 7.138 -15.895 -15.628 1.00 83.00 418 LYS A N 1
ATOM 3089 C CA . LYS A 1 418 ? 7.420 -14.478 -15.364 1.00 83.00 418 LYS A CA 1
ATOM 3090 C C . LYS A 1 418 ? 7.482 -14.235 -13.856 1.00 83.00 418 LYS A C 1
ATOM 3092 O O . LYS A 1 418 ? 6.511 -14.498 -13.152 1.00 83.00 418 LYS A O 1
ATOM 3097 N N . VAL A 1 419 ? 8.622 -13.744 -13.378 1.00 87.88 419 VAL A N 1
ATOM 3098 C CA . VAL A 1 419 ? 8.946 -13.594 -11.950 1.00 87.88 419 VAL A CA 1
ATOM 3099 C C . VAL A 1 419 ? 9.481 -12.195 -11.680 1.00 87.88 419 VAL A C 1
ATOM 3101 O O . VAL A 1 419 ? 10.111 -11.591 -12.547 1.00 87.88 419 VAL A O 1
ATOM 3104 N N . GLU A 1 420 ? 9.228 -11.672 -10.482 1.00 92.12 420 GLU A N 1
ATOM 3105 C CA . GLU A 1 420 ? 9.785 -10.395 -10.038 1.00 92.12 420 GLU A CA 1
ATOM 3106 C C . GLU A 1 420 ? 10.794 -10.605 -8.906 1.00 92.12 420 GLU A C 1
ATOM 3108 O O . GLU A 1 420 ? 10.521 -11.322 -7.941 1.00 92.12 420 GLU A O 1
ATOM 3113 N N . PHE A 1 421 ? 11.936 -9.931 -9.011 1.00 94.12 421 PHE A N 1
ATOM 3114 C CA . PHE A 1 421 ? 12.935 -9.805 -7.954 1.00 94.12 421 PHE A CA 1
ATOM 3115 C C . PHE A 1 421 ? 13.073 -8.340 -7.561 1.00 94.12 421 PHE A C 1
ATOM 3117 O O . PHE A 1 421 ? 12.979 -7.453 -8.410 1.00 94.12 421 PHE A O 1
ATOM 3124 N N . LEU A 1 422 ? 13.326 -8.083 -6.284 1.00 95.00 422 LEU A N 1
ATOM 3125 C CA . LEU A 1 422 ? 13.675 -6.756 -5.797 1.00 95.00 422 LEU A CA 1
ATOM 3126 C C . LEU A 1 422 ? 15.171 -6.761 -5.474 1.00 95.00 422 LEU A C 1
ATOM 3128 O O . LEU A 1 422 ? 15.625 -7.607 -4.713 1.00 95.00 422 LEU A O 1
ATOM 3132 N N . VAL A 1 423 ? 15.931 -5.859 -6.089 1.00 94.75 423 VAL A N 1
ATOM 3133 C CA . VAL A 1 423 ? 17.392 -5.776 -5.957 1.00 94.75 423 VAL A CA 1
ATOM 3134 C C . VAL A 1 423 ? 17.813 -4.385 -5.507 1.00 94.75 423 VAL A C 1
ATOM 3136 O O . VAL A 1 423 ? 17.071 -3.419 -5.668 1.00 94.75 423 VAL A O 1
ATOM 3139 N N . ASP A 1 424 ? 19.016 -4.292 -4.957 1.00 92.69 424 ASP A N 1
ATOM 3140 C CA . ASP A 1 424 ? 19.557 -3.112 -4.279 1.00 92.69 424 ASP A CA 1
ATOM 3141 C C . ASP A 1 424 ? 21.038 -2.968 -4.613 1.00 92.69 424 ASP A C 1
ATOM 3143 O O . ASP A 1 424 ? 21.770 -3.955 -4.522 1.00 92.69 424 ASP A O 1
ATOM 3147 N N . SER A 1 425 ? 21.474 -1.765 -4.987 1.00 89.50 425 SER A N 1
ATOM 3148 C CA . SER A 1 425 ? 22.874 -1.445 -5.300 1.00 89.50 425 SER A CA 1
ATOM 3149 C C . SER A 1 425 ? 23.846 -1.759 -4.158 1.00 89.50 425 SER A C 1
ATOM 3151 O O . SER A 1 425 ? 25.014 -2.040 -4.425 1.00 89.50 425 SER A O 1
ATOM 3153 N N . SER A 1 426 ? 23.371 -1.775 -2.911 1.00 86.25 426 SER A N 1
ATOM 3154 C CA . SER A 1 426 ? 24.203 -2.038 -1.729 1.00 86.25 426 SER A CA 1
ATOM 3155 C C . SER A 1 426 ? 24.437 -3.528 -1.462 1.00 86.25 426 SER A C 1
ATOM 3157 O O . SER A 1 426 ? 25.501 -3.913 -0.982 1.00 86.25 426 SER A O 1
ATOM 3159 N N . HIS A 1 427 ? 23.456 -4.374 -1.785 1.00 83.88 427 HIS A N 1
ATOM 3160 C CA . HIS A 1 427 ? 23.454 -5.800 -1.423 1.00 83.88 427 HIS A CA 1
ATOM 3161 C C . HIS A 1 427 ? 23.615 -6.732 -2.630 1.00 83.88 427 HIS A C 1
ATOM 3163 O O . HIS A 1 427 ? 24.033 -7.881 -2.489 1.00 83.88 427 HIS A O 1
ATOM 3169 N N . HIS A 1 428 ? 23.307 -6.245 -3.833 1.00 91.19 428 HIS A N 1
ATOM 3170 C CA . HIS A 1 428 ? 23.279 -7.049 -5.046 1.00 91.19 428 HIS A CA 1
ATOM 3171 C C . HIS A 1 428 ? 24.328 -6.593 -6.063 1.00 91.19 428 HIS A C 1
ATOM 3173 O O . HIS A 1 428 ? 24.645 -5.407 -6.152 1.00 91.19 428 HIS A O 1
ATOM 3179 N N . PRO A 1 429 ? 24.846 -7.514 -6.897 1.00 89.94 429 PRO A N 1
ATOM 3180 C CA . PRO A 1 429 ? 25.781 -7.160 -7.953 1.00 89.94 429 PRO A CA 1
ATOM 3181 C C . PRO A 1 429 ? 25.220 -6.091 -8.899 1.00 89.94 429 PRO A C 1
ATOM 3183 O O . PRO A 1 429 ? 24.084 -6.198 -9.365 1.00 89.94 429 PRO A O 1
ATOM 3186 N N . ASN A 1 430 ? 26.073 -5.144 -9.304 1.00 88.06 430 ASN A N 1
ATOM 3187 C CA . ASN A 1 430 ? 25.740 -4.114 -10.303 1.00 88.06 430 ASN A CA 1
ATOM 3188 C C . ASN A 1 430 ? 25.219 -4.687 -11.630 1.00 88.06 430 ASN A C 1
ATOM 3190 O O . ASN A 1 430 ? 24.469 -4.028 -12.345 1.00 88.06 430 ASN A O 1
ATOM 3194 N N . ALA A 1 431 ? 25.604 -5.925 -11.955 1.00 87.44 431 ALA A N 1
ATOM 3195 C CA . ALA A 1 431 ? 25.110 -6.643 -13.125 1.00 87.44 431 ALA A CA 1
ATOM 3196 C C . ALA A 1 431 ? 23.596 -6.922 -13.071 1.00 87.44 431 ALA A C 1
ATOM 3198 O O . ALA A 1 431 ? 22.992 -7.082 -14.122 1.00 87.44 431 ALA A O 1
ATOM 3199 N N . LEU A 1 432 ? 22.992 -6.978 -11.878 1.00 89.50 432 LEU A N 1
ATOM 3200 C CA . LEU A 1 432 ? 21.546 -7.129 -11.699 1.00 89.50 432 LEU A CA 1
ATOM 3201 C C . LEU A 1 432 ? 20.859 -5.768 -11.591 1.00 89.50 432 LEU A C 1
ATOM 3203 O O . LEU A 1 432 ? 19.894 -5.507 -12.300 1.00 89.50 432 LEU A O 1
ATOM 3207 N N . THR A 1 433 ? 21.363 -4.869 -10.746 1.00 91.19 433 THR A N 1
ATOM 3208 C CA . THR A 1 433 ? 20.723 -3.562 -10.503 1.00 91.19 433 THR A CA 1
ATOM 3209 C C . THR A 1 433 ? 20.760 -2.660 -11.740 1.00 91.19 433 THR A C 1
ATOM 3211 O O . THR A 1 433 ? 19.794 -1.949 -12.020 1.00 91.19 433 THR A O 1
ATOM 3214 N N . GLY A 1 434 ? 21.831 -2.742 -12.535 1.00 88.56 434 GLY A N 1
ATOM 3215 C CA . GLY A 1 434 ? 21.995 -2.042 -13.810 1.00 88.56 434 GLY A CA 1
ATOM 3216 C C . GLY A 1 434 ? 21.542 -2.825 -15.048 1.00 88.56 434 GLY A C 1
ATOM 3217 O O . GLY A 1 434 ? 21.801 -2.364 -16.161 1.00 88.56 434 GLY A O 1
ATOM 3218 N N . ALA A 1 435 ? 20.906 -3.992 -14.881 1.00 88.94 435 ALA A N 1
ATOM 3219 C CA . ALA A 1 435 ? 20.514 -4.849 -15.997 1.00 88.94 435 ALA A CA 1
ATOM 3220 C C . ALA A 1 435 ? 19.500 -4.161 -16.921 1.00 88.94 435 ALA A C 1
ATOM 3222 O O . ALA A 1 435 ? 18.585 -3.465 -16.469 1.00 88.94 435 ALA A O 1
ATOM 3223 N N . LYS A 1 436 ? 19.640 -4.381 -18.225 1.00 89.69 436 LYS A N 1
ATOM 3224 C CA . LYS A 1 436 ? 18.748 -3.864 -19.263 1.00 89.69 436 LYS A CA 1
ATOM 3225 C C . LYS A 1 436 ? 17.802 -4.958 -19.759 1.00 89.69 436 LYS A C 1
ATOM 3227 O O . LYS A 1 436 ? 18.146 -6.138 -19.696 1.00 89.69 436 LYS A O 1
ATOM 3232 N N . PRO A 1 437 ? 16.627 -4.592 -20.302 1.00 89.25 437 PRO A N 1
ATOM 3233 C CA . PRO A 1 437 ? 15.791 -5.539 -21.029 1.00 89.25 437 PRO A CA 1
ATOM 3234 C C . PRO A 1 437 ? 16.597 -6.300 -22.092 1.00 89.25 437 PRO A C 1
ATOM 3236 O O . PRO A 1 437 ? 17.280 -5.684 -22.910 1.00 89.25 437 PRO A O 1
ATOM 3239 N N . GLY A 1 438 ? 16.514 -7.630 -22.067 1.00 83.06 438 GLY A N 1
ATOM 3240 C CA . GLY A 1 438 ? 17.274 -8.546 -22.918 1.00 83.06 438 GLY A CA 1
ATOM 3241 C C . GLY A 1 438 ? 18.539 -9.127 -22.279 1.00 83.06 438 GLY A C 1
ATOM 3242 O O . GLY A 1 438 ? 19.040 -10.132 -22.783 1.00 83.06 438 GLY A O 1
ATOM 3243 N N . ASP A 1 439 ? 19.034 -8.562 -21.173 1.00 85.56 439 ASP A N 1
ATOM 3244 C CA . ASP A 1 439 ? 20.170 -9.137 -20.449 1.00 85.56 439 ASP A CA 1
ATOM 3245 C C . ASP A 1 439 ? 19.792 -10.497 -19.847 1.00 85.56 439 ASP A C 1
ATOM 3247 O O . ASP A 1 439 ? 18.657 -10.716 -19.413 1.00 85.56 439 ASP A O 1
ATOM 3251 N N . VAL A 1 440 ? 20.756 -11.419 -19.818 1.00 88.50 440 VAL A N 1
ATOM 3252 C CA . VAL A 1 440 ? 20.547 -12.796 -19.360 1.00 88.50 440 VAL A CA 1
ATOM 3253 C C . VAL A 1 440 ? 21.436 -13.097 -18.163 1.00 88.50 440 VAL A C 1
ATOM 3255 O O . VAL A 1 440 ? 22.633 -12.805 -18.156 1.00 88.50 440 VAL A O 1
ATOM 3258 N N . PHE A 1 441 ? 20.850 -13.739 -17.162 1.00 90.50 441 PHE A N 1
ATOM 3259 C CA . PHE A 1 441 ? 21.561 -14.359 -16.053 1.00 90.50 441 PHE A CA 1
ATOM 3260 C C . PHE A 1 441 ? 20.951 -15.728 -15.756 1.00 90.50 441 PHE A C 1
ATOM 3262 O O . PHE A 1 441 ? 19.932 -16.104 -16.324 1.00 90.50 441 PHE A O 1
ATOM 3269 N N . HIS A 1 442 ? 21.592 -16.511 -14.900 1.00 89.44 442 HIS A N 1
ATOM 3270 C CA . HIS A 1 442 ? 21.146 -17.866 -14.596 1.00 89.44 442 HIS A CA 1
ATOM 3271 C C . HIS A 1 442 ? 20.573 -17.931 -13.185 1.00 89.44 442 HIS A C 1
ATOM 3273 O O . HIS A 1 442 ? 21.168 -17.373 -12.266 1.00 89.44 442 HIS A O 1
ATOM 3279 N N . VAL A 1 443 ? 19.450 -18.625 -12.996 1.00 90.44 443 VAL A N 1
ATOM 3280 C CA . VAL A 1 443 ? 18.805 -18.790 -11.681 1.00 90.44 443 VAL A CA 1
ATOM 3281 C C . VAL A 1 443 ? 18.620 -20.255 -11.326 1.00 90.44 443 VAL A C 1
ATOM 3283 O O . VAL A 1 443 ? 18.316 -21.074 -12.183 1.00 90.44 443 VAL A O 1
ATOM 3286 N N . SER A 1 444 ? 18.789 -20.617 -10.058 1.00 89.81 444 SER A N 1
ATOM 3287 C CA . SER A 1 444 ? 18.457 -21.966 -9.601 1.00 89.81 444 SER A CA 1
ATOM 3288 C C . SER A 1 444 ? 16.947 -22.235 -9.640 1.00 89.81 444 SER A C 1
ATOM 3290 O O . SER A 1 444 ? 16.127 -21.329 -9.786 1.00 89.81 444 SER A O 1
ATOM 3292 N N . GLU A 1 445 ? 16.571 -23.494 -9.424 1.00 87.75 445 GLU A N 1
ATOM 3293 C CA . GLU A 1 445 ? 15.222 -23.843 -8.957 1.00 87.75 445 GLU A CA 1
ATOM 3294 C C . GLU A 1 445 ? 14.893 -23.055 -7.666 1.00 87.75 445 GLU A C 1
ATOM 3296 O O . GLU A 1 445 ? 15.836 -22.729 -6.920 1.00 87.75 445 GLU A O 1
ATOM 3301 N N . PRO A 1 446 ? 13.609 -22.742 -7.393 1.00 89.69 446 PRO A N 1
ATOM 3302 C CA . PRO A 1 446 ? 13.176 -22.181 -6.116 1.00 89.69 446 PRO A CA 1
ATOM 3303 C C . PRO A 1 446 ? 13.647 -23.047 -4.944 1.00 89.69 446 PRO A C 1
ATOM 3305 O O . PRO A 1 446 ? 13.665 -24.277 -5.021 1.00 89.69 446 PRO A O 1
ATOM 3308 N N . ARG A 1 447 ? 14.075 -22.399 -3.863 1.00 88.50 447 ARG A N 1
ATOM 3309 C CA . ARG A 1 447 ? 14.592 -23.034 -2.649 1.00 88.50 447 ARG A CA 1
ATOM 3310 C C . ARG A 1 447 ? 13.958 -22.439 -1.407 1.00 88.50 447 ARG A C 1
ATOM 3312 O O . ARG A 1 447 ? 13.490 -21.303 -1.407 1.00 88.50 447 ARG A O 1
ATOM 3319 N N . GLY A 1 448 ? 14.057 -23.215 -0.337 1.00 86.94 448 GLY A N 1
ATOM 3320 C CA . GLY A 1 448 ? 13.516 -22.896 0.972 1.00 86.94 448 GLY A CA 1
ATOM 3321 C C . GLY A 1 448 ? 12.115 -23.463 1.164 1.00 86.94 448 GLY A C 1
ATOM 3322 O O . GLY A 1 448 ? 11.458 -23.867 0.204 1.00 86.94 448 GLY A O 1
ATOM 3323 N N . VAL A 1 449 ? 11.678 -23.510 2.415 1.00 85.38 449 VAL A N 1
ATOM 3324 C CA . VAL A 1 449 ? 10.347 -23.999 2.818 1.00 85.38 449 VAL A CA 1
ATOM 3325 C C . VAL A 1 449 ? 9.360 -22.855 3.087 1.00 85.38 449 VAL A C 1
ATOM 3327 O O . VAL A 1 449 ? 8.295 -23.068 3.659 1.00 85.38 449 VAL A O 1
ATOM 3330 N N . GLY A 1 450 ? 9.723 -21.634 2.682 1.00 89.25 450 GLY A N 1
ATOM 3331 C CA . GLY A 1 450 ? 8.971 -20.418 2.971 1.00 89.25 450 GLY A CA 1
ATOM 3332 C C . GLY A 1 450 ? 9.157 -19.948 4.415 1.00 89.25 450 GLY A C 1
ATOM 3333 O O . GLY A 1 450 ? 10.199 -20.181 5.029 1.00 89.25 450 GLY A O 1
ATOM 3334 N N . PHE A 1 451 ? 8.152 -19.266 4.965 1.00 92.38 451 PHE A N 1
ATOM 3335 C CA . PHE A 1 451 ? 8.175 -18.810 6.357 1.00 92.38 451 PHE A CA 1
ATOM 3336 C C . PHE A 1 451 ? 7.896 -19.958 7.334 1.00 92.38 451 PHE A C 1
ATOM 3338 O O . PHE A 1 451 ? 6.751 -20.393 7.507 1.00 92.38 451 PHE A O 1
ATOM 3345 N N . SER A 1 452 ? 8.945 -20.408 8.022 1.00 91.81 452 SER A N 1
ATOM 3346 C CA . SER A 1 452 ? 8.873 -21.478 9.021 1.00 91.81 452 SER A CA 1
ATOM 3347 C C . SER A 1 452 ? 9.773 -21.204 10.223 1.00 91.81 452 SER A C 1
ATOM 3349 O O . SER A 1 452 ? 10.650 -20.343 10.181 1.00 91.81 452 SER A O 1
ATOM 3351 N N . ASN A 1 453 ? 9.530 -21.889 11.337 1.00 90.44 453 ASN A N 1
ATOM 3352 C CA . ASN A 1 453 ? 10.407 -21.802 12.493 1.00 90.44 453 ASN A CA 1
ATOM 3353 C C . ASN A 1 453 ? 11.627 -22.709 12.296 1.00 90.44 453 ASN A C 1
ATOM 3355 O O . ASN A 1 453 ? 11.491 -23.903 12.036 1.00 90.44 453 ASN A O 1
ATOM 3359 N N . VAL A 1 454 ? 12.817 -22.153 12.519 1.00 81.94 454 VAL A N 1
ATOM 3360 C CA . VAL A 1 454 ? 14.099 -22.858 12.357 1.00 81.94 454 VAL A CA 1
ATOM 3361 C C . VAL A 1 454 ? 14.232 -24.080 13.279 1.00 81.94 454 VAL A C 1
ATOM 3363 O O . VAL A 1 454 ? 14.875 -25.062 12.919 1.00 81.94 454 VAL A O 1
ATOM 3366 N N . LEU A 1 455 ? 13.643 -24.031 14.477 1.00 82.00 455 LEU A N 1
ATOM 3367 C CA . LEU A 1 455 ? 13.736 -25.097 15.480 1.00 82.00 455 LEU A CA 1
ATOM 3368 C C . LEU A 1 455 ? 12.572 -26.094 15.397 1.00 82.00 455 LEU A C 1
ATOM 3370 O O . LEU A 1 455 ? 12.723 -27.242 15.812 1.00 82.00 455 LEU A O 1
ATOM 3374 N N . PHE A 1 456 ? 11.427 -25.660 14.867 1.00 82.69 456 PHE A N 1
ATOM 3375 C CA . PHE A 1 456 ? 10.169 -26.403 14.865 1.00 82.69 456 PHE A CA 1
ATOM 3376 C C . PHE A 1 456 ? 9.545 -26.374 13.468 1.00 82.69 456 PHE A C 1
ATOM 3378 O O . PHE A 1 456 ? 8.694 -25.536 13.180 1.00 82.69 456 PHE A O 1
ATOM 3385 N N . ALA A 1 457 ? 9.959 -27.283 12.585 1.00 73.88 457 ALA A N 1
ATOM 3386 C CA . ALA A 1 457 ? 9.534 -27.290 11.180 1.00 73.88 457 ALA A CA 1
ATOM 3387 C C . ALA A 1 457 ? 8.005 -27.406 10.989 1.00 73.88 457 ALA A C 1
ATOM 3389 O O . ALA A 1 457 ? 7.462 -26.975 9.975 1.00 73.88 457 ALA A O 1
ATOM 3390 N N . GLU A 1 458 ? 7.281 -27.959 11.966 1.00 81.75 458 GLU A N 1
ATOM 3391 C CA . GLU A 1 458 ? 5.816 -28.004 11.988 1.00 81.75 458 GLU A CA 1
ATOM 3392 C C . GLU A 1 458 ? 5.154 -26.636 12.234 1.00 81.75 458 GLU A C 1
ATOM 3394 O O . GLU A 1 458 ? 3.939 -26.483 12.069 1.00 81.75 458 GLU A O 1
ATOM 3399 N N . ARG A 1 459 ? 5.933 -25.637 12.655 1.00 87.44 459 ARG A N 1
ATOM 3400 C CA . ARG A 1 459 ? 5.515 -24.244 12.801 1.00 87.44 459 ARG A CA 1
ATOM 3401 C C . ARG A 1 459 ? 5.840 -23.513 11.503 1.00 87.44 459 ARG A C 1
ATOM 3403 O O . ARG A 1 459 ? 6.961 -23.072 11.281 1.00 87.44 459 ARG A O 1
ATOM 3410 N N . SER A 1 460 ? 4.830 -23.388 10.655 1.00 91.69 460 SER A N 1
ATOM 3411 C CA . SER A 1 460 ? 4.874 -22.649 9.392 1.00 91.69 460 SER A CA 1
ATOM 3412 C C . SER A 1 460 ? 3.831 -21.533 9.363 1.00 91.69 460 SER A C 1
ATOM 3414 O O . SER A 1 460 ? 2.947 -21.473 10.226 1.00 91.69 460 SER A O 1
ATOM 3416 N N . LEU A 1 461 ? 3.900 -20.671 8.346 1.00 93.12 461 LEU A N 1
ATOM 3417 C CA . LEU A 1 461 ? 2.858 -19.683 8.051 1.00 93.12 461 LEU A CA 1
ATOM 3418 C C . LEU A 1 461 ? 1.474 -20.340 7.963 1.00 93.12 461 LEU A C 1
ATOM 3420 O O . LEU A 1 461 ? 0.531 -19.903 8.621 1.00 93.12 461 LEU A O 1
ATOM 3424 N N . GLU A 1 462 ? 1.369 -21.441 7.223 1.00 91.44 462 GLU A N 1
ATOM 3425 C CA . GLU A 1 462 ? 0.116 -22.181 7.078 1.00 91.44 462 GLU A CA 1
ATOM 3426 C C . GLU A 1 462 ? -0.397 -22.700 8.436 1.00 91.44 462 GLU A C 1
ATOM 3428 O O . GLU A 1 462 ? -1.587 -22.608 8.749 1.00 91.44 462 GLU A O 1
ATOM 3433 N N . ALA A 1 463 ? 0.496 -23.208 9.294 1.00 92.25 463 ALA A N 1
ATOM 3434 C CA . ALA A 1 463 ? 0.135 -23.655 10.638 1.00 92.25 463 ALA A CA 1
ATOM 3435 C C . ALA A 1 463 ? -0.322 -22.499 11.546 1.00 92.25 463 ALA A C 1
ATOM 3437 O O . ALA A 1 463 ? -1.228 -22.693 12.359 1.00 92.25 463 ALA A O 1
ATOM 3438 N N . ALA A 1 464 ? 0.276 -21.312 11.412 1.00 93.62 464 ALA A N 1
ATOM 3439 C CA . ALA A 1 464 ? -0.132 -20.109 12.135 1.00 93.62 464 ALA A CA 1
ATOM 3440 C C . ALA A 1 464 ? -1.529 -19.634 11.704 1.00 93.62 464 ALA A C 1
ATOM 3442 O O . ALA A 1 464 ? -2.384 -19.384 12.556 1.00 93.62 464 ALA A O 1
ATOM 3443 N N . MET A 1 465 ? -1.796 -19.604 10.394 1.00 94.31 465 MET A N 1
ATOM 3444 C CA . MET A 1 465 ? -3.104 -19.233 9.844 1.00 94.31 465 MET A CA 1
ATOM 3445 C C . MET A 1 465 ? -4.203 -20.209 10.276 1.00 94.31 465 MET A C 1
ATOM 3447 O O . MET A 1 465 ? -5.273 -19.784 10.698 1.00 94.31 465 MET A O 1
ATOM 3451 N N . ARG A 1 466 ? -3.939 -21.525 10.275 1.00 93.62 466 ARG A N 1
ATOM 3452 C CA . ARG A 1 466 ? -4.900 -22.530 10.779 1.00 93.62 466 ARG A CA 1
ATOM 3453 C C . ARG A 1 466 ? -5.258 -22.344 12.256 1.00 93.62 466 ARG A C 1
ATOM 3455 O O . ARG A 1 466 ? -6.335 -22.756 12.677 1.00 93.62 466 ARG A O 1
ATOM 3462 N N . LYS A 1 467 ? -4.351 -21.768 13.049 1.00 93.56 467 LYS A N 1
ATOM 3463 C CA . LYS A 1 467 ? -4.567 -21.465 14.470 1.00 93.56 467 LYS A CA 1
ATOM 3464 C C . LYS A 1 467 ? -5.191 -20.088 14.701 1.00 93.56 467 LYS A C 1
ATOM 3466 O O . LYS A 1 467 ? -5.361 -19.708 15.856 1.00 93.56 467 LYS A O 1
ATOM 3471 N N . ASN A 1 468 ? -5.550 -19.363 13.640 1.00 93.75 468 ASN A N 1
ATOM 3472 C CA . ASN A 1 468 ? -6.118 -18.016 13.701 1.00 93.75 468 ASN A CA 1
ATOM 3473 C C . ASN A 1 468 ? -5.214 -17.010 14.441 1.00 93.75 468 ASN A C 1
ATOM 3475 O O . ASN A 1 468 ? -5.695 -16.085 15.099 1.00 93.75 468 ASN A O 1
ATOM 3479 N N . HIS A 1 469 ? -3.893 -17.198 14.363 1.00 95.62 469 HIS A N 1
ATOM 3480 C CA . HIS A 1 469 ? -2.938 -16.272 14.965 1.00 95.62 469 HIS A CA 1
ATOM 3481 C C . HIS A 1 469 ? -2.953 -14.917 14.233 1.00 95.62 469 HIS A C 1
ATOM 3483 O O . HIS A 1 469 ? -2.933 -14.892 12.996 1.00 95.62 469 HIS A O 1
ATOM 3489 N N . PRO A 1 470 ? -2.905 -13.779 14.948 1.00 95.69 470 PRO A N 1
ATOM 3490 C CA . PRO A 1 470 ? -2.480 -12.516 14.356 1.00 95.69 470 PRO A CA 1
ATOM 3491 C C . PRO A 1 470 ? -1.093 -12.670 13.726 1.00 95.69 470 PRO A C 1
ATOM 3493 O O . PRO A 1 470 ? -0.222 -13.341 14.293 1.00 95.69 470 PRO A O 1
ATOM 3496 N N . LEU A 1 471 ? -0.892 -12.055 12.561 1.00 97.38 471 LEU A N 1
ATOM 3497 C CA . LEU A 1 471 ? 0.373 -12.111 11.834 1.00 97.38 471 LEU A CA 1
ATOM 3498 C C . LEU A 1 471 ? 1.077 -10.755 11.893 1.00 97.38 471 LEU A C 1
ATOM 3500 O O . LEU A 1 471 ? 0.527 -9.733 11.481 1.00 97.38 471 LEU A O 1
ATOM 3504 N N . VAL A 1 472 ? 2.320 -10.754 12.366 1.00 97.31 472 VAL A N 1
ATOM 3505 C CA . VAL A 1 472 ? 3.209 -9.588 12.337 1.00 97.31 472 VAL A CA 1
ATOM 3506 C C . VAL A 1 472 ? 4.365 -9.882 11.395 1.00 97.31 472 VAL A C 1
ATOM 3508 O O . VAL A 1 472 ? 5.205 -10.726 11.672 1.00 97.31 472 VAL A O 1
ATOM 3511 N N . LEU A 1 473 ? 4.410 -9.189 10.272 1.00 97.25 473 LEU A N 1
ATOM 3512 C CA . LEU A 1 473 ? 5.433 -9.302 9.246 1.00 97.25 473 LEU A CA 1
ATOM 3513 C C . LEU A 1 473 ? 6.498 -8.237 9.522 1.00 97.25 473 LEU A C 1
ATOM 3515 O O . LEU A 1 473 ? 6.176 -7.058 9.636 1.00 97.25 473 LEU A O 1
ATOM 3519 N N . LEU A 1 474 ? 7.755 -8.636 9.647 1.00 97.06 474 LEU A N 1
ATOM 3520 C CA . LEU A 1 474 ? 8.898 -7.762 9.877 1.00 97.06 474 LEU A CA 1
ATOM 3521 C C . LEU A 1 474 ? 9.827 -7.874 8.674 1.00 97.06 474 LEU A C 1
ATOM 3523 O O . LEU A 1 474 ? 10.533 -8.869 8.515 1.00 97.06 474 LEU A O 1
ATOM 3527 N N . ALA A 1 475 ? 9.801 -6.853 7.826 1.00 96.50 475 ALA A N 1
ATOM 3528 C CA . ALA A 1 475 ? 10.666 -6.747 6.664 1.00 96.50 475 ALA A CA 1
ATOM 3529 C C . ALA A 1 475 ? 11.792 -5.764 6.970 1.00 96.50 475 ALA A C 1
ATOM 3531 O O . ALA A 1 475 ? 11.526 -4.582 7.170 1.00 96.50 475 ALA A O 1
ATOM 3532 N N . ASN A 1 476 ? 13.037 -6.229 6.979 1.00 94.62 476 ASN A N 1
ATOM 3533 C CA . ASN A 1 476 ? 14.200 -5.356 7.076 1.00 94.62 476 ASN A CA 1
ATOM 3534 C C . ASN A 1 476 ? 14.877 -5.208 5.709 1.00 94.62 476 ASN A C 1
ATOM 3536 O O . ASN A 1 476 ? 15.236 -6.198 5.071 1.00 94.62 476 ASN A O 1
ATOM 3540 N N . GLY A 1 477 ? 15.029 -3.963 5.256 1.00 93.00 477 GLY A N 1
ATOM 3541 C CA . GLY A 1 477 ? 15.699 -3.646 4.000 1.00 93.00 477 GLY A CA 1
ATOM 3542 C C . GLY A 1 477 ? 15.032 -4.249 2.758 1.00 93.00 477 GLY A C 1
ATOM 3543 O O . GLY A 1 477 ? 13.848 -4.595 2.741 1.00 93.00 477 GLY A O 1
ATOM 3544 N N . THR A 1 478 ? 15.801 -4.328 1.674 1.00 93.75 478 THR A N 1
ATOM 3545 C CA . THR A 1 478 ? 15.304 -4.754 0.359 1.00 93.75 478 THR A CA 1
ATOM 3546 C C . THR A 1 478 ? 14.874 -6.218 0.360 1.00 93.75 478 THR A C 1
ATOM 3548 O O . THR A 1 478 ? 13.755 -6.529 -0.045 1.00 93.75 478 THR A O 1
ATOM 3551 N N . ASP A 1 479 ? 15.712 -7.113 0.874 1.00 92.50 479 ASP A N 1
ATOM 3552 C CA . ASP A 1 479 ? 15.443 -8.552 0.839 1.00 92.50 479 ASP A CA 1
ATOM 3553 C C . ASP A 1 479 ? 14.309 -8.979 1.769 1.00 92.50 479 ASP A C 1
ATOM 3555 O O . ASP A 1 479 ? 13.504 -9.857 1.433 1.00 92.50 479 ASP A O 1
ATOM 3559 N N . GLY A 1 480 ? 14.196 -8.313 2.922 1.00 94.50 480 GLY A N 1
ATOM 3560 C CA . GLY A 1 480 ? 13.079 -8.511 3.830 1.00 94.50 480 GLY A CA 1
ATOM 3561 C C . GLY A 1 480 ? 11.758 -8.139 3.169 1.00 94.50 480 GLY A C 1
ATOM 3562 O O . GLY A 1 480 ? 10.805 -8.920 3.201 1.00 94.50 480 GLY A O 1
ATOM 3563 N N . LEU A 1 481 ? 11.710 -6.980 2.501 1.00 95.31 481 LEU A N 1
ATOM 3564 C CA . LEU A 1 481 ? 10.502 -6.558 1.796 1.00 95.31 481 LEU A CA 1
ATOM 3565 C C . LEU A 1 481 ? 10.207 -7.457 0.595 1.00 95.31 481 LEU A C 1
ATOM 3567 O O . LEU A 1 481 ? 9.046 -7.775 0.364 1.00 95.31 481 LEU A O 1
ATOM 3571 N N . ALA A 1 482 ? 11.225 -7.903 -0.143 1.00 94.12 482 ALA A N 1
ATOM 3572 C CA . ALA A 1 482 ? 11.063 -8.847 -1.245 1.00 94.12 482 ALA A CA 1
ATOM 3573 C C . ALA A 1 482 ? 10.390 -10.144 -0.767 1.00 94.12 482 ALA A C 1
ATOM 3575 O O . ALA A 1 482 ? 9.373 -10.562 -1.316 1.00 94.12 482 ALA A O 1
ATOM 3576 N N . SER A 1 483 ? 10.902 -10.732 0.315 1.00 93.44 483 SER A N 1
ATOM 3577 C CA . SER A 1 483 ? 10.357 -11.961 0.897 1.00 93.44 483 SER A CA 1
ATOM 3578 C C . SER A 1 483 ? 8.909 -11.777 1.357 1.00 93.44 483 SER A C 1
ATOM 3580 O O . SER A 1 483 ? 8.046 -12.599 1.044 1.00 93.44 483 SER A O 1
ATOM 3582 N N . VAL A 1 484 ? 8.614 -10.673 2.051 1.00 94.81 484 VAL A N 1
ATOM 3583 C CA . VAL A 1 484 ? 7.263 -10.387 2.555 1.00 94.81 484 VAL A CA 1
ATOM 3584 C C . VAL A 1 484 ? 6.287 -10.013 1.438 1.00 94.81 484 VAL A C 1
ATOM 3586 O O . VAL A 1 484 ? 5.119 -10.385 1.502 1.00 94.81 484 VAL A O 1
ATOM 3589 N N . ARG A 1 485 ? 6.735 -9.341 0.377 1.00 92.94 485 ARG A N 1
ATOM 3590 C CA . ARG A 1 485 ? 5.880 -9.000 -0.767 1.00 92.94 485 ARG A CA 1
ATOM 3591 C C . ARG A 1 485 ? 5.227 -10.235 -1.378 1.00 92.94 485 ARG A C 1
ATOM 3593 O O . ARG A 1 485 ? 4.039 -10.206 -1.688 1.00 92.94 485 ARG A O 1
ATOM 3600 N N . SER A 1 486 ? 5.977 -11.330 -1.481 1.00 90.56 486 SER A N 1
ATOM 3601 C CA . SER A 1 486 ? 5.460 -12.592 -2.018 1.00 90.56 486 SER A CA 1
ATOM 3602 C C . SER A 1 486 ? 4.260 -13.131 -1.238 1.00 90.56 486 SER A C 1
ATOM 3604 O O . SER A 1 486 ? 3.419 -13.818 -1.809 1.00 90.56 486 SER A O 1
ATOM 3606 N N . LEU A 1 487 ? 4.169 -12.774 0.045 1.00 91.50 487 LEU A N 1
ATOM 3607 C CA . LEU A 1 487 ? 3.088 -13.119 0.954 1.00 91.50 487 LEU A CA 1
ATOM 3608 C C . LEU A 1 487 ? 1.921 -12.129 0.871 1.00 91.50 487 LEU A C 1
ATOM 3610 O O . LEU A 1 487 ? 0.772 -12.556 0.932 1.00 91.50 487 LEU A O 1
ATOM 3614 N N . LEU A 1 488 ? 2.192 -10.831 0.704 1.00 91.06 488 LEU A N 1
ATOM 3615 C CA . LEU A 1 488 ? 1.144 -9.809 0.558 1.00 91.06 488 LEU A CA 1
ATOM 3616 C C . LEU A 1 488 ? 0.324 -9.997 -0.725 1.00 91.06 488 LEU A C 1
ATOM 3618 O O . LEU A 1 488 ? -0.875 -9.743 -0.722 1.00 91.06 488 LEU A O 1
ATOM 3622 N N . ASP A 1 489 ? 0.951 -10.514 -1.783 1.00 85.69 489 ASP A N 1
ATOM 3623 C CA . ASP A 1 489 ? 0.288 -10.824 -3.056 1.00 85.69 489 ASP A CA 1
ATOM 3624 C C . ASP A 1 489 ? -0.273 -12.270 -3.100 1.00 85.69 489 ASP A C 1
ATOM 3626 O O . ASP A 1 489 ? -0.733 -12.741 -4.150 1.00 85.69 489 ASP A O 1
ATOM 3630 N N . TRP A 1 490 ? -0.207 -13.017 -1.987 1.00 87.19 490 TRP A N 1
ATOM 3631 C CA . TRP A 1 490 ? -0.646 -14.411 -1.907 1.00 87.19 490 TRP A CA 1
ATOM 3632 C C . TRP A 1 490 ? -2.108 -14.512 -1.462 1.00 87.19 490 TRP A C 1
ATOM 3634 O O . TRP A 1 490 ? -2.466 -14.135 -0.345 1.00 87.19 490 TRP A O 1
ATOM 3644 N N . GLN A 1 491 ? -2.956 -15.086 -2.323 1.00 86.94 491 GLN A N 1
ATOM 3645 C CA . GLN A 1 491 ? -4.412 -15.143 -2.120 1.00 86.94 491 GLN A CA 1
ATOM 3646 C C . GLN A 1 491 ? -4.852 -15.693 -0.750 1.00 86.94 491 GLN A C 1
ATOM 3648 O O . GLN A 1 491 ? -5.751 -15.097 -0.156 1.00 86.94 491 GLN A O 1
ATOM 3653 N N . PRO A 1 492 ? -4.255 -16.775 -0.203 1.00 89.75 492 PRO A N 1
ATOM 3654 C CA . PRO A 1 492 ? -4.615 -17.262 1.126 1.00 89.75 492 PRO A CA 1
ATOM 3655 C C . PRO A 1 492 ? -4.419 -16.221 2.227 1.00 89.75 492 PRO A C 1
ATOM 3657 O O . PRO A 1 492 ? -5.246 -16.137 3.130 1.00 89.75 492 PRO A O 1
ATOM 3660 N N . VAL A 1 493 ? -3.354 -15.419 2.161 1.00 90.81 493 VAL A N 1
ATOM 3661 C CA . VAL A 1 493 ? -3.072 -14.397 3.176 1.00 90.81 493 VAL A CA 1
ATOM 3662 C C . VAL A 1 493 ? -3.916 -13.145 2.968 1.00 90.81 493 VAL A C 1
ATOM 3664 O O . VAL A 1 493 ? -4.394 -12.591 3.955 1.00 90.81 493 VAL A O 1
ATOM 3667 N N . MET A 1 494 ? -4.186 -12.754 1.721 1.00 89.19 494 MET A N 1
ATOM 3668 C CA . MET A 1 494 ? -5.145 -11.683 1.422 1.00 89.19 494 MET A CA 1
ATOM 3669 C C . MET A 1 494 ? -6.529 -12.008 2.005 1.00 89.19 494 MET A C 1
ATOM 3671 O O . MET A 1 494 ? -7.063 -11.246 2.802 1.00 89.19 494 MET A O 1
ATOM 3675 N N . ALA A 1 495 ? -7.056 -13.207 1.730 1.00 88.75 495 ALA A N 1
ATOM 3676 C CA . ALA A 1 495 ? -8.330 -13.657 2.297 1.00 88.75 495 ALA A CA 1
ATOM 3677 C C . ALA A 1 495 ? -8.292 -13.780 3.833 1.00 88.75 495 ALA A C 1
ATOM 3679 O O . ALA A 1 495 ? -9.305 -13.625 4.515 1.00 88.75 495 ALA A O 1
ATOM 3680 N N . TYR A 1 496 ? -7.123 -14.075 4.402 1.00 92.12 496 TYR A N 1
ATOM 3681 C CA . TYR A 1 496 ? -6.948 -14.153 5.847 1.00 92.12 496 TYR A CA 1
ATOM 3682 C C . TYR A 1 496 ? -6.971 -12.772 6.517 1.00 92.12 496 TYR A C 1
ATOM 3684 O O . TYR A 1 496 ? -7.513 -12.654 7.620 1.00 92.12 496 TYR A O 1
ATOM 3692 N N . ALA A 1 497 ? -6.442 -11.737 5.854 1.00 91.00 497 ALA A N 1
ATOM 3693 C CA . ALA A 1 497 ? -6.405 -10.359 6.348 1.00 91.00 497 ALA A CA 1
ATOM 3694 C C . ALA A 1 497 ? -7.806 -9.734 6.520 1.00 91.00 497 ALA A C 1
ATOM 3696 O O . ALA A 1 497 ? -8.008 -8.896 7.405 1.00 91.00 497 ALA A O 1
ATOM 3697 N N . ASP A 1 498 ? -8.806 -10.208 5.766 1.00 86.56 498 ASP A N 1
ATOM 3698 C CA . ASP A 1 498 ? -10.210 -9.807 5.935 1.00 86.56 498 ASP A CA 1
ATOM 3699 C C . ASP A 1 498 ? -10.747 -10.137 7.339 1.00 86.56 498 ASP A C 1
ATOM 3701 O O . ASP A 1 498 ? -11.506 -9.366 7.946 1.00 86.56 498 ASP A O 1
ATOM 3705 N N . ALA A 1 499 ? -10.342 -11.288 7.881 1.00 87.62 499 ALA A N 1
ATOM 3706 C CA . ALA A 1 499 ? -10.835 -11.815 9.150 1.00 87.62 499 ALA A CA 1
ATOM 3707 C C . ALA A 1 499 ? -9.874 -11.558 10.320 1.00 87.62 499 ALA A C 1
ATOM 3709 O O . ALA A 1 499 ? -10.327 -11.240 11.422 1.00 87.62 499 ALA A O 1
ATOM 3710 N N . HIS A 1 500 ? -8.564 -11.636 10.090 1.00 92.06 500 HIS A N 1
ATOM 3711 C CA . HIS A 1 500 ? -7.543 -11.620 11.136 1.00 92.06 500 HIS A CA 1
ATOM 3712 C C . HIS A 1 500 ? -6.545 -10.470 10.950 1.00 92.06 500 HIS A C 1
ATOM 3714 O O . HIS A 1 500 ? -6.285 -10.053 9.824 1.00 92.06 500 HIS A O 1
ATOM 3720 N N . PRO A 1 501 ? -5.947 -9.941 12.033 1.00 92.81 501 PRO A N 1
ATOM 3721 C CA . PRO A 1 501 ? -4.950 -8.888 11.908 1.00 92.81 501 PRO A CA 1
ATOM 3722 C C . PRO A 1 501 ? -3.682 -9.375 11.205 1.00 92.81 501 PRO A C 1
ATOM 3724 O O . PRO A 1 501 ? -3.052 -10.336 11.649 1.00 92.81 501 PRO A O 1
ATOM 3727 N N . VAL A 1 502 ? -3.280 -8.657 10.155 1.00 95.69 502 VAL A N 1
ATOM 3728 C CA . VAL A 1 502 ? -1.994 -8.836 9.474 1.00 95.69 502 VAL A CA 1
ATOM 3729 C C . VAL A 1 502 ? -1.299 -7.479 9.391 1.00 95.69 502 VAL A C 1
ATOM 3731 O O . VAL A 1 502 ? -1.815 -6.543 8.779 1.00 95.69 502 VAL A O 1
ATOM 3734 N N . THR A 1 503 ? -0.149 -7.351 10.054 1.00 96.44 503 THR A N 1
ATOM 3735 C CA . THR A 1 503 ? 0.592 -6.087 10.176 1.00 96.44 503 THR A CA 1
ATOM 3736 C C . THR A 1 503 ? 2.008 -6.225 9.645 1.00 96.44 503 THR A C 1
ATOM 3738 O O . THR A 1 503 ? 2.764 -7.026 10.172 1.00 96.44 503 THR A O 1
ATOM 3741 N N . LEU A 1 504 ? 2.393 -5.410 8.667 1.00 96.75 504 LEU A N 1
ATOM 3742 C CA . LEU A 1 504 ? 3.767 -5.240 8.209 1.00 96.75 504 LEU A CA 1
ATOM 3743 C C . LEU A 1 504 ? 4.441 -4.072 8.933 1.00 96.75 504 LEU A C 1
ATOM 3745 O O . LEU A 1 504 ? 3.976 -2.938 8.830 1.00 96.75 504 LEU A O 1
ATOM 3749 N N . PHE A 1 505 ? 5.580 -4.334 9.567 1.00 97.12 505 PHE A N 1
ATOM 3750 C CA . PHE A 1 505 ? 6.592 -3.326 9.865 1.00 97.12 505 PHE A CA 1
ATOM 3751 C C . PHE A 1 505 ? 7.712 -3.406 8.835 1.00 97.12 505 PHE A C 1
ATOM 3753 O O . PHE A 1 505 ? 8.377 -4.437 8.712 1.00 97.12 505 PHE A O 1
ATOM 3760 N N . TYR A 1 506 ? 7.914 -2.316 8.101 1.00 96.94 506 TYR A N 1
ATOM 3761 C CA . TYR A 1 506 ? 8.976 -2.221 7.108 1.00 96.94 506 TYR A CA 1
ATOM 3762 C C . TYR A 1 506 ? 10.102 -1.321 7.615 1.00 96.94 506 TYR A C 1
ATOM 3764 O O . TYR A 1 506 ? 9.957 -0.101 7.644 1.00 96.94 506 TYR A O 1
ATOM 3772 N N . LEU A 1 507 ? 11.211 -1.930 8.026 1.00 95.38 507 LEU A N 1
ATOM 3773 C CA . LEU A 1 507 ? 12.390 -1.261 8.560 1.00 95.38 507 LEU A CA 1
ATOM 3774 C C . LEU A 1 507 ? 13.288 -0.834 7.396 1.00 95.38 507 LEU A C 1
ATOM 3776 O O . LEU A 1 507 ? 13.785 -1.666 6.631 1.00 95.38 507 LEU A O 1
ATOM 3780 N N . CYS A 1 508 ? 13.469 0.474 7.246 1.00 92.62 508 CYS A N 1
ATOM 3781 C CA . CYS A 1 508 ? 14.300 1.068 6.205 1.00 92.62 508 CYS A CA 1
ATOM 3782 C C . CYS A 1 508 ? 14.877 2.409 6.668 1.00 92.62 508 CYS A C 1
ATOM 3784 O O . CYS A 1 508 ? 14.394 3.027 7.613 1.00 92.62 508 CYS A O 1
ATOM 3786 N N . GLU A 1 509 ? 15.948 2.862 6.025 1.00 89.00 509 GLU A N 1
ATOM 3787 C CA . GLU A 1 509 ? 16.695 4.035 6.494 1.00 89.00 509 GLU A CA 1
ATOM 3788 C C . GLU A 1 509 ? 15.891 5.329 6.357 1.00 89.00 509 GLU A C 1
ATOM 3790 O O . GLU A 1 509 ? 15.879 6.164 7.261 1.00 89.00 509 GLU A O 1
ATOM 3795 N N . SER A 1 510 ? 15.186 5.499 5.239 1.00 89.94 510 SER A N 1
ATOM 3796 C CA . SER A 1 510 ? 14.428 6.709 4.947 1.00 89.94 510 SER A CA 1
ATOM 3797 C C . SER A 1 510 ? 13.223 6.408 4.063 1.00 89.94 510 SER A C 1
ATOM 3799 O O . SER A 1 510 ? 13.102 5.338 3.466 1.00 89.94 510 SER A O 1
ATOM 3801 N N . GLN A 1 511 ? 12.328 7.388 3.947 1.00 89.31 511 GLN A N 1
ATOM 3802 C CA . GLN A 1 511 ? 11.219 7.314 3.001 1.00 89.31 511 GLN A CA 1
ATOM 3803 C C . GLN A 1 511 ? 11.709 7.280 1.546 1.00 89.31 511 GLN A C 1
ATOM 3805 O O . GLN A 1 511 ? 11.091 6.638 0.708 1.00 89.31 511 GLN A O 1
ATOM 3810 N N . GLU A 1 512 ? 12.820 7.939 1.227 1.00 88.19 512 GLU A N 1
ATOM 3811 C CA . GLU A 1 512 ? 13.359 7.966 -0.138 1.00 88.19 512 GLU A CA 1
ATOM 3812 C C . GLU A 1 512 ? 13.893 6.597 -0.565 1.00 88.19 512 GLU A C 1
ATOM 3814 O O . GLU A 1 512 ? 13.667 6.162 -1.699 1.00 88.19 512 GLU A O 1
ATOM 3819 N N . SER A 1 513 ? 14.522 5.894 0.377 1.00 87.50 513 SER A N 1
ATOM 3820 C CA . SER A 1 513 ? 15.102 4.577 0.150 1.00 87.50 513 SER A CA 1
ATOM 3821 C C . SER A 1 513 ? 14.102 3.438 0.349 1.00 87.50 513 SER A C 1
ATOM 3823 O O . SER A 1 513 ? 14.406 2.292 0.024 1.00 87.50 513 SER A O 1
ATOM 3825 N N . ALA A 1 514 ? 12.892 3.710 0.832 1.00 91.88 514 ALA A N 1
ATOM 3826 C CA . ALA A 1 514 ? 11.858 2.702 1.006 1.00 91.88 514 ALA A CA 1
ATOM 3827 C C . ALA A 1 514 ? 11.418 2.110 -0.342 1.00 91.88 514 ALA A C 1
ATOM 3829 O O . ALA A 1 514 ? 11.014 2.820 -1.266 1.00 91.88 514 ALA A O 1
ATOM 3830 N N . ALA A 1 515 ? 11.461 0.783 -0.454 1.00 93.62 515 ALA A N 1
ATOM 3831 C CA . ALA A 1 515 ? 11.003 0.102 -1.652 1.00 93.62 515 ALA A CA 1
ATOM 3832 C C . ALA A 1 515 ? 9.470 0.020 -1.719 1.00 93.62 515 ALA A C 1
ATOM 3834 O O . ALA A 1 515 ? 8.772 -0.180 -0.721 1.00 93.62 515 ALA A O 1
ATOM 3835 N N . LEU A 1 516 ? 8.964 0.120 -2.948 1.00 91.81 516 LEU A N 1
ATOM 3836 C CA . LEU A 1 516 ? 7.587 -0.151 -3.345 1.00 91.81 516 LEU A CA 1
ATOM 3837 C C . LEU A 1 516 ? 6.544 0.718 -2.630 1.00 91.81 516 LEU A C 1
ATOM 3839 O O . LEU A 1 516 ? 5.389 0.320 -2.509 1.00 91.81 516 LEU A O 1
ATOM 3843 N N . LEU A 1 517 ? 6.914 1.931 -2.206 1.00 89.06 517 LEU A N 1
ATOM 3844 C CA . LEU A 1 517 ? 5.994 2.861 -1.539 1.00 89.06 517 LEU A CA 1
ATOM 3845 C C . LEU A 1 517 ? 4.693 3.093 -2.318 1.00 89.06 517 LEU A C 1
ATOM 3847 O O . LEU A 1 517 ? 3.639 3.264 -1.712 1.00 89.06 517 LEU A O 1
ATOM 3851 N N . SER A 1 518 ? 4.756 3.069 -3.653 1.00 85.19 518 SER A N 1
ATOM 3852 C CA . SER A 1 518 ? 3.601 3.296 -4.526 1.00 85.19 518 SER A CA 1
ATOM 3853 C C . SER A 1 518 ? 2.475 2.275 -4.357 1.00 85.19 518 SER A C 1
ATOM 3855 O O . SER A 1 518 ? 1.336 2.613 -4.651 1.00 85.19 518 SER A O 1
ATOM 3857 N N . ILE A 1 519 ? 2.778 1.054 -3.902 1.00 87.12 519 ILE A N 1
ATOM 3858 C CA . ILE A 1 519 ? 1.791 -0.028 -3.734 1.00 87.12 519 ILE A CA 1
ATOM 3859 C C . ILE A 1 519 ? 1.424 -0.279 -2.266 1.00 87.12 519 ILE A C 1
ATOM 3861 O O . ILE A 1 519 ? 0.580 -1.120 -1.975 1.00 87.12 519 ILE A O 1
ATOM 3865 N N . HIS A 1 520 ? 2.003 0.465 -1.314 1.00 89.69 520 HIS A N 1
ATOM 3866 C CA . HIS A 1 520 ? 1.645 0.312 0.104 1.00 89.69 520 HIS A CA 1
ATOM 3867 C C . HIS A 1 520 ? 0.175 0.645 0.360 1.00 89.69 520 HIS A C 1
ATOM 3869 O O . HIS A 1 520 ? -0.443 0.028 1.222 1.00 89.69 520 HIS A O 1
ATOM 3875 N N . ASP A 1 521 ? -0.384 1.611 -0.372 1.00 86.31 521 ASP A N 1
ATOM 3876 C CA . ASP A 1 521 ? -1.804 1.954 -0.265 1.00 86.31 521 ASP A CA 1
ATOM 3877 C C . ASP A 1 521 ? -2.703 0.855 -0.834 1.00 86.31 521 ASP A C 1
ATOM 3879 O O . ASP A 1 521 ? -3.743 0.583 -0.245 1.00 86.31 521 ASP A O 1
ATOM 3883 N N . GLU A 1 522 ? -2.278 0.168 -1.898 1.00 87.44 522 GLU A N 1
ATOM 3884 C CA . GLU A 1 522 ? -2.997 -0.994 -2.437 1.00 87.44 522 GLU A CA 1
ATOM 3885 C C . GLU A 1 522 ? -3.062 -2.106 -1.384 1.00 87.44 522 GLU A C 1
ATOM 3887 O O . GLU A 1 522 ? -4.143 -2.575 -1.050 1.00 87.44 522 GLU A O 1
ATOM 3892 N N . TRP A 1 523 ? -1.942 -2.441 -0.732 1.00 89.19 523 TRP A N 1
ATOM 3893 C CA . TRP A 1 523 ? -1.957 -3.414 0.367 1.00 89.19 523 TRP A CA 1
ATOM 3894 C C . TRP A 1 523 ? -2.830 -2.972 1.551 1.00 89.19 523 TRP A C 1
ATOM 3896 O O . TRP A 1 523 ? -3.482 -3.795 2.190 1.00 89.19 523 TRP A O 1
ATOM 3906 N N . ARG A 1 524 ? -2.894 -1.672 1.855 1.00 88.25 524 ARG A N 1
ATOM 3907 C CA . ARG A 1 524 ? -3.818 -1.174 2.888 1.00 88.25 524 ARG A CA 1
ATOM 3908 C C . ARG A 1 524 ? -5.281 -1.334 2.479 1.00 88.25 524 ARG A C 1
ATOM 3910 O O . ARG A 1 524 ? -6.108 -1.618 3.345 1.00 88.25 524 ARG A O 1
ATOM 3917 N N . GLU A 1 525 ? -5.600 -1.136 1.200 1.00 84.25 525 GLU A N 1
ATOM 3918 C CA . GLU A 1 525 ? -6.941 -1.364 0.647 1.00 84.25 525 GLU A CA 1
ATOM 3919 C C . GLU A 1 525 ? -7.329 -2.855 0.699 1.00 84.25 525 GLU A C 1
ATOM 3921 O O . GLU A 1 525 ? -8.482 -3.155 0.997 1.00 84.25 525 GLU A O 1
ATOM 3926 N N . GLU A 1 526 ? -6.364 -3.769 0.552 1.00 83.81 526 GLU A N 1
ATOM 3927 C CA . GLU A 1 526 ? -6.518 -5.230 0.723 1.00 83.81 526 GLU A CA 1
ATOM 3928 C C . GLU A 1 526 ? -6.589 -5.685 2.203 1.00 83.81 526 GLU A C 1
ATOM 3930 O O . GLU A 1 526 ? -6.557 -6.874 2.510 1.00 83.81 526 GLU A O 1
ATOM 3935 N N . GLY A 1 527 ? -6.665 -4.749 3.156 1.00 86.25 527 GLY A N 1
ATOM 3936 C CA . GLY A 1 527 ? -6.890 -5.043 4.577 1.00 86.25 527 GLY A CA 1
ATOM 3937 C C . GLY A 1 527 ? -5.628 -5.204 5.431 1.00 86.25 527 GLY A C 1
ATOM 3938 O O . GLY A 1 527 ? -5.732 -5.348 6.656 1.00 86.25 527 GLY A O 1
ATOM 3939 N N . PHE A 1 528 ? -4.433 -5.106 4.843 1.00 91.62 528 PHE A N 1
ATOM 3940 C CA . PHE A 1 528 ? -3.177 -5.146 5.591 1.00 91.62 528 PHE A CA 1
ATOM 3941 C C . PHE A 1 528 ? -2.926 -3.841 6.362 1.00 91.62 528 PHE A C 1
ATOM 3943 O O . PHE A 1 528 ? -3.263 -2.738 5.924 1.00 91.62 528 PHE A O 1
ATOM 3950 N N . LYS A 1 529 ? -2.266 -3.940 7.518 1.00 93.06 529 LYS A N 1
ATOM 3951 C CA . LYS A 1 529 ? -1.727 -2.773 8.228 1.00 93.06 529 LYS A CA 1
ATOM 3952 C C . LYS A 1 529 ? -0.261 -2.588 7.861 1.00 93.06 529 LYS A C 1
ATOM 3954 O O . LYS A 1 529 ? 0.546 -3.446 8.187 1.00 93.06 529 LYS A O 1
ATOM 3959 N N . ILE A 1 530 ? 0.099 -1.475 7.224 1.00 93.19 530 ILE A N 1
ATOM 3960 C CA . ILE A 1 530 ? 1.465 -1.248 6.716 1.00 93.19 530 ILE A CA 1
ATOM 3961 C C . ILE A 1 530 ? 2.110 -0.059 7.433 1.00 93.19 530 ILE A C 1
ATOM 3963 O O . ILE A 1 530 ? 1.715 1.092 7.210 1.00 93.19 530 ILE A O 1
ATOM 3967 N N . ILE A 1 531 ? 3.115 -0.342 8.263 1.00 94.00 531 ILE A N 1
ATOM 3968 C CA . ILE A 1 531 ? 3.842 0.613 9.107 1.00 94.00 531 ILE A CA 1
ATOM 3969 C C . ILE A 1 531 ? 5.303 0.678 8.640 1.00 94.00 531 ILE A C 1
ATOM 3971 O O . ILE A 1 531 ? 6.117 -0.161 9.030 1.00 94.00 531 ILE A O 1
ATOM 3975 N N . PRO A 1 532 ? 5.672 1.655 7.802 1.00 93.06 532 PRO A N 1
ATOM 3976 C CA . PRO A 1 532 ? 7.074 1.902 7.520 1.00 93.06 532 PRO A CA 1
ATOM 3977 C C . PRO A 1 532 ? 7.750 2.550 8.737 1.00 93.06 532 PRO A C 1
ATOM 3979 O O . PRO A 1 532 ? 7.242 3.513 9.315 1.00 93.06 532 PRO A O 1
ATOM 3982 N N . CYS A 1 533 ? 8.897 2.005 9.118 1.00 92.38 533 CYS A N 1
ATOM 3983 C CA . CYS A 1 533 ? 9.739 2.454 10.213 1.00 92.38 533 CYS A CA 1
ATOM 3984 C C . CYS A 1 533 ? 11.018 3.039 9.610 1.00 92.38 533 CYS A C 1
ATOM 3986 O O . CYS A 1 533 ? 11.866 2.290 9.125 1.00 92.38 533 CYS A O 1
ATOM 3988 N N . TYR A 1 534 ? 11.129 4.367 9.630 1.00 91.81 534 TYR A N 1
ATOM 3989 C CA . TYR A 1 534 ? 12.278 5.099 9.094 1.00 91.81 534 TYR A CA 1
ATOM 3990 C C . TYR A 1 534 ? 13.294 5.445 10.183 1.00 91.81 534 TYR A C 1
ATOM 3992 O O . TYR A 1 534 ? 12.925 5.579 11.349 1.00 91.81 534 TYR A O 1
ATOM 4000 N N . GLY A 1 535 ? 14.544 5.670 9.785 1.00 91.31 535 GLY A N 1
ATOM 4001 C CA . GLY A 1 535 ? 15.613 6.136 10.665 1.00 91.31 535 GLY A CA 1
ATOM 4002 C C . GLY A 1 535 ? 16.532 5.020 11.148 1.00 91.31 535 GLY A C 1
ATOM 4003 O O . GLY A 1 535 ? 16.648 3.970 10.517 1.00 91.31 535 GLY A O 1
ATOM 4004 N N . ALA A 1 536 ? 17.221 5.274 12.260 1.00 90.50 536 ALA A N 1
ATOM 4005 C CA . ALA A 1 536 ? 18.110 4.298 12.876 1.00 90.50 536 ALA A CA 1
ATOM 4006 C C . ALA A 1 536 ? 17.312 3.156 13.523 1.00 90.50 536 ALA A C 1
ATOM 4008 O O . ALA A 1 536 ? 16.149 3.325 13.889 1.00 90.50 536 ALA A O 1
ATOM 4009 N N . LEU A 1 537 ? 17.955 1.999 13.717 1.00 89.44 537 LEU A N 1
ATOM 4010 C CA . LEU A 1 537 ? 17.302 0.815 14.283 1.00 89.44 537 LEU A CA 1
ATOM 4011 C C . LEU A 1 537 ? 16.606 1.103 15.624 1.00 89.44 537 LEU A C 1
ATOM 4013 O O . LEU A 1 537 ? 15.499 0.623 15.843 1.00 89.44 537 LEU A O 1
ATOM 4017 N N . ASP A 1 538 ? 17.207 1.909 16.498 1.00 88.31 538 ASP A N 1
ATOM 4018 C CA . ASP A 1 538 ? 16.612 2.243 17.798 1.00 88.31 538 ASP A CA 1
ATOM 4019 C C . ASP A 1 538 ? 15.291 3.019 17.652 1.00 88.31 538 ASP A C 1
ATOM 4021 O O . ASP A 1 538 ? 14.317 2.710 18.341 1.00 88.31 538 ASP A O 1
ATOM 4025 N N . ASP A 1 539 ? 15.217 3.962 16.706 1.00 86.44 539 ASP A N 1
ATOM 4026 C CA . ASP A 1 539 ? 13.994 4.720 16.411 1.00 86.44 539 ASP A CA 1
ATOM 4027 C C . ASP A 1 539 ? 12.914 3.812 15.807 1.00 86.44 539 ASP A C 1
ATOM 4029 O O . ASP A 1 539 ? 11.733 3.892 16.162 1.00 86.44 539 ASP A O 1
ATOM 4033 N N . GLN A 1 540 ? 13.327 2.902 14.920 1.00 91.19 540 GLN A N 1
ATOM 4034 C CA . GLN A 1 540 ? 12.446 1.914 14.303 1.00 91.19 540 GLN A CA 1
ATOM 4035 C C . GLN A 1 540 ? 11.852 0.968 15.355 1.00 91.19 540 GLN A C 1
ATOM 4037 O O . GLN A 1 540 ? 10.637 0.762 15.386 1.00 91.19 540 GLN A O 1
ATOM 4042 N N . LEU A 1 541 ? 12.688 0.429 16.249 1.00 89.75 541 LEU A N 1
ATOM 4043 C CA . LEU A 1 541 ? 12.268 -0.451 17.340 1.00 89.75 541 LEU A CA 1
ATOM 4044 C C . LEU A 1 541 ? 11.381 0.282 18.346 1.00 89.75 541 LEU A C 1
ATOM 4046 O O . LEU A 1 541 ? 10.381 -0.281 18.792 1.00 89.75 541 LEU A O 1
ATOM 4050 N N . PHE A 1 542 ? 11.694 1.540 18.661 1.00 85.19 542 PHE A N 1
ATOM 4051 C CA . PHE A 1 542 ? 10.848 2.374 19.508 1.00 85.19 542 PHE A CA 1
ATOM 4052 C C . PHE A 1 542 ? 9.457 2.561 18.892 1.00 85.19 542 PHE A C 1
ATOM 4054 O O . PHE A 1 542 ? 8.445 2.369 19.569 1.00 85.19 542 PHE A O 1
ATOM 4061 N N . LEU A 1 543 ? 9.374 2.866 17.594 1.00 87.69 543 LEU A N 1
ATOM 4062 C CA . LEU A 1 543 ? 8.092 2.980 16.901 1.00 87.69 543 LEU A CA 1
ATOM 4063 C C . LEU A 1 543 ? 7.324 1.652 16.912 1.00 87.69 543 LEU A C 1
ATOM 4065 O O . LEU A 1 543 ? 6.127 1.649 17.208 1.00 87.69 543 LEU A O 1
ATOM 4069 N N . MET A 1 544 ? 7.989 0.528 16.633 1.00 91.56 544 MET A N 1
ATOM 4070 C CA . MET A 1 544 ? 7.376 -0.802 16.717 1.00 91.56 544 MET A CA 1
ATOM 4071 C C . MET A 1 544 ? 6.806 -1.069 18.112 1.00 91.56 544 MET A C 1
ATOM 4073 O O . MET A 1 544 ? 5.669 -1.517 18.250 1.00 91.56 544 MET A O 1
ATOM 4077 N N . GLU A 1 545 ? 7.566 -0.740 19.152 1.00 87.00 545 GLU A N 1
ATOM 4078 C CA . GLU A 1 545 ? 7.149 -0.890 20.539 1.00 87.00 545 GLU A CA 1
ATOM 4079 C C . GLU A 1 545 ? 5.902 -0.055 20.866 1.00 87.00 545 GLU A C 1
ATOM 4081 O O . GLU A 1 545 ? 4.939 -0.568 21.446 1.00 87.00 545 GLU A O 1
ATOM 4086 N N . GLN A 1 546 ? 5.876 1.210 20.435 1.00 85.75 546 GLN A N 1
ATOM 4087 C CA . GLN A 1 546 ? 4.696 2.067 20.566 1.00 85.75 546 GLN A CA 1
ATOM 4088 C C . GLN A 1 546 ? 3.500 1.495 19.803 1.00 85.75 546 GLN A C 1
ATOM 4090 O O . GLN A 1 546 ? 2.371 1.524 20.297 1.00 85.75 546 GLN A O 1
ATOM 4095 N N . CYS A 1 547 ? 3.725 0.930 18.619 1.00 88.31 547 CYS A N 1
ATOM 4096 C CA . CYS A 1 547 ? 2.681 0.303 17.820 1.00 88.31 547 CYS A CA 1
ATOM 4097 C C . CYS A 1 547 ? 2.114 -0.946 18.505 1.00 88.31 547 CYS A C 1
ATOM 4099 O O . CYS A 1 547 ? 0.897 -1.113 18.530 1.00 88.31 547 CYS A O 1
ATOM 4101 N N . PHE A 1 548 ? 2.946 -1.785 19.125 1.00 85.75 548 PHE A N 1
ATOM 4102 C CA . PHE A 1 548 ? 2.475 -2.937 19.900 1.00 85.75 548 PHE A CA 1
ATOM 4103 C C . PHE A 1 548 ? 1.595 -2.533 21.087 1.00 85.75 548 PHE A C 1
ATOM 4105 O O . PHE A 1 548 ? 0.638 -3.237 21.398 1.00 85.75 548 PHE A O 1
ATOM 4112 N N . LEU A 1 549 ? 1.890 -1.397 21.722 1.00 81.94 549 LEU A N 1
ATOM 4113 C CA . LEU A 1 549 ? 1.104 -0.858 22.835 1.00 81.94 549 LEU A CA 1
ATOM 4114 C C . LEU A 1 549 ? -0.207 -0.200 22.392 1.00 81.94 549 LEU A C 1
ATOM 4116 O O . LEU A 1 549 ? -1.228 -0.339 23.057 1.00 81.94 549 LEU A O 1
ATOM 4120 N N . THR A 1 550 ? -0.166 0.552 21.294 1.00 79.94 550 THR A N 1
ATOM 4121 C CA . THR A 1 550 ? -1.264 1.441 20.874 1.00 79.94 550 THR A CA 1
ATOM 4122 C C . THR A 1 550 ? -2.097 0.883 19.724 1.00 79.94 550 THR A C 1
ATOM 4124 O O . THR A 1 550 ? -3.100 1.477 19.337 1.00 79.94 550 THR A O 1
ATOM 4127 N N . GLY A 1 551 ? -1.665 -0.225 19.125 1.00 77.25 551 GLY A N 1
ATOM 4128 C CA . GLY A 1 551 ? -2.282 -0.819 17.948 1.00 77.25 551 GLY A CA 1
ATOM 4129 C C . GLY A 1 551 ? -2.002 -0.075 16.640 1.00 77.25 551 GLY A C 1
ATOM 4130 O O . GLY A 1 551 ? -2.454 -0.536 15.604 1.00 77.25 551 GLY A O 1
ATOM 4131 N N . ALA A 1 552 ? -1.264 1.043 16.619 1.00 71.75 552 ALA A N 1
ATOM 4132 C CA . ALA A 1 552 ? -0.950 1.792 15.389 1.00 71.75 552 ALA A CA 1
ATOM 4133 C C . ALA A 1 552 ? -2.181 2.109 14.510 1.00 71.75 552 ALA A C 1
ATOM 4135 O O . ALA A 1 552 ? -2.204 1.862 13.302 1.00 71.75 552 ALA A O 1
ATOM 4136 N N . VAL A 1 553 ? -3.211 2.698 15.125 1.00 59.56 553 VAL A N 1
ATOM 4137 C CA . VAL A 1 553 ? -4.534 3.009 14.531 1.00 59.56 553 VAL A CA 1
ATOM 4138 C C . VAL A 1 553 ? -4.453 3.870 13.252 1.00 59.56 553 VAL A C 1
ATOM 4140 O O . VAL A 1 553 ? -5.412 4.004 12.496 1.00 59.56 553 VAL A O 1
ATOM 4143 N N . ALA A 1 554 ? -3.293 4.472 12.985 1.00 59.06 554 ALA A N 1
ATOM 4144 C CA . ALA A 1 554 ? -3.040 5.327 11.838 1.00 59.06 554 ALA A CA 1
ATOM 4145 C C . ALA A 1 554 ? -2.700 4.604 10.523 1.00 59.06 554 ALA A C 1
ATOM 4147 O O . ALA A 1 554 ? -2.742 5.260 9.483 1.00 59.06 554 ALA A O 1
ATOM 4148 N N . ALA A 1 555 ? -2.349 3.314 10.565 1.00 62.38 555 ALA A N 1
ATOM 4149 C CA . ALA A 1 555 ? -1.629 2.621 9.489 1.00 62.38 555 ALA A CA 1
ATOM 4150 C C . ALA A 1 555 ? -2.478 1.661 8.621 1.00 62.38 555 ALA A C 1
ATOM 4152 O O . ALA A 1 555 ? -1.919 0.860 7.868 1.00 62.38 555 ALA A O 1
ATOM 4153 N N . GLY A 1 556 ? -3.812 1.745 8.702 1.00 63.09 556 GLY A N 1
ATOM 4154 C CA . GLY A 1 556 ? -4.731 0.824 8.012 1.00 63.09 556 GLY A CA 1
ATOM 4155 C C . GLY A 1 556 ? -4.897 -0.520 8.736 1.00 63.09 556 GLY A C 1
ATOM 4156 O O . GLY A 1 556 ? -4.387 -0.685 9.843 1.00 63.09 556 GLY A O 1
ATOM 4157 N N . GLY A 1 557 ? -5.631 -1.460 8.131 1.00 64.12 557 GLY A N 1
ATOM 4158 C CA . GLY A 1 557 ? -5.887 -2.808 8.661 1.00 64.12 557 GLY A CA 1
ATOM 4159 C C . GLY A 1 557 ? -6.636 -2.884 10.003 1.00 64.12 557 GLY A C 1
ATOM 4160 O O . GLY A 1 557 ? -7.141 -1.890 10.530 1.00 64.12 557 GLY A O 1
ATOM 4161 N N . LYS A 1 558 ? -6.731 -4.096 10.571 1.00 76.75 558 LYS A N 1
ATOM 4162 C CA . LYS A 1 558 ? -7.400 -4.356 11.867 1.00 76.75 558 LYS A CA 1
ATOM 4163 C C . LYS A 1 558 ? -6.708 -3.597 13.009 1.00 76.75 558 LYS A C 1
ATOM 4165 O O . LYS A 1 558 ? -5.487 -3.515 12.994 1.00 76.75 558 LYS A O 1
ATOM 4170 N N . PRO A 1 559 ? -7.418 -3.086 14.032 1.00 73.31 559 PRO A N 1
ATOM 4171 C CA . PRO A 1 559 ? -6.851 -2.179 15.041 1.00 73.31 559 PRO A CA 1
ATOM 4172 C C . PRO A 1 559 ? -5.817 -2.833 15.970 1.00 73.31 559 PRO A C 1
ATOM 4174 O O . PRO A 1 559 ? -4.886 -2.163 16.407 1.00 73.31 559 PRO A O 1
ATOM 4177 N N . THR A 1 560 ? -5.922 -4.133 16.232 1.00 83.56 560 THR A N 1
ATOM 4178 C CA . THR A 1 560 ? -4.973 -4.878 17.069 1.00 83.56 560 THR A CA 1
ATOM 4179 C C . THR A 1 560 ? -3.785 -5.381 16.246 1.00 83.56 560 THR A C 1
ATOM 4181 O O . THR A 1 560 ? -3.938 -5.704 15.074 1.00 83.56 560 THR A O 1
ATOM 4184 N N . ILE A 1 561 ? -2.588 -5.425 16.843 1.00 87.62 561 ILE A N 1
ATOM 4185 C CA . ILE A 1 561 ? -1.381 -5.974 16.191 1.00 87.62 561 ILE A CA 1
ATOM 4186 C C . ILE A 1 561 ? -1.073 -7.369 16.738 1.00 87.62 561 ILE A C 1
ATOM 4188 O O . ILE A 1 561 ? -1.022 -8.329 15.983 1.00 87.62 561 ILE A O 1
ATOM 4192 N N . LEU A 1 562 ? -0.933 -7.490 18.061 1.00 89.25 562 LEU A N 1
ATOM 4193 C CA . LEU A 1 562 ? -0.578 -8.751 18.726 1.00 89.25 562 LEU A CA 1
ATOM 4194 C C . LEU A 1 562 ? -1.793 -9.618 19.100 1.00 89.25 562 LEU A C 1
ATOM 4196 O O . LEU A 1 562 ? -1.630 -10.733 19.581 1.00 89.25 562 LEU A O 1
ATOM 4200 N N . GLY A 1 563 ? -3.014 -9.110 18.900 1.00 86.94 563 GLY A N 1
ATOM 4201 C CA . GLY A 1 563 ? -4.238 -9.733 19.411 1.00 86.94 563 GLY A CA 1
ATOM 4202 C C . GLY A 1 563 ? -4.400 -9.590 20.930 1.00 86.94 563 GLY A C 1
ATOM 4203 O O . GLY A 1 563 ? -3.776 -8.733 21.552 1.00 86.94 563 GLY A O 1
ATOM 4204 N N . ALA A 1 564 ? -5.288 -10.401 21.514 1.00 86.25 564 ALA A N 1
ATOM 4205 C CA . ALA A 1 564 ? -5.561 -10.397 22.956 1.00 86.25 564 ALA A CA 1
ATOM 4206 C C . ALA A 1 564 ? -4.473 -11.115 23.775 1.00 86.25 564 ALA A C 1
ATOM 4208 O O . ALA A 1 564 ? -4.231 -10.748 24.922 1.00 86.25 564 ALA A O 1
ATOM 4209 N N . ASP A 1 565 ? -3.823 -12.116 23.179 1.00 90.81 565 ASP A N 1
ATOM 4210 C CA . ASP A 1 565 ? -2.717 -12.863 23.771 1.00 90.81 565 ASP A CA 1
ATOM 4211 C C . ASP A 1 565 ? -1.485 -12.775 22.853 1.00 90.81 565 ASP A C 1
ATOM 4213 O O . ASP A 1 565 ? -1.462 -13.429 21.805 1.00 90.81 565 ASP A O 1
ATOM 4217 N N . PRO A 1 566 ? -0.449 -12.000 23.231 1.00 91.00 566 PRO A N 1
ATOM 4218 C CA . PRO A 1 566 ? 0.791 -11.906 22.465 1.00 91.00 566 PRO A CA 1
ATOM 4219 C C . PRO A 1 566 ? 1.497 -13.249 22.250 1.00 91.00 566 PRO A C 1
ATOM 4221 O O . PRO A 1 566 ? 2.183 -13.418 21.240 1.00 91.00 566 PRO A O 1
ATOM 4224 N N . ALA A 1 567 ? 1.323 -14.223 23.149 1.00 91.69 567 ALA A N 1
ATOM 4225 C CA . ALA A 1 567 ? 1.918 -15.546 22.991 1.00 91.69 567 ALA A CA 1
ATOM 4226 C C . ALA A 1 567 ? 1.265 -16.340 21.847 1.00 91.69 567 ALA A C 1
ATOM 4228 O O . ALA A 1 567 ? 1.909 -17.222 21.281 1.00 91.69 567 ALA A O 1
ATOM 4229 N N . ALA A 1 568 ? 0.030 -15.999 21.468 1.00 92.38 568 ALA A N 1
ATOM 4230 C CA . ALA A 1 568 ? -0.707 -16.557 20.333 1.00 92.38 568 ALA A CA 1
ATOM 4231 C C . ALA A 1 568 ? -0.557 -15.723 19.042 1.00 92.38 568 ALA A C 1
ATOM 4233 O O . ALA A 1 568 ? -1.301 -15.921 18.084 1.00 92.38 568 ALA A O 1
ATOM 4234 N N . CYS A 1 569 ? 0.401 -14.794 18.999 1.00 95.12 569 CYS A N 1
ATOM 4235 C CA . CYS A 1 569 ? 0.783 -14.058 17.797 1.00 95.12 569 CYS A CA 1
ATOM 4236 C C . CYS A 1 569 ? 1.916 -14.787 17.064 1.00 95.12 569 CYS A C 1
ATOM 4238 O O . CYS A 1 569 ? 2.849 -15.285 17.699 1.00 95.12 569 CYS A O 1
ATOM 4240 N N . SER A 1 570 ? 1.871 -14.799 15.731 1.00 96.94 570 SER A N 1
ATOM 4241 C CA . SER A 1 570 ? 2.965 -15.288 14.889 1.00 96.94 570 SER A CA 1
ATOM 4242 C C . SER A 1 570 ? 3.692 -14.136 14.211 1.00 96.94 570 SER A C 1
ATOM 4244 O O . SER A 1 570 ? 3.067 -13.250 13.632 1.00 96.94 570 SER A O 1
ATOM 4246 N N . VAL A 1 571 ? 5.022 -14.145 14.296 1.00 96.94 571 VAL A N 1
ATOM 4247 C CA . VAL A 1 571 ? 5.881 -13.105 13.721 1.00 96.94 571 VAL A CA 1
ATOM 4248 C C . VAL A 1 571 ? 6.678 -13.698 12.577 1.00 96.94 571 VAL A C 1
ATOM 4250 O O . VAL A 1 571 ? 7.361 -14.691 12.780 1.00 96.94 571 VAL A O 1
ATOM 4253 N N . LEU A 1 572 ? 6.614 -13.095 11.398 1.00 96.44 572 LEU A N 1
ATOM 4254 C CA . LEU A 1 572 ? 7.384 -13.482 10.224 1.00 96.44 572 LEU A CA 1
ATOM 4255 C C . LEU A 1 572 ? 8.519 -12.480 10.042 1.00 96.44 572 LEU A C 1
ATOM 4257 O O . LEU A 1 572 ? 8.262 -11.329 9.712 1.00 96.44 572 LEU A O 1
ATOM 4261 N N . LEU A 1 573 ? 9.758 -12.898 10.268 1.00 95.44 573 LEU A N 1
ATOM 4262 C CA . LEU A 1 573 ? 10.944 -12.051 10.179 1.00 95.44 573 LEU A CA 1
ATOM 4263 C C . LEU A 1 573 ? 11.729 -12.360 8.899 1.00 95.44 573 LEU A C 1
ATOM 4265 O O . LEU A 1 573 ? 12.078 -13.513 8.653 1.00 95.44 573 LEU A O 1
ATOM 4269 N N . ALA A 1 574 ? 12.023 -11.329 8.106 1.00 94.75 574 ALA A N 1
ATOM 4270 C CA . ALA A 1 574 ? 12.805 -11.439 6.877 1.00 94.75 574 ALA A CA 1
ATOM 4271 C C . ALA A 1 574 ? 13.812 -10.288 6.726 1.00 94.75 574 ALA A C 1
ATOM 4273 O O . ALA A 1 574 ? 13.506 -9.134 7.039 1.00 94.75 574 ALA A O 1
ATOM 4274 N N . GLY A 1 575 ? 15.003 -10.603 6.203 1.00 90.44 575 GLY A N 1
ATOM 4275 C CA . GLY A 1 575 ? 16.059 -9.631 5.878 1.00 90.44 575 GLY A CA 1
ATOM 4276 C C . GLY A 1 575 ? 16.787 -9.022 7.082 1.00 90.44 575 GLY A C 1
ATOM 4277 O O . GLY A 1 575 ? 17.518 -8.047 6.928 1.00 90.44 575 GLY A O 1
ATOM 4278 N N . ALA A 1 576 ? 16.563 -9.537 8.295 1.00 89.81 576 ALA A N 1
ATOM 4279 C CA . ALA A 1 576 ? 17.265 -9.104 9.500 1.00 89.81 576 ALA A CA 1
ATOM 4280 C C . ALA A 1 576 ? 18.271 -10.175 9.931 1.00 89.81 576 ALA A C 1
ATOM 4282 O O . ALA A 1 576 ? 17.890 -11.316 10.188 1.00 89.81 576 ALA A O 1
ATOM 4283 N N . GLU A 1 577 ? 19.533 -9.781 10.084 1.00 87.31 577 GLU A N 1
ATOM 4284 C CA . GLU A 1 577 ? 20.638 -10.657 10.477 1.00 87.31 577 GLU A CA 1
ATOM 4285 C C . GLU A 1 577 ? 21.437 -10.045 11.637 1.00 87.31 577 GLU A C 1
ATOM 4287 O O . GLU A 1 577 ? 21.291 -8.864 11.971 1.00 87.31 577 GLU A O 1
ATOM 4292 N N . GLY A 1 578 ? 22.274 -10.865 12.279 1.00 89.31 578 GLY A N 1
ATOM 4293 C CA . GLY A 1 578 ? 23.222 -10.424 13.305 1.00 89.31 578 GLY A CA 1
ATOM 4294 C C . GLY A 1 578 ? 22.584 -9.614 14.441 1.00 89.31 578 GLY A C 1
ATOM 4295 O O . GLY A 1 578 ? 21.586 -10.025 15.043 1.00 89.31 578 GLY A O 1
ATOM 4296 N N . ASP A 1 579 ? 23.171 -8.452 14.734 1.00 88.75 579 ASP A N 1
ATOM 4297 C CA . ASP A 1 579 ? 22.744 -7.577 15.833 1.00 88.75 579 ASP A CA 1
ATOM 4298 C C . ASP A 1 579 ? 21.336 -7.000 15.627 1.00 88.75 579 ASP A C 1
ATOM 4300 O O . ASP A 1 579 ? 20.598 -6.813 16.600 1.00 88.75 579 ASP A O 1
ATOM 4304 N N . VAL A 1 580 ? 20.927 -6.779 14.372 1.00 90.44 580 VAL A N 1
ATOM 4305 C CA . VAL A 1 580 ? 19.581 -6.292 14.031 1.00 90.44 580 VAL A CA 1
ATOM 4306 C C . VAL A 1 580 ? 18.540 -7.333 14.433 1.00 90.44 580 VAL A C 1
ATOM 4308 O O . VAL A 1 580 ? 17.617 -7.034 15.196 1.00 90.44 580 VAL A O 1
ATOM 4311 N N . ALA A 1 581 ? 18.729 -8.583 13.995 1.00 91.12 581 ALA A N 1
ATOM 4312 C CA . ALA A 1 581 ? 17.866 -9.696 14.380 1.00 91.12 581 ALA A CA 1
ATOM 4313 C C . ALA A 1 581 ? 17.851 -9.889 15.902 1.00 91.12 581 ALA A C 1
ATOM 4315 O O . ALA A 1 581 ? 16.786 -10.038 16.500 1.00 91.12 581 ALA A O 1
ATOM 4316 N N . GLY A 1 582 ? 19.017 -9.820 16.553 1.00 92.25 582 GLY A N 1
ATOM 4317 C CA . GLY A 1 582 ? 19.134 -9.931 18.006 1.00 92.25 582 GLY A CA 1
ATOM 4318 C C . GLY A 1 582 ? 18.307 -8.885 18.762 1.00 92.25 582 GLY A C 1
ATOM 4319 O O . GLY A 1 582 ? 17.624 -9.224 19.731 1.00 92.25 582 GLY A O 1
ATOM 4320 N N . SER A 1 583 ? 18.330 -7.628 18.319 1.00 93.94 583 SER A N 1
ATOM 4321 C CA . SER A 1 583 ? 17.568 -6.533 18.935 1.00 93.94 583 SER A CA 1
ATOM 4322 C C . SER A 1 583 ? 16.062 -6.662 18.702 1.00 93.94 583 SER A C 1
ATOM 4324 O O . SER A 1 583 ? 15.287 -6.523 19.652 1.00 93.94 583 SER A O 1
ATOM 4326 N N . ILE A 1 584 ? 15.642 -7.041 17.490 1.00 94.56 584 ILE A N 1
ATOM 4327 C CA . ILE A 1 584 ? 14.235 -7.342 17.187 1.00 94.56 584 ILE A CA 1
ATOM 4328 C C . ILE A 1 584 ? 13.736 -8.486 18.079 1.00 94.56 584 ILE A C 1
ATOM 4330 O O . ILE A 1 584 ? 12.721 -8.351 18.759 1.00 94.56 584 ILE A O 1
ATOM 4334 N N . LEU A 1 585 ? 14.471 -9.598 18.154 1.00 93.56 585 LEU A N 1
ATOM 4335 C CA . LEU A 1 585 ? 14.087 -10.750 18.972 1.00 93.56 585 LEU A CA 1
ATOM 4336 C C . LEU A 1 585 ? 13.986 -10.395 20.463 1.00 93.56 585 LEU A C 1
ATOM 4338 O O . LEU A 1 585 ? 13.099 -10.904 21.150 1.00 93.56 585 LEU A O 1
ATOM 4342 N N . LYS A 1 586 ? 14.856 -9.521 20.988 1.00 94.19 586 LYS A N 1
ATOM 4343 C CA . LYS A 1 586 ? 14.747 -9.021 22.371 1.00 94.19 586 LYS A CA 1
ATOM 4344 C C . LYS A 1 586 ? 13.438 -8.263 22.591 1.00 94.19 586 LYS A C 1
ATOM 4346 O O . LYS A 1 586 ? 12.752 -8.550 23.571 1.00 94.19 586 LYS A O 1
ATOM 4351 N N . LEU A 1 587 ? 13.071 -7.364 21.674 1.00 94.25 587 LEU A N 1
ATOM 4352 C CA . LEU A 1 587 ? 11.804 -6.631 21.731 1.00 94.25 587 LEU A CA 1
ATOM 4353 C C . LEU A 1 587 ? 10.600 -7.587 21.705 1.00 94.25 587 LEU A C 1
ATOM 4355 O O . LEU A 1 587 ? 9.708 -7.473 22.544 1.00 94.25 587 LEU A O 1
ATOM 4359 N N . LEU A 1 588 ? 10.588 -8.564 20.793 1.00 93.75 588 LEU A N 1
ATOM 4360 C CA . LEU A 1 588 ? 9.482 -9.523 20.677 1.00 93.75 588 LEU A CA 1
ATOM 4361 C C . LEU A 1 588 ? 9.323 -10.377 21.944 1.00 93.75 588 LEU A C 1
ATOM 4363 O O . LEU A 1 588 ? 8.211 -10.535 22.448 1.00 93.75 588 LEU A O 1
ATOM 4367 N N . ASN A 1 589 ? 10.435 -10.868 22.506 1.00 93.12 589 ASN A N 1
ATOM 4368 C CA . ASN A 1 589 ? 10.418 -11.613 23.769 1.00 93.12 589 ASN A CA 1
ATOM 4369 C C . ASN A 1 589 ? 9.905 -10.741 24.930 1.00 93.12 589 ASN A C 1
ATOM 4371 O O . ASN A 1 589 ? 9.103 -11.211 25.735 1.00 93.12 589 ASN A O 1
ATOM 4375 N N . ALA A 1 590 ? 10.321 -9.471 25.012 1.00 92.06 590 ALA A N 1
ATOM 4376 C CA . ALA A 1 590 ? 9.849 -8.540 26.042 1.00 92.06 590 ALA A CA 1
ATOM 4377 C C . ALA A 1 590 ? 8.335 -8.271 25.954 1.00 92.06 590 ALA A C 1
ATOM 4379 O O . ALA A 1 590 ? 7.701 -7.950 26.958 1.00 92.06 590 ALA A O 1
ATOM 4380 N N . ARG A 1 591 ? 7.746 -8.441 24.765 1.00 92.25 591 ARG A N 1
ATOM 4381 C CA . ARG A 1 591 ? 6.305 -8.307 24.508 1.00 92.25 591 ARG A CA 1
ATOM 4382 C C . ARG A 1 591 ? 5.521 -9.609 24.681 1.00 92.25 591 ARG A C 1
ATOM 4384 O O . ARG A 1 591 ? 4.314 -9.610 2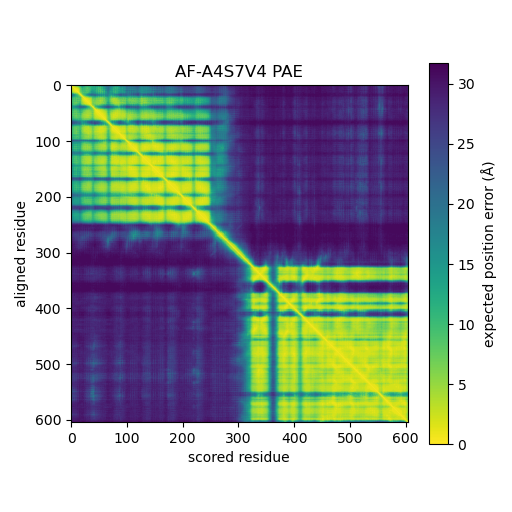4.466 1.00 92.25 591 ARG A O 1
ATOM 4391 N N . GLY A 1 592 ? 6.176 -10.687 25.114 1.00 92.38 592 GLY A N 1
ATOM 4392 C CA . GLY A 1 592 ? 5.529 -11.961 25.430 1.00 92.38 592 GLY A CA 1
ATOM 4393 C C . GLY A 1 592 ? 5.243 -12.848 24.218 1.00 92.38 592 GLY A C 1
ATOM 4394 O O . GLY A 1 592 ? 4.480 -13.802 24.342 1.00 92.38 592 GLY A O 1
ATOM 4395 N N . ILE A 1 593 ? 5.842 -12.565 23.059 1.00 93.75 593 ILE A N 1
ATOM 4396 C CA . ILE A 1 593 ? 5.689 -13.407 21.868 1.00 93.75 593 ILE A CA 1
ATOM 4397 C C . ILE A 1 593 ? 6.480 -14.702 22.061 1.00 93.75 593 ILE A C 1
ATOM 4399 O O . ILE A 1 593 ? 7.669 -14.685 22.390 1.00 93.75 593 ILE A O 1
ATOM 4403 N N . ALA A 1 594 ? 5.819 -15.839 21.841 1.00 90.94 594 ALA A N 1
ATOM 4404 C CA . ALA A 1 594 ? 6.440 -17.149 21.970 1.00 90.94 594 ALA A CA 1
ATOM 4405 C C . ALA A 1 594 ? 7.479 -17.379 20.862 1.00 90.94 594 ALA A C 1
ATOM 4407 O O . ALA A 1 594 ? 7.197 -17.175 19.681 1.00 90.94 594 ALA A O 1
ATOM 4408 N N . ARG A 1 595 ? 8.668 -17.873 21.230 1.00 89.00 595 ARG A N 1
ATOM 4409 C CA . ARG A 1 595 ? 9.758 -18.158 20.275 1.00 89.00 595 ARG A CA 1
ATOM 4410 C C . ARG A 1 595 ? 9.352 -19.153 19.191 1.00 89.00 595 ARG A C 1
ATOM 4412 O O . ARG A 1 595 ? 9.749 -18.991 18.045 1.00 89.00 595 ARG A O 1
ATOM 4419 N N . ASP A 1 596 ? 8.512 -20.121 19.541 1.00 90.06 596 ASP A N 1
ATOM 4420 C CA . ASP A 1 596 ? 7.972 -21.137 18.628 1.00 90.06 596 ASP A CA 1
ATOM 4421 C C . ASP A 1 596 ? 7.060 -20.540 17.542 1.00 90.06 596 ASP A C 1
ATOM 4423 O O . ASP A 1 596 ? 6.759 -21.198 16.549 1.00 90.06 596 ASP A O 1
ATOM 4427 N N . ASN A 1 597 ? 6.596 -19.301 17.734 1.00 93.25 597 ASN A N 1
ATOM 4428 C CA . ASN A 1 597 ? 5.755 -18.578 16.786 1.00 93.25 597 ASN A CA 1
ATOM 4429 C C . ASN A 1 597 ? 6.534 -17.521 15.985 1.00 93.25 597 ASN A C 1
ATOM 4431 O O . ASN A 1 597 ? 5.927 -16.787 15.204 1.00 93.25 597 ASN A O 1
ATOM 4435 N N . ILE A 1 598 ? 7.858 -17.446 16.155 1.00 93.69 598 ILE A N 1
ATOM 4436 C CA . ILE A 1 598 ? 8.735 -16.640 15.304 1.00 93.69 598 ILE A CA 1
ATOM 4437 C C . ILE A 1 598 ? 9.129 -17.498 14.104 1.00 93.69 598 ILE A C 1
ATOM 4439 O O . ILE A 1 598 ? 9.774 -18.534 14.245 1.00 93.69 598 ILE A O 1
ATOM 4443 N N . LEU A 1 599 ? 8.689 -17.081 12.930 1.00 94.00 599 LEU A N 1
ATOM 4444 C CA . LEU A 1 599 ? 8.907 -17.723 11.648 1.00 94.00 599 LEU A CA 1
ATOM 4445 C C . LEU A 1 599 ? 9.877 -16.870 10.847 1.00 94.00 599 LEU A C 1
ATOM 4447 O O . LEU A 1 599 ? 9.824 -15.642 10.901 1.00 94.00 599 LEU A O 1
ATOM 4451 N N . THR A 1 600 ? 10.742 -17.504 10.081 1.00 91.62 600 THR A N 1
ATOM 4452 C CA . THR A 1 600 ? 11.749 -16.812 9.290 1.00 91.62 600 THR A CA 1
ATOM 4453 C C . THR A 1 600 ? 11.750 -17.367 7.882 1.00 91.62 600 THR A C 1
ATOM 4455 O O . THR A 1 600 ? 11.482 -18.551 7.684 1.00 91.62 600 THR A O 1
ATOM 4458 N N . SER A 1 601 ? 12.020 -16.521 6.895 1.00 85.00 601 SER A N 1
ATOM 4459 C CA . SER A 1 601 ? 12.370 -17.014 5.564 1.00 85.00 601 SER A CA 1
ATOM 4460 C C . SER A 1 601 ? 13.774 -17.613 5.619 1.00 85.00 601 SER A C 1
ATOM 4462 O O . SER A 1 601 ? 14.637 -17.043 6.279 1.00 85.00 601 SER A O 1
ATOM 4464 N N . ASP A 1 602 ? 14.050 -18.682 4.869 1.00 68.50 602 ASP A N 1
ATOM 4465 C CA . ASP A 1 602 ? 15.400 -19.276 4.727 1.00 68.50 602 ASP A CA 1
ATOM 4466 C C . ASP A 1 602 ? 16.443 -18.326 4.079 1.00 68.50 602 ASP A C 1
ATOM 4468 O O . ASP A 1 602 ? 17.558 -18.728 3.736 1.00 68.50 602 ASP A O 1
ATOM 4472 N N . PHE A 1 603 ? 16.060 -17.066 3.874 1.00 57.00 603 PHE A N 1
ATOM 4473 C CA . PHE A 1 603 ? 16.881 -15.959 3.427 1.00 57.00 603 PHE A CA 1
ATOM 4474 C C . PHE A 1 603 ? 17.443 -15.207 4.648 1.00 57.00 603 PHE A C 1
ATOM 4476 O O . PHE A 1 603 ? 16.778 -14.338 5.220 1.00 57.00 603 PHE A O 1
ATOM 4483 N N . PHE A 1 604 ? 18.660 -15.605 5.018 1.00 47.59 604 PHE A N 1
ATOM 4484 C CA . PHE A 1 604 ? 19.623 -14.938 5.897 1.00 47.59 604 PHE A CA 1
ATOM 4485 C C . PHE A 1 604 ? 21.028 -15.086 5.283 1.00 47.59 604 PHE A C 1
ATOM 4487 O O . PHE A 1 604 ? 21.145 -15.771 4.223 1.00 47.59 604 PHE A O 1
#

Radius of gyration: 28.78 Å; Cα contacts (8 Å, |Δi|>4): 970; chains: 1; bounding box: 74×83×66 Å

Sequence (604 aa):
MTRDRCVDALRAASSREADDEADAYYAALSLHRALATRANRDDDEAMARCVATCEEVVERYARRRGGRDGAMRRETVALAALTVARARGPAAAAETLRGGDERASVLGAAVARWLALRLVDVDAERELTVADLTRLAVILSKARDSRAATAFCECGGVSSLCALIDVESSPPLSAGTIFDCAKAIAGFCAALSDGSTTTRFDVEGVSRELRAILSSASGKMADPLPAVAATACRQALASLEKYAATRAGAVSTVERQSSYGALGDCVTAAKELDFADASRSGSHASLHRAQKYDGSFGSQIDLSRTRSESLNSLDASFSSPTKLIPAAVVIENRAASLDGDKRTLVVAIEDKQTESNLRKSPGSAVYGNGNGKVWTEMYDEPGQYVRARCGCGAETRLPIARSPYHVRYDSARLDSAKVEFLVDSSHHPNALTGAKPGDVFHVSEPRGVGFSNVLFAERSLEAAMRKNHPLVLLANGTDGLASVRSLLDWQPVMAYADAHPVTLFYLCESQESAALLSIHDEWREEGFKIIPCYGALDDQLFLMEQCFLTGAVAAGGKPTILGADPAACSVLLAGAEGDVAGSILKLLNARGIARDNILTSDFF

Nearest PDB structures (foldseek):
  4cqo-assembly2_A  TM=2.336E-01  e=8.517E-01  Homo sapiens
  7cun-assembly1_H  TM=2.802E-01  e=4.927E+00  Homo sapiens
  7b6z-assembly1_A  TM=2.361E-01  e=9.850E+00  Drosophila melanogaster